Protein 9I20 (pdb70)

InterPro domains:
  IPR013657 HUT1 [PF08449] (16-311)
  IPR013657 HUT1 [PTHR10778] (11-315)
  IPR037185 Multidrug transporter EmrE superfamily [SSF103481] (64-158)
  IPR037185 Multidrug transporter EmrE superfamily [SSF103481] (215-309)

Foldseek 3Di:
DDDPVLLVQLLVLVLLLLVLLLCQQVNWDDDDPPIDGDQPLLVLLLLLLVLLLVLLVVCCVVPVVPDDFQFDLVLLLVLLVLVLLLSSLLSNLVNPDPSLLSLLLLLLLLVLLVVCCCPPVVDDDDPLSVVLNVLLVVLCCLQVDDPVDDDPSVVSSVSSSNSSSVSVVSVVVCCVVGVGALSNSRNSSSVSSSVVSVVVCVVVVVVVVVVVVCVSPVVVVVSSNSSSVSSNSSSVSLSVCCVVPNVLVSQLSVLVSSVVSSVCCCVPVVDDGDPSSVSSSVSNSVSSNSSSVVD/DKAKEKPAQEAADAFQAKDKTKIFIPFWQDDPRWRQKWKWWDAPLFDTATFDGTQFHGDPPHDPQWGKDDHTGMIMIMGRGDDPVRFTKMKMWGFRDQFIFIYLIYGYDYPPPVPDKAKAKDWDAEAEAQAKTKIKIAIPPDFQLPFFKKFKWWAAPSRGIGTAKIATSVRDIDGNVVCPVFKDKAADRVRRMIMIMGGRHHQRPFTWMKIFTWDDDSGITRNGIHSTGGHGYDNDDDDPD

B-factor: mean 118.16, std 18.45, range [76.41, 223.52]

GO terms:
  GO:0005471 ATP:ADP antiporter activity (F, IDA)
  GO:0005789 endoplasmic reticulum membrane (C, IDA)
  GO:0005471 ATP:ADP antiporter activity (F, EXP)
  GO:0005459 UDP-galactose transmembrane transporter activity (F, TAS)
  GO:0043231 intracellular membrane-bounded organelle (C, TAS)
  GO:0005515 protein binding (F, IPI)
  GO:0005783 endoplasmic reticulum (C, IDA)

Structure (mmCIF, N/CA/C/O backbone):
data_9I20
#
_entry.id   9I20
#
_cell.length_a   1.00
_cell.length_b   1.00
_cell.length_c   1.00
_cell.angle_alpha   90.00
_cell.angle_beta   90.00
_cell.angle_gamma   90.00
#
_symmetry.space_group_name_H-M   'P 1'
#
loop_
_entity.id
_entity.type
_entity.pdbx_description
1 polymer 'Solute carrier family 35 member B1'
2 polymer 'Maltodextrin-binding protein'
3 non-polymer "ADENOSINE-5'-DIPHOSPHATE"
4 non-polymer '(1S)-2-{[(2-AMINOETHOXY)(HYDROXY)PHOSPHORYL]OXY}-1-[(PALMITOYLOXY)METHYL]ETHYL STEARATE'
#
loop_
_atom_site.group_PDB
_atom_site.id
_atom_site.type_symbol
_atom_site.label_atom_id
_atom_site.label_alt_id
_atom_site.label_comp_id
_atom_site.label_asym_id
_atom_site.label_entity_id
_atom_site.label_seq_id
_atom_site.pdbx_PDB_ins_code
_atom_site.Cartn_x
_atom_site.Cartn_y
_atom_site.Cartn_z
_atom_site.occupancy
_atom_site.B_iso_or_equiv
_atom_site.auth_seq_id
_atom_site.auth_comp_id
_atom_site.auth_asym_id
_atom_site.auth_atom_id
_atom_site.pdbx_PDB_model_num
ATOM 1 N N . LEU A 1 12 ? 157.18356 133.15918 147.74675 1.000 134.11380 12 LEU A N 1
ATOM 2 C CA . LEU A 1 12 ? 156.90506 133.62425 149.09899 1.000 137.59273 12 LEU A CA 1
ATOM 3 C C . LEU A 1 12 ? 155.92440 132.70030 149.79976 1.000 138.04869 12 LEU A C 1
ATOM 4 O O . LEU A 1 12 ? 154.92025 132.29620 149.21660 1.000 138.31840 12 LEU A O 1
ATOM 20 N N . ARG A 1 13 ? 156.21579 132.36663 151.05409 1.000 143.09628 13 ARG A N 1
ATOM 21 C CA . ARG A 1 13 ? 155.25580 131.62347 151.85614 1.000 146.01978 13 ARG A CA 1
ATOM 22 C C . ARG A 1 13 ? 153.97120 132.43032 151.98468 1.000 149.00763 13 ARG A C 1
ATOM 23 O O . ARG A 1 13 ? 154.00024 133.63905 152.22729 1.000 144.17750 13 ARG A O 1
ATOM 44 N N . LEU A 1 14 ? 152.83503 131.76013 151.81589 1.000 147.62650 14 LEU A N 1
ATOM 45 C CA . LEU A 1 14 ? 151.53408 132.42439 151.77256 1.000 139.56886 14 LEU A CA 1
ATOM 46 C C . LEU A 1 14 ? 150.55536 131.73288 152.71380 1.000 137.39799 14 LEU A C 1
ATOM 47 O O . LEU A 1 14 ? 149.56598 131.13096 152.27960 1.000 127.71781 14 LEU A O 1
ATOM 63 N N . PRO A 1 15 ? 150.80668 131.79993 154.02288 1.000 138.15457 15 PRO A N 1
ATOM 64 C CA . PRO A 1 15 ? 149.75458 131.50274 154.99723 1.000 134.17878 15 PRO A CA 1
ATOM 65 C C . PRO A 1 15 ? 148.85097 132.68886 155.27630 1.000 135.97612 15 PRO A C 1
ATOM 66 O O . PRO A 1 15 ? 147.88476 132.54898 156.03283 1.000 136.98306 15 PRO A O 1
ATOM 77 N N . LEU A 1 16 ? 149.14888 133.84847 154.68708 1.000 139.67245 16 LEU A N 1
ATOM 78 C CA . LEU A 1 16 ? 148.30947 135.02176 154.88529 1.000 137.99292 16 LEU A CA 1
ATOM 79 C C . LEU A 1 16 ? 146.88325 134.77236 154.42364 1.000 137.49234 16 LEU A C 1
ATOM 80 O O . LEU A 1 16 ? 145.94528 135.35135 154.97784 1.000 139.65840 16 LEU A O 1
ATOM 96 N N . CYS A 1 17 ? 146.69618 133.92655 153.41062 1.000 138.34527 17 CYS A N 1
ATOM 97 C CA . CYS A 1 17 ? 145.34550 133.58673 152.97817 1.000 135.88331 17 CYS A CA 1
ATOM 98 C C . CYS A 1 17 ? 144.53428 133.02547 154.13564 1.000 136.74098 17 CYS A C 1
ATOM 99 O O . CYS A 1 17 ? 143.42019 133.48577 154.41677 1.000 141.22334 17 CYS A O 1
ATOM 107 N N . PHE A 1 18 ? 145.08374 132.02214 154.81918 1.000 126.65902 18 PHE A N 1
ATOM 108 C CA . PHE A 1 18 ? 144.35863 131.38115 155.90703 1.000 127.55737 18 PHE A CA 1
ATOM 109 C C . PHE A 1 18 ? 144.03427 132.38146 157.00500 1.000 124.98863 18 PHE A C 1
ATOM 110 O O . PHE A 1 18 ? 142.89035 132.46799 157.46185 1.000 129.62218 18 PHE A O 1
ATOM 127 N N . LEU A 1 19 ? 145.02985 133.15529 157.43611 1.000 120.74785 19 LEU A N 1
ATOM 128 C CA . LEU A 1 19 ? 144.80738 134.10111 158.52309 1.000 123.11854 19 LEU A CA 1
ATOM 129 C C . LEU A 1 19 ? 143.75624 135.13381 158.14139 1.000 122.92424 19 LEU A C 1
ATOM 130 O O . LEU A 1 19 ? 142.83818 135.42104 158.91858 1.000 126.95265 19 LEU A O 1
ATOM 146 N N . GLY A 1 20 ? 143.87481 135.70505 156.94352 1.000 115.95755 20 GLY A N 1
ATOM 147 C CA . GLY A 1 20 ? 142.92738 136.72479 156.53003 1.000 112.88856 20 GLY A CA 1
ATOM 148 C C . GLY A 1 20 ? 141.51029 136.19726 156.44182 1.000 119.40022 20 GLY A C 1
ATOM 149 O O . GLY A 1 20 ? 140.57679 136.79706 156.98224 1.000 127.72341 20 GLY A O 1
ATOM 153 N N . VAL A 1 21 ? 141.32817 135.05881 155.76861 1.000 115.19180 21 VAL A N 1
ATOM 154 C CA . VAL A 1 21 ? 139.98752 134.49739 155.63404 1.000 113.83463 21 VAL A CA 1
ATOM 155 C C . VAL A 1 21 ? 139.42040 134.16957 157.00548 1.000 114.11005 21 VAL A C 1
ATOM 156 O O . VAL A 1 21 ? 138.27015 134.50090 157.31965 1.000 119.27074 21 VAL A O 1
ATOM 169 N N . PHE A 1 22 ? 140.22239 133.51928 157.84834 1.000 107.87966 22 PHE A N 1
ATOM 170 C CA . PHE A 1 22 ? 139.74236 133.12780 159.16359 1.000 105.31240 22 PHE A CA 1
ATOM 171 C C . PHE A 1 22 ? 139.29491 134.34074 159.96200 1.000 107.15025 22 PHE A C 1
ATOM 172 O O . PHE A 1 22 ? 138.17859 134.36949 160.48515 1.000 113.99209 22 PHE A O 1
ATOM 189 N N . VAL A 1 23 ? 140.14591 135.36221 160.05891 1.000 96.50153 23 VAL A N 1
ATOM 190 C CA . VAL A 1 23 ? 139.80381 136.52266 160.87599 1.000 100.03599 23 VAL A CA 1
ATOM 191 C C . VAL A 1 23 ? 138.57159 137.22123 160.31830 1.000 102.54015 23 VAL A C 1
ATOM 192 O O . VAL A 1 23 ? 137.62432 137.53539 161.05435 1.000 111.01009 23 VAL A O 1
ATOM 205 N N . CYS A 1 24 ? 138.56094 137.47612 159.00810 1.000 103.75326 24 CYS A N 1
ATOM 206 C CA . CYS A 1 24 ? 137.44918 138.21082 158.42066 1.000 107.93519 24 CYS A CA 1
ATOM 207 C C . CYS A 1 24 ? 136.13467 137.48426 158.65320 1.000 107.50166 24 CYS A C 1
ATOM 208 O O . CYS A 1 24 ? 135.16753 138.07422 159.14549 1.000 110.26312 24 CYS A O 1
ATOM 216 N N . TYR A 1 25 ? 136.08061 136.19212 158.33134 1.000 101.17457 25 TYR A N 1
ATOM 217 C CA . TYR A 1 25 ? 134.80805 135.49490 158.43738 1.000 99.19085 25 TYR A CA 1
ATOM 218 C C . TYR A 1 25 ? 134.43477 135.19131 159.88129 1.000 104.31710 25 TYR A C 1
ATOM 219 O O . TYR A 1 25 ? 133.24590 135.10637 160.19752 1.000 113.53691 25 TYR A O 1
ATOM 237 N N . PHE A 1 26 ? 135.41116 135.05334 160.77687 1.000 98.38296 26 PHE A N 1
ATOM 238 C CA . PHE A 1 26 ? 135.09384 134.91193 162.19120 1.000 98.46156 26 PHE A CA 1
ATOM 239 C C . PHE A 1 26 ? 134.40867 136.16528 162.71662 1.000 107.80142 26 PHE A C 1
ATOM 240 O O . PHE A 1 26 ? 133.37164 136.09239 163.39279 1.000 110.53030 26 PHE A O 1
ATOM 257 N N . TYR A 1 27 ? 134.96497 137.33418 162.39668 1.000 107.21592 27 TYR A N 1
ATOM 258 C CA . TYR A 1 27 ? 134.32175 138.57341 162.81298 1.000 100.24155 27 TYR A CA 1
ATOM 259 C C . TYR A 1 27 ? 132.96710 138.73319 162.13592 1.000 100.36498 27 TYR A C 1
ATOM 260 O O . TYR A 1 27 ? 132.01892 139.24748 162.73828 1.000 104.61403 27 TYR A O 1
ATOM 278 N N . TYR A 1 28 ? 132.85537 138.28862 160.88437 1.000 96.70959 28 TYR A N 1
ATOM 279 C CA . TYR A 1 28 ? 131.57797 138.34218 160.18124 1.000 101.71081 28 TYR A CA 1
ATOM 280 C C . TYR A 1 28 ? 130.52275 137.51587 160.90267 1.000 101.77309 28 TYR A C 1
ATOM 281 O O . TYR A 1 28 ? 129.38342 137.95863 161.08164 1.000 110.29624 28 TYR A O 1
ATOM 299 N N . GLY A 1 29 ? 130.88620 136.30724 161.32525 1.000 91.68902 29 GLY A N 1
ATOM 300 C CA . GLY A 1 29 ? 129.94118 135.47558 162.04863 1.000 90.59479 29 GLY A CA 1
ATOM 301 C C . GLY A 1 29 ? 129.54456 136.07774 163.38079 1.000 89.79831 29 GLY A C 1
ATOM 302 O O . GLY A 1 29 ? 128.37183 136.04578 163.76566 1.000 96.46459 29 GLY A O 1
ATOM 306 N N . ILE A 1 30 ? 130.51358 136.63872 164.10419 1.000 96.05912 30 ILE A N 1
ATOM 307 C CA . ILE A 1 30 ? 130.18612 137.27513 165.37696 1.000 96.45325 30 ILE A CA 1
ATOM 308 C C . ILE A 1 30 ? 129.22392 138.43544 165.15716 1.000 99.46807 30 ILE A C 1
ATOM 309 O O . ILE A 1 30 ? 128.25588 138.61237 165.90737 1.000 107.33396 30 ILE A O 1
ATOM 325 N N . LEU A 1 31 ? 129.47389 139.24731 164.13008 1.000 100.39044 31 LEU A N 1
ATOM 326 C CA . LEU A 1 31 ? 128.59547 140.37856 163.85773 1.000 96.12225 31 LEU A CA 1
ATOM 327 C C . LEU A 1 31 ? 127.20083 139.91548 163.46115 1.000 99.47084 31 LEU A C 1
ATOM 328 O O . LEU A 1 31 ? 126.20224 140.51999 163.86467 1.000 105.59502 31 LEU A O 1
ATOM 344 N N . GLN A 1 32 ? 127.10802 138.85733 162.65535 1.000 96.23156 32 GLN A N 1
ATOM 345 C CA . GLN A 1 32 ? 125.79571 138.34064 162.28463 1.000 87.85062 32 GLN A CA 1
ATOM 346 C C . GLN A 1 32 ? 125.03523 137.86233 163.51064 1.000 88.57072 32 GLN A C 1
ATOM 347 O O . GLN A 1 32 ? 123.83385 138.12127 163.64808 1.000 102.69657 32 GLN A O 1
ATOM 361 N N . GLU A 1 33 ? 125.71721 137.16095 164.41481 1.000 97.23871 33 GLU A N 1
ATOM 362 C CA . GLU A 1 33 ? 125.07213 136.74683 165.65474 1.000 97.14192 33 GLU A CA 1
ATOM 363 C C . GLU A 1 33 ? 124.58035 137.95966 166.43099 1.000 99.70333 33 GLU A C 1
ATOM 364 O O . GLU A 1 33 ? 123.45377 137.97331 166.93644 1.000 103.47475 33 GLU A O 1
ATOM 376 N N . LYS A 1 34 ? 125.41754 138.99193 166.53814 1.000 101.11734 34 LYS A N 1
ATOM 377 C CA . LYS A 1 34 ? 125.02979 140.17386 167.30080 1.000 99.52858 34 LYS A CA 1
ATOM 378 C C . LYS A 1 34 ? 123.81529 140.85303 166.68708 1.000 100.16640 34 LYS A C 1
ATOM 379 O O . LYS A 1 34 ? 122.92852 141.32608 167.40591 1.000 105.12416 34 LYS A O 1
ATOM 398 N N . ILE A 1 35 ? 123.75908 140.91552 165.36030 1.000 92.77443 35 ILE A N 1
ATOM 399 C CA . ILE A 1 35 ? 122.70361 141.66912 164.69184 1.000 92.18927 35 ILE A CA 1
ATOM 400 C C . ILE A 1 35 ? 121.40020 140.88513 164.68800 1.000 97.13811 35 ILE A C 1
ATOM 401 O O . ILE A 1 35 ? 120.39357 141.31930 165.25789 1.000 101.38759 35 ILE A O 1
ATOM 417 N N . THR A 1 36 ? 121.40110 139.71399 164.04943 1.000 98.40531 36 THR A N 1
ATOM 418 C CA . THR A 1 36 ? 120.14839 138.99997 163.82797 1.000 87.82926 36 THR A CA 1
ATOM 419 C C . THR A 1 36 ? 119.49754 138.58882 165.14064 1.000 94.18551 36 THR A C 1
ATOM 420 O O . THR A 1 36 ? 118.27940 138.71571 165.30195 1.000 99.35522 36 THR A O 1
ATOM 431 N N . ARG A 1 37 ? 120.28613 138.08842 166.08812 1.000 95.14057 37 ARG A N 1
ATOM 432 C CA . ARG A 1 37 ? 119.76588 137.58281 167.35119 1.000 96.86335 37 ARG A CA 1
ATOM 433 C C . ARG A 1 37 ? 120.03639 138.54329 168.50273 1.000 98.84364 37 ARG A C 1
ATOM 434 O O . ARG A 1 37 ? 120.13211 138.12603 169.65788 1.000 97.46391 37 ARG A O 1
ATOM 455 N N . GLY A 1 38 ? 120.16289 139.82929 168.20262 1.000 106.56743 38 GLY A N 1
ATOM 456 C CA . GLY A 1 38 ? 120.37886 140.80581 169.24300 1.000 108.19790 38 GLY A CA 1
ATOM 457 C C . GLY A 1 38 ? 119.11202 141.13117 170.00595 1.000 108.32387 38 GLY A C 1
ATOM 458 O O . GLY A 1 38 ? 117.99850 140.82354 169.58604 1.000 106.31190 38 GLY A O 1
ATOM 462 N N . LYS A 1 39 ? 119.29883 141.76893 171.15544 1.000 128.82803 39 LYS A N 1
ATOM 463 C CA . LYS A 1 39 ? 118.20506 142.18728 172.02351 1.000 127.72676 39 LYS A CA 1
ATOM 464 C C . LYS A 1 39 ? 118.07575 143.70092 171.92285 1.000 129.90817 39 LYS A C 1
ATOM 465 O O . LYS A 1 39 ? 118.94679 144.43581 172.39881 1.000 128.90419 39 LYS A O 1
ATOM 484 N N . TYR A 1 40 ? 116.99289 144.16407 171.30913 1.000 120.05645 40 TYR A N 1
ATOM 485 C CA . TYR A 1 40 ? 116.71992 145.58593 171.15253 1.000 117.89099 40 TYR A CA 1
ATOM 486 C C . TYR A 1 40 ? 115.55956 145.96035 172.06147 1.000 118.43437 40 TYR A C 1
ATOM 487 O O . TYR A 1 40 ? 114.45329 145.43169 171.90934 1.000 120.21097 40 TYR A O 1
ATOM 505 N N . GLY A 1 41 ? 115.81041 146.86824 172.99815 1.000 137.01494 41 GLY A N 1
ATOM 506 C CA . GLY A 1 41 ? 114.79778 147.28434 173.94283 1.000 140.01718 41 GLY A CA 1
ATOM 507 C C . GLY A 1 41 ? 114.62509 146.28714 175.07388 1.000 143.73704 41 GLY A C 1
ATOM 508 O O . GLY A 1 41 ? 115.13298 145.16507 175.05114 1.000 142.98484 41 GLY A O 1
ATOM 512 N N . GLU A 1 42 ? 113.88403 146.71851 176.09344 1.000 167.12663 42 GLU A N 1
ATOM 513 C CA . GLU A 1 42 ? 113.61043 145.89490 177.26074 1.000 166.62217 42 GLU A CA 1
ATOM 514 C C . GLU A 1 42 ? 112.13261 145.99019 177.61168 1.000 165.93026 42 GLU A C 1
ATOM 515 O O . GLU A 1 42 ? 111.45292 146.96472 177.28050 1.000 164.32148 42 GLU A O 1
ATOM 527 N N . GLY A 1 43 ? 111.64183 144.95499 178.29085 1.000 163.42251 43 GLY A N 1
ATOM 528 C CA . GLY A 1 43 ? 110.25531 144.93853 178.71095 1.000 163.46048 43 GLY A CA 1
ATOM 529 C C . GLY A 1 43 ? 109.30006 144.89399 177.53022 1.000 165.14375 43 GLY A C 1
ATOM 530 O O . GLY A 1 43 ? 109.57112 144.28507 176.49117 1.000 166.04455 43 GLY A O 1
ATOM 534 N N . ALA A 1 44 ? 108.15503 145.55926 177.69846 1.000 168.18345 44 ALA A N 1
ATOM 535 C CA . ALA A 1 44 ? 107.15155 145.58961 176.64176 1.000 168.52216 44 ALA A CA 1
ATOM 536 C C . ALA A 1 44 ? 107.66761 146.26265 175.37933 1.000 167.67207 44 ALA A C 1
ATOM 537 O O . ALA A 1 44 ? 107.11583 146.03392 174.29785 1.000 164.57293 44 ALA A O 1
ATOM 544 N N . LYS A 1 45 ? 108.70787 147.08626 175.49063 1.000 156.85418 45 LYS A N 1
ATOM 545 C CA . LYS A 1 45 ? 109.28503 147.75197 174.33198 1.000 154.91857 45 LYS A CA 1
ATOM 546 C C . LYS A 1 45 ? 110.24183 146.85919 173.55499 1.000 152.89379 45 LYS A C 1
ATOM 547 O O . LYS A 1 45 ? 110.72379 147.27334 172.49606 1.000 149.17963 45 LYS A O 1
ATOM 566 N N . GLN A 1 46 ? 110.52470 145.65587 174.04722 1.000 148.20734 46 GLN A N 1
ATOM 567 C CA . GLN A 1 46 ? 111.47600 144.78045 173.37868 1.000 143.99513 46 GLN A CA 1
ATOM 568 C C . GLN A 1 46 ? 111.02627 144.48699 171.95457 1.000 138.93902 46 GLN A C 1
ATOM 569 O O . GLN A 1 46 ? 109.85075 144.21561 171.69870 1.000 137.75929 46 GLN A O 1
ATOM 583 N N . GLU A 1 47 ? 111.97618 144.53764 171.02581 1.000 120.93349 47 GLU A N 1
ATOM 584 C CA . GLU A 1 47 ? 111.72788 144.27831 169.61660 1.000 123.31480 47 GLU A CA 1
ATOM 585 C C . GLU A 1 47 ? 112.69951 143.21188 169.13317 1.000 121.75411 47 GLU A C 1
ATOM 586 O O . GLU A 1 47 ? 113.55234 142.73015 169.88284 1.000 122.95624 47 GLU A O 1
ATOM 598 N N . THR A 1 48 ? 112.56321 142.83916 167.86499 1.000 113.86360 48 THR A N 1
ATOM 599 C CA . THR A 1 48 ? 113.43693 141.85454 167.25031 1.000 115.14584 48 THR A CA 1
ATOM 600 C C . THR A 1 48 ? 113.78722 142.31020 165.84345 1.000 113.91955 48 THR A C 1
ATOM 601 O O . THR A 1 48 ? 113.03957 143.05976 165.21184 1.000 115.12352 48 THR A O 1
ATOM 612 N N . PHE A 1 49 ? 114.93250 141.84461 165.35765 1.000 102.19916 49 PHE A N 1
ATOM 613 C CA . PHE A 1 49 ? 115.42803 142.23473 164.04398 1.000 103.40672 49 PHE A CA 1
ATOM 614 C C . PHE A 1 49 ? 114.73078 141.39800 162.98178 1.000 103.03748 49 PHE A C 1
ATOM 615 O O . PHE A 1 49 ? 115.02378 140.20901 162.82967 1.000 109.06885 49 PHE A O 1
ATOM 632 N N . THR A 1 50 ? 113.81294 142.01594 162.24173 1.000 102.16125 50 THR A N 1
ATOM 633 C CA . THR A 1 50 ? 113.07003 141.33840 161.18980 1.000 106.43359 50 THR A CA 1
ATOM 634 C C . THR A 1 50 ? 113.43939 141.82174 159.79649 1.000 110.87645 50 THR A C 1
ATOM 635 O O . THR A 1 50 ? 112.81398 141.39184 158.82318 1.000 110.42495 50 THR A O 1
ATOM 646 N N . PHE A 1 51 ? 114.43052 142.69583 159.67178 1.000 103.61077 51 PHE A N 1
ATOM 647 C CA . PHE A 1 51 ? 114.78451 143.29908 158.38829 1.000 92.67883 51 PHE A CA 1
ATOM 648 C C . PHE A 1 51 ? 115.95288 142.55527 157.74726 1.000 94.71283 51 PHE A C 1
ATOM 649 O O . PHE A 1 51 ? 117.03347 143.09707 157.53541 1.000 107.51818 51 PHE A O 1
ATOM 666 N N . ALA A 1 52 ? 115.71471 141.28421 157.42779 1.000 90.87261 52 ALA A N 1
ATOM 667 C CA . ALA A 1 52 ? 116.74775 140.49164 156.77263 1.000 94.32667 52 ALA A CA 1
ATOM 668 C C . ALA A 1 52 ? 117.02328 141.00389 155.36683 1.000 102.63868 52 ALA A C 1
ATOM 669 O O . ALA A 1 52 ? 118.17473 141.00338 154.91324 1.000 107.30463 52 ALA A O 1
ATOM 676 N N . LEU A 1 53 ? 115.98056 141.44113 154.65933 1.000 103.59426 53 LEU A N 1
ATOM 677 C CA . LEU A 1 53 ? 116.16763 141.90207 153.28927 1.000 100.45126 53 LEU A CA 1
ATOM 678 C C . LEU A 1 53 ? 117.11883 143.08786 153.23397 1.000 104.51767 53 LEU A C 1
ATOM 679 O O . LEU A 1 53 ? 118.00320 143.14139 152.37434 1.000 105.68568 53 LEU A O 1
ATOM 695 N N . THR A 1 54 ? 116.95724 144.04851 154.14393 1.000 95.95943 54 THR A N 1
ATOM 696 C CA . THR A 1 54 ? 117.84142 145.20807 154.14824 1.000 91.45033 54 THR A CA 1
ATOM 697 C C . THR A 1 54 ? 119.27317 144.80715 154.47069 1.000 96.73710 54 THR A C 1
ATOM 698 O O . THR A 1 54 ? 120.22223 145.33878 153.88194 1.000 105.21405 54 THR A O 1
ATOM 709 N N . LEU A 1 55 ? 119.45068 143.88629 155.41651 1.000 94.79593 55 LEU A N 1
ATOM 710 C CA . LEU A 1 55 ? 120.79090 143.42012 155.74740 1.000 95.24480 55 LEU A CA 1
ATOM 711 C C . LEU A 1 55 ? 121.46247 142.80462 154.52904 1.000 96.63598 55 LEU A C 1
ATOM 712 O O . LEU A 1 55 ? 122.61921 143.11464 154.21332 1.000 105.91202 55 LEU A O 1
ATOM 728 N N . VAL A 1 56 ? 120.74258 141.93696 153.81982 1.000 85.56928 56 VAL A N 1
ATOM 729 C CA . VAL A 1 56 ? 121.31830 141.30688 152.63900 1.000 88.32421 56 VAL A CA 1
ATOM 730 C C . VAL A 1 56 ? 121.58531 142.34528 151.55941 1.000 93.80871 56 VAL A C 1
ATOM 731 O O . VAL A 1 56 ? 122.56456 142.24493 150.81504 1.000 96.64917 56 VAL A O 1
ATOM 744 N N . PHE A 1 57 ? 120.71974 143.35176 151.44752 1.000 89.29514 57 PHE A N 1
ATOM 745 C CA . PHE A 1 57 ? 120.92653 144.39975 150.45485 1.000 83.63799 57 PHE A CA 1
ATOM 746 C C . PHE A 1 57 ? 122.21642 145.16068 150.72554 1.000 86.44510 57 PHE A C 1
ATOM 747 O O . PHE A 1 57 ? 123.01657 145.40023 149.81349 1.000 99.64198 57 PHE A O 1
ATOM 764 N N . ILE A 1 58 ? 122.44048 145.54080 151.98255 1.000 85.68833 58 ILE A N 1
ATOM 765 C CA . ILE A 1 58 ? 123.66932 146.24751 152.33106 1.000 87.44756 58 ILE A CA 1
ATOM 766 C C . ILE A 1 58 ? 124.87892 145.36468 152.06310 1.000 91.00143 58 ILE A C 1
ATOM 767 O O . ILE A 1 58 ? 125.89449 145.81743 151.51291 1.000 102.29470 58 ILE A O 1
ATOM 783 N N . GLN A 1 59 ? 124.79621 144.09323 152.45571 1.000 87.08973 59 GLN A N 1
ATOM 784 C CA . GLN A 1 59 ? 125.91263 143.18633 152.22374 1.000 82.88541 59 GLN A CA 1
ATOM 785 C C . GLN A 1 59 ? 126.22971 143.08114 150.73953 1.000 90.41685 59 GLN A C 1
ATOM 786 O O . GLN A 1 59 ? 127.39939 143.11818 150.34124 1.000 96.95027 59 GLN A O 1
ATOM 800 N N . CYS A 1 60 ? 125.19923 142.95142 149.90516 1.000 91.88806 60 CYS A N 1
ATOM 801 C CA . CYS A 1 60 ? 125.41756 142.83974 148.46932 1.000 92.31342 60 CYS A CA 1
ATOM 802 C C . CYS A 1 60 ? 126.02102 144.11567 147.90309 1.000 89.09713 60 CYS A C 1
ATOM 803 O O . CYS A 1 60 ? 126.89191 144.06132 147.02991 1.000 100.17164 60 CYS A O 1
ATOM 811 N N . VAL A 1 61 ? 125.57167 145.27602 148.38054 1.000 85.98083 61 VAL A N 1
ATOM 812 C CA . VAL A 1 61 ? 126.12961 146.53358 147.88930 1.000 89.46204 61 VAL A CA 1
ATOM 813 C C . VAL A 1 61 ? 127.62036 146.60143 148.19148 1.000 92.29574 61 VAL A C 1
ATOM 814 O O . VAL A 1 61 ? 128.43921 146.93139 147.32172 1.000 100.64787 61 VAL A O 1
ATOM 827 N N . ILE A 1 62 ? 127.99693 146.28570 149.43109 1.000 84.69895 62 ILE A N 1
ATOM 828 C CA . ILE A 1 62 ? 129.40670 146.36729 149.80325 1.000 76.40523 62 ILE A CA 1
ATOM 829 C C . ILE A 1 62 ? 130.22470 145.35328 149.01400 1.000 84.02342 62 ILE A C 1
ATOM 830 O O . ILE A 1 62 ? 131.33211 145.65314 148.54475 1.000 101.80918 62 ILE A O 1
ATOM 846 N N . ASN A 1 63 ? 129.69899 144.13724 148.85539 1.000 89.56942 63 ASN A N 1
ATOM 847 C CA . ASN A 1 63 ? 130.41594 143.12567 148.08946 1.000 90.77956 63 ASN A CA 1
ATOM 848 C C . ASN A 1 63 ? 130.62684 143.57692 146.65353 1.000 86.89517 63 ASN A C 1
ATOM 849 O O . ASN A 1 63 ? 131.71044 143.39218 146.09069 1.000 96.40150 63 ASN A O 1
ATOM 860 N N . ALA A 1 64 ? 129.59966 144.16368 146.03979 1.000 90.82529 64 ALA A N 1
ATOM 861 C CA . ALA A 1 64 ? 129.73479 144.63465 144.66812 1.000 97.67773 64 ALA A CA 1
ATOM 862 C C . ALA A 1 64 ? 130.78269 145.72995 144.56684 1.000 98.73541 64 ALA A C 1
ATOM 863 O O . ALA A 1 64 ? 131.59048 145.74043 143.63216 1.000 109.28038 64 ALA A O 1
ATOM 870 N N . VAL A 1 65 ? 130.78742 146.66421 145.51707 1.000 91.56180 65 VAL A N 1
ATOM 871 C CA . VAL A 1 65 ? 131.77170 147.74244 145.47167 1.000 92.38133 65 VAL A CA 1
ATOM 872 C C . VAL A 1 65 ? 133.18200 147.17290 145.55508 1.000 92.37137 65 VAL A C 1
ATOM 873 O O . VAL A 1 65 ? 134.07163 147.54200 144.77560 1.000 101.25735 65 VAL A O 1
ATOM 886 N N . PHE A 1 66 ? 133.40835 146.25987 146.50049 1.000 100.38659 66 PHE A N 1
ATOM 887 C CA . PHE A 1 66 ? 134.74607 145.69741 146.65516 1.000 94.15403 66 PHE A CA 1
ATOM 888 C C . PHE A 1 66 ? 135.15564 144.89526 145.42783 1.000 97.14280 66 PHE A C 1
ATOM 889 O O . PHE A 1 66 ? 136.31035 144.96251 144.99003 1.000 110.81054 66 PHE A O 1
ATOM 906 N N . ALA A 1 67 ? 134.22796 144.12438 144.86008 1.000 97.00555 67 ALA A N 1
ATOM 907 C CA . ALA A 1 67 ? 134.54772 143.35661 143.66373 1.000 104.31419 67 ALA A CA 1
ATOM 908 C C . ALA A 1 67 ? 134.89973 144.27373 142.50324 1.000 106.70008 67 ALA A C 1
ATOM 909 O O . ALA A 1 67 ? 135.82418 143.98754 141.73530 1.000 110.50678 67 ALA A O 1
ATOM 916 N N . LYS A 1 68 ? 134.16866 145.37842 142.35161 1.000 111.80177 68 LYS A N 1
ATOM 917 C CA . LYS A 1 68 ? 134.48889 146.32608 141.29184 1.000 110.08688 68 LYS A CA 1
ATOM 918 C C . LYS A 1 68 ? 135.87523 146.91543 141.49091 1.000 107.69087 68 LYS A C 1
ATOM 919 O O . LYS A 1 68 ? 136.64662 147.04733 140.53298 1.000 116.72448 68 LYS A O 1
ATOM 938 N N . ILE A 1 69 ? 136.21153 147.27615 142.72929 1.000 102.40761 69 ILE A N 1
ATOM 939 C CA . ILE A 1 69 ? 137.54410 147.80836 142.99964 1.000 103.81098 69 ILE A CA 1
ATOM 940 C C . ILE A 1 69 ? 138.60503 146.78682 142.61360 1.000 106.39198 69 ILE A C 1
ATOM 941 O O . ILE A 1 69 ? 139.58240 147.10375 141.92286 1.000 113.44025 69 ILE A O 1
ATOM 957 N N . LEU A 1 70 ? 138.41616 145.53772 143.03849 1.000 108.75612 70 LEU A N 1
ATOM 958 C CA . LEU A 1 70 ? 139.40196 144.50399 142.74457 1.000 107.25156 70 LEU A CA 1
ATOM 959 C C . LEU A 1 70 ? 139.55559 144.29530 141.24503 1.000 110.87438 70 LEU A C 1
ATOM 960 O O . LEU A 1 70 ? 140.67633 144.17000 140.73968 1.000 116.91538 70 LEU A O 1
ATOM 976 N N . ILE A 1 71 ? 138.44130 144.25381 140.51475 1.000 118.39315 71 ILE A N 1
ATOM 977 C CA . ILE A 1 71 ? 138.51041 144.04424 139.07146 1.000 115.48065 71 ILE A CA 1
ATOM 978 C C . ILE A 1 71 ? 139.24896 145.19282 138.40340 1.000 118.29489 71 ILE A C 1
ATOM 979 O O . ILE A 1 71 ? 140.14398 144.98413 137.57715 1.000 119.19623 71 ILE A O 1
ATOM 995 N N . GLN A 1 72 ? 138.88998 146.42620 138.75682 1.000 130.81744 72 GLN A N 1
ATOM 996 C CA . GLN A 1 72 ? 139.45560 147.58098 138.07491 1.000 129.06549 72 GLN A CA 1
ATOM 997 C C . GLN A 1 72 ? 140.91205 147.81244 138.45450 1.000 127.39725 72 GLN A C 1
ATOM 998 O O . GLN A 1 72 ? 141.63450 148.46474 137.69485 1.000 128.29901 72 GLN A O 1
ATOM 1012 N N . PHE A 1 73 ? 141.37292 147.27308 139.58257 1.000 129.33191 73 PHE A N 1
ATOM 1013 C CA . PHE A 1 73 ? 142.79679 147.29767 139.90775 1.000 131.06268 73 PHE A CA 1
ATOM 1014 C C . PHE A 1 73 ? 143.52415 146.01944 139.50987 1.000 132.26081 73 PHE A C 1
ATOM 1015 O O . PHE A 1 73 ? 144.55792 146.08646 138.84100 1.000 133.62515 73 PHE A O 1
ATOM 1032 N N . PHE A 1 74 ? 143.01576 144.85742 139.90038 1.000 139.25700 74 PHE A N 1
ATOM 1033 C CA . PHE A 1 74 ? 143.70388 143.59560 139.66567 1.000 136.70186 74 PHE A CA 1
ATOM 1034 C C . PHE A 1 74 ? 143.07897 142.85709 138.48954 1.000 139.03961 74 PHE A C 1
ATOM 1035 O O . PHE A 1 74 ? 141.85384 142.81635 138.34815 1.000 141.79946 74 PHE A O 1
ATOM 1052 N N . ASP A 1 75 ? 143.93143 142.27178 137.65134 1.000 156.88357 75 ASP A N 1
ATOM 1053 C CA . ASP A 1 75 ? 143.50546 141.45501 136.51612 1.000 158.34448 75 ASP A CA 1
ATOM 1054 C C . ASP A 1 75 ? 142.41558 142.15744 135.70677 1.000 157.67975 75 ASP A C 1
ATOM 1055 O O . ASP A 1 75 ? 141.27409 141.70372 135.61453 1.000 155.88780 75 ASP A O 1
ATOM 1064 N N . THR A 1 76 ? 142.79256 143.28480 135.11248 1.000 164.08282 76 THR A N 1
ATOM 1065 C CA . THR A 1 76 ? 141.87599 144.07993 134.30729 1.000 165.90646 76 THR A CA 1
ATOM 1066 C C . THR A 1 76 ? 141.88645 143.69389 132.83383 1.000 165.95000 76 THR A C 1
ATOM 1067 O O . THR A 1 76 ? 141.09528 144.24351 132.06094 1.000 165.23750 76 THR A O 1
ATOM 1078 N N . ALA A 1 77 ? 142.75686 142.77229 132.42401 1.000 151.29693 77 ALA A N 1
ATOM 1079 C CA . ALA A 1 77 ? 142.86535 142.40512 131.01865 1.000 148.18114 77 ALA A CA 1
ATOM 1080 C C . ALA A 1 77 ? 141.83877 141.36730 130.58629 1.000 147.20818 77 ALA A C 1
ATOM 1081 O O . ALA A 1 77 ? 141.66549 141.16077 129.38118 1.000 144.15785 77 ALA A O 1
ATOM 1088 N N . ARG A 1 78 ? 141.15585 140.71887 131.52347 1.000 136.38255 78 ARG A N 1
ATOM 1089 C CA . ARG A 1 78 ? 140.21489 139.67045 131.16819 1.000 133.35875 78 ARG A CA 1
ATOM 1090 C C . ARG A 1 78 ? 138.97261 140.25673 130.50760 1.000 132.37455 78 ARG A C 1
ATOM 1091 O O . ARG A 1 78 ? 138.63277 141.42919 130.68266 1.000 135.45719 78 ARG A O 1
ATOM 1112 N N . VAL A 1 79 ? 138.29492 139.41517 129.73252 1.000 105.56713 79 VAL A N 1
ATOM 1113 C CA . VAL A 1 79 ? 137.02612 139.75156 129.10098 1.000 103.76292 79 VAL A CA 1
ATOM 1114 C C . VAL A 1 79 ? 135.99053 138.74598 129.57638 1.000 105.61001 79 VAL A C 1
ATOM 1115 O O . VAL A 1 79 ? 136.22319 137.53411 129.51501 1.000 110.82862 79 VAL A O 1
ATOM 1128 N N . ASP A 1 80 ? 134.85606 139.24580 130.05231 1.000 111.97590 80 ASP A N 1
ATOM 1129 C CA . ASP A 1 80 ? 133.80909 138.39919 130.60671 1.000 113.54121 80 ASP A CA 1
ATOM 1130 C C . ASP A 1 80 ? 132.91534 137.89250 129.48282 1.000 113.48557 80 ASP A C 1
ATOM 1131 O O . ASP A 1 80 ? 132.23497 138.68215 128.82057 1.000 114.00127 80 ASP A O 1
ATOM 1140 N N . HIS A 1 81 ? 132.91518 136.57887 129.27240 1.000 94.12236 81 HIS A N 1
ATOM 1141 C CA . HIS A 1 81 ? 132.12307 135.96694 128.21646 1.000 89.65448 81 HIS A CA 1
ATOM 1142 C C . HIS A 1 81 ? 130.74526 135.51600 128.67816 1.000 91.52455 81 HIS A C 1
ATOM 1143 O O . HIS A 1 81 ? 129.93720 135.10498 127.84091 1.000 95.41324 81 HIS A O 1
ATOM 1157 N N . THR A 1 82 ? 130.45486 135.58105 129.97254 1.000 100.00736 82 THR A N 1
ATOM 1158 C CA . THR A 1 82 ? 129.16977 135.11820 130.47231 1.000 103.19039 82 THR A CA 1
ATOM 1159 C C . THR A 1 82 ? 128.04084 136.03162 130.01488 1.000 107.01137 82 THR A C 1
ATOM 1160 O O . THR A 1 82 ? 128.19976 137.24845 129.90027 1.000 109.62803 82 THR A O 1
ATOM 1171 N N . ARG A 1 83 ? 126.88692 135.42622 129.75837 1.000 106.49557 83 ARG A N 1
ATOM 1172 C CA . ARG A 1 83 ? 125.70359 136.17688 129.37508 1.000 104.75031 83 ARG A CA 1
ATOM 1173 C C . ARG A 1 83 ? 125.05305 136.79485 130.60481 1.000 108.36559 83 ARG A C 1
ATOM 1174 O O . ARG A 1 83 ? 125.07899 136.22784 131.69891 1.000 114.70331 83 ARG A O 1
ATOM 1194 N N . SER A 1 84 ? 124.45578 137.97041 130.41269 1.000 103.65350 84 SER A N 1
ATOM 1195 C CA . SER A 1 84 ? 123.85818 138.68200 131.53657 1.000 102.58230 84 SER A CA 1
ATOM 1196 C C . SER A 1 84 ? 122.71385 137.88825 132.15156 1.000 102.29630 84 SER A C 1
ATOM 1197 O O . SER A 1 84 ? 122.56310 137.85065 133.37876 1.000 111.79673 84 SER A O 1
ATOM 1205 N N . TRP A 1 85 ? 121.88977 137.25282 131.31857 1.000 102.66528 85 TRP A N 1
ATOM 1206 C CA . TRP A 1 85 ? 120.75137 136.51680 131.85286 1.000 109.06056 85 TRP A CA 1
ATOM 1207 C C . TRP A 1 85 ? 121.20042 135.37058 132.74612 1.000 108.36618 85 TRP A C 1
ATOM 1208 O O . TRP A 1 85 ? 120.51986 135.04693 133.72456 1.000 112.75288 85 TRP A O 1
ATOM 1229 N N . LEU A 1 86 ? 122.33867 134.74839 132.43867 1.000 101.52589 86 LEU A N 1
ATOM 1230 C CA . LEU A 1 86 ? 122.87811 133.73643 133.33993 1.000 100.24442 86 LEU A CA 1
ATOM 1231 C C . LEU A 1 86 ? 123.20388 134.33842 134.69788 1.000 104.59590 86 LEU A C 1
ATOM 1232 O O . LEU A 1 86 ? 122.91112 133.73981 135.74114 1.000 108.09361 86 LEU A O 1
ATOM 1248 N N . TYR A 1 87 ? 123.81295 135.52474 134.70457 1.000 102.61551 87 TYR A N 1
ATOM 1249 C CA . TYR A 1 87 ? 124.10900 136.18927 135.96595 1.000 95.78115 87 TYR A CA 1
ATOM 1250 C C . TYR A 1 87 ? 122.83441 136.46883 136.74202 1.000 98.61480 87 TYR A C 1
ATOM 1251 O O . TYR A 1 87 ? 122.77968 136.24856 137.95391 1.000 103.37031 87 TYR A O 1
ATOM 1269 N N . ALA A 1 88 ? 121.79599 136.95322 136.06208 1.000 96.65384 88 ALA A N 1
ATOM 1270 C CA . ALA A 1 88 ? 120.54357 137.23844 136.75310 1.000 92.37305 88 ALA A CA 1
ATOM 1271 C C . ALA A 1 88 ? 119.94029 135.96988 137.33925 1.000 98.03929 88 ALA A C 1
ATOM 1272 O O . ALA A 1 88 ? 119.49196 135.95691 138.49365 1.000 108.69817 88 ALA A O 1
ATOM 1279 N N . ALA A 1 89 ? 119.92439 134.88956 136.55905 1.000 95.80047 89 ALA A N 1
ATOM 1280 C CA . ALA A 1 89 ? 119.33295 133.64673 137.03601 1.000 92.75666 89 ALA A CA 1
ATOM 1281 C C . ALA A 1 89 ? 120.08095 133.11448 138.24825 1.000 95.55017 89 ALA A C 1
ATOM 1282 O O . ALA A 1 89 ? 119.46260 132.68940 139.22966 1.000 100.11610 89 ALA A O 1
ATOM 1289 N N . CYS A 1 90 ? 121.41328 133.12860 138.20409 1.000 96.16391 90 CYS A N 1
ATOM 1290 C CA . CYS A 1 90 ? 122.17770 132.65517 139.35264 1.000 92.39753 90 CYS A CA 1
ATOM 1291 C C . CYS A 1 90 ? 121.98914 133.57288 140.55228 1.000 101.58857 90 CYS A C 1
ATOM 1292 O O . CYS A 1 90 ? 121.92038 133.10565 141.69644 1.000 110.25132 90 CYS A O 1
ATOM 1300 N N . SER A 1 91 ? 121.90262 134.88152 140.31114 1.000 103.47562 91 SER A N 1
ATOM 1301 C CA . SER A 1 91 ? 121.73610 135.82879 141.40204 1.000 100.30619 91 SER A CA 1
ATOM 1302 C C . SER A 1 91 ? 120.40697 135.64198 142.10640 1.000 97.12375 91 SER A C 1
ATOM 1303 O O . SER A 1 91 ? 120.32327 135.84974 143.31685 1.000 107.80435 91 SER A O 1
ATOM 1311 N N . ILE A 1 92 ? 119.35472 135.27356 141.37853 1.000 96.60436 92 ILE A N 1
ATOM 1312 C CA . ILE A 1 92 ? 118.07519 135.03731 142.04357 1.000 96.34843 92 ILE A CA 1
ATOM 1313 C C . ILE A 1 92 ? 118.23868 133.97794 143.12573 1.000 98.54939 92 ILE A C 1
ATOM 1314 O O . ILE A 1 92 ? 117.85483 134.18051 144.28253 1.000 106.83464 92 ILE A O 1
ATOM 1330 N N . SER A 1 93 ? 118.83555 132.84119 142.77422 1.000 102.31586 93 SER A N 1
ATOM 1331 C CA . SER A 1 93 ? 118.99650 131.77460 143.75303 1.000 100.27699 93 SER A CA 1
ATOM 1332 C C . SER A 1 93 ? 119.96390 132.17696 144.85707 1.000 97.65983 93 SER A C 1
ATOM 1333 O O . SER A 1 93 ? 119.73499 131.86671 146.02878 1.000 104.38951 93 SER A O 1
ATOM 1341 N N . TYR A 1 94 ? 121.06009 132.84862 144.50543 1.000 94.20174 94 TYR A N 1
ATOM 1342 C CA . TYR A 1 94 ? 122.03503 133.25042 145.51593 1.000 96.74093 94 TYR A CA 1
ATOM 1343 C C . TYR A 1 94 ? 121.41585 134.19777 146.54276 1.000 101.02445 94 TYR A C 1
ATOM 1344 O O . TYR A 1 94 ? 121.54509 133.99404 147.75951 1.000 108.61896 94 TYR A O 1
ATOM 1362 N N . LEU A 1 95 ? 120.71086 135.22737 146.06793 1.000 101.49788 95 LEU A N 1
ATOM 1363 C CA . LEU A 1 95 ? 120.03465 136.15495 146.96753 1.000 95.30585 95 LEU A CA 1
ATOM 1364 C C . LEU A 1 95 ? 118.97883 135.44191 147.79377 1.000 95.67015 95 LEU A C 1
ATOM 1365 O O . LEU A 1 95 ? 118.84199 135.70539 148.99127 1.000 107.12406 95 LEU A O 1
ATOM 1381 N N . GLY A 1 96 ? 118.19448 134.56243 147.17013 1.000 96.94934 96 GLY A N 1
ATOM 1382 C CA . GLY A 1 96 ? 117.18004 133.84921 147.92318 1.000 99.07898 96 GLY A CA 1
ATOM 1383 C C . GLY A 1 96 ? 117.77863 133.00758 149.02992 1.000 100.71227 96 GLY A C 1
ATOM 1384 O O . GLY A 1 96 ? 117.27230 132.99082 150.15222 1.000 107.57919 96 GLY A O 1
ATOM 1388 N N . ALA A 1 97 ? 118.86730 132.30111 148.73160 1.000 101.27161 97 ALA A N 1
ATOM 1389 C CA . ALA A 1 97 ? 119.51498 131.48323 149.74728 1.000 98.80642 97 ALA A CA 1
ATOM 1390 C C . ALA A 1 97 ? 120.00196 132.34584 150.89895 1.000 96.54055 97 ALA A C 1
ATOM 1391 O O . ALA A 1 97 ? 119.77257 132.02662 152.07121 1.000 102.81332 97 ALA A O 1
ATOM 1398 N N . MET A 1 98 ? 120.67498 133.45275 150.58516 1.000 104.53124 98 MET A N 1
ATOM 1399 C CA . MET A 1 98 ? 121.21180 134.28942 151.65265 1.000 99.40012 98 MET A CA 1
ATOM 1400 C C . MET A 1 98 ? 120.09235 134.89918 152.48844 1.000 97.49328 98 MET A C 1
ATOM 1401 O O . MET A 1 98 ? 120.17792 134.93127 153.72204 1.000 108.24433 98 MET A O 1
ATOM 1415 N N . VAL A 1 99 ? 119.02353 135.36502 151.84096 1.000 90.36981 99 VAL A N 1
ATOM 1416 C CA . VAL A 1 99 ? 117.91432 135.96550 152.57416 1.000 89.21268 99 VAL A CA 1
ATOM 1417 C C . VAL A 1 99 ? 117.23523 134.93421 153.45946 1.000 90.12093 99 VAL A C 1
ATOM 1418 O O . VAL A 1 99 ? 116.90505 135.21426 154.61540 1.000 99.70508 99 VAL A O 1
ATOM 1431 N N . SER A 1 100 ? 116.98956 133.73535 152.93033 1.000 95.57955 100 SER A N 1
ATOM 1432 C CA . SER A 1 100 ? 116.33544 132.70762 153.72953 1.000 93.91891 100 SER A CA 1
ATOM 1433 C C . SER A 1 100 ? 117.19496 132.30922 154.91831 1.000 98.20206 100 SER A C 1
ATOM 1434 O O . SER A 1 100 ? 116.68636 132.14397 156.03159 1.000 101.93754 100 SER A O 1
ATOM 1442 N N . SER A 1 101 ? 118.50275 132.15276 154.70845 1.000 105.57494 101 SER A N 1
ATOM 1443 C CA . SER A 1 101 ? 119.37543 131.79874 155.82051 1.000 97.74346 101 SER A CA 1
ATOM 1444 C C . SER A 1 101 ? 119.37416 132.88843 156.88107 1.000 97.48146 101 SER A C 1
ATOM 1445 O O . SER A 1 101 ? 119.31249 132.59648 158.07933 1.000 103.38766 101 SER A O 1
ATOM 1453 N N . ASN A 1 102 ? 119.43411 134.15386 156.46256 1.000 103.61956 102 ASN A N 1
ATOM 1454 C CA . ASN A 1 102 ? 119.42023 135.24407 157.43166 1.000 97.89645 102 ASN A CA 1
ATOM 1455 C C . ASN A 1 102 ? 118.09965 135.29556 158.18499 1.000 95.66369 102 ASN A C 1
ATOM 1456 O O . ASN A 1 102 ? 118.07618 135.53927 159.39567 1.000 96.14387 102 ASN A O 1
ATOM 1467 N N . SER A 1 103 ? 116.98745 135.07524 157.48590 1.000 83.22515 103 SER A N 1
ATOM 1468 C CA . SER A 1 103 ? 115.68545 135.14120 158.13408 1.000 85.94687 103 SER A CA 1
ATOM 1469 C C . SER A 1 103 ? 115.46659 133.96522 159.07265 1.000 95.26448 103 SER A C 1
ATOM 1470 O O . SER A 1 103 ? 114.73998 134.09364 160.06272 1.000 98.77055 103 SER A O 1
ATOM 1478 N N . ALA A 1 104 ? 116.07824 132.81603 158.78236 1.000 95.96154 104 ALA A N 1
ATOM 1479 C CA . ALA A 1 104 ? 115.90872 131.65821 159.65054 1.000 87.83780 104 ALA A CA 1
ATOM 1480 C C . ALA A 1 104 ? 116.37743 131.94977 161.06542 1.000 93.08569 104 ALA A C 1
ATOM 1481 O O . ALA A 1 104 ? 115.85733 131.36800 162.02220 1.000 96.29475 104 ALA A O 1
ATOM 1488 N N . LEU A 1 105 ? 117.34442 132.85344 161.22318 1.000 95.90371 105 LEU A N 1
ATOM 1489 C CA . LEU A 1 105 ? 117.86517 133.16178 162.54685 1.000 89.84523 105 LEU A CA 1
ATOM 1490 C C . LEU A 1 105 ? 116.81298 133.77890 163.44817 1.000 91.94686 105 LEU A C 1
ATOM 1491 O O . LEU A 1 105 ? 117.02202 133.84812 164.66296 1.000 101.02815 105 LEU A O 1
ATOM 1507 N N . GLN A 1 106 ? 115.69964 134.23744 162.88550 1.000 92.84765 106 GLN A N 1
ATOM 1508 C CA . GLN A 1 106 ? 114.59639 134.73836 163.68673 1.000 95.53631 106 GLN A CA 1
ATOM 1509 C C . GLN A 1 106 ? 113.92381 133.64604 164.50691 1.000 100.17203 106 GLN A C 1
ATOM 1510 O O . GLN A 1 106 ? 113.14877 133.96900 165.41195 1.000 98.88317 106 GLN A O 1
ATOM 1524 N N . PHE A 1 107 ? 114.19952 132.37464 164.22021 1.000 104.28930 107 PHE A N 1
ATOM 1525 C CA . PHE A 1 107 ? 113.56702 131.25294 164.90520 1.000 97.51802 107 PHE A CA 1
ATOM 1526 C C . PHE A 1 107 ? 114.55310 130.29927 165.55824 1.000 100.79699 107 PHE A C 1
ATOM 1527 O O . PHE A 1 107 ? 114.28264 129.80315 166.65284 1.000 104.31759 107 PHE A O 1
ATOM 1544 N N . VAL A 1 108 ? 115.68487 130.02156 164.92011 1.000 95.86993 108 VAL A N 1
ATOM 1545 C CA . VAL A 1 108 ? 116.63292 129.03080 165.40831 1.000 90.80453 108 VAL A CA 1
ATOM 1546 C C . VAL A 1 108 ? 117.84556 129.73588 165.99925 1.000 95.30591 108 VAL A C 1
ATOM 1547 O O . VAL A 1 108 ? 118.08534 130.92364 165.77136 1.000 103.20865 108 VAL A O 1
ATOM 1560 N N . ASN A 1 109 ? 118.61940 128.98078 166.77349 1.000 102.89304 109 ASN A N 1
ATOM 1561 C CA . ASN A 1 109 ? 119.86832 129.49377 167.31413 1.000 97.85823 109 ASN A CA 1
ATOM 1562 C C . ASN A 1 109 ? 120.91388 129.59787 166.21455 1.000 103.60946 109 ASN A C 1
ATOM 1563 O O . ASN A 1 109 ? 120.85694 128.89537 165.20403 1.000 107.84160 109 ASN A O 1
ATOM 1574 N N . TYR A 1 110 ? 121.87674 130.49104 166.41645 1.000 98.50498 110 TYR A N 1
ATOM 1575 C CA . TYR A 1 110 ? 122.91245 130.67703 165.40698 1.000 98.87398 110 TYR A CA 1
ATOM 1576 C C . TYR A 1 110 ? 123.72742 129.41875 165.14778 1.000 101.95445 110 TYR A C 1
ATOM 1577 O O . TYR A 1 110 ? 123.99588 129.12724 163.96988 1.000 104.81179 110 TYR A O 1
ATOM 1595 N N . PRO A 1 111 ? 124.17521 128.66274 166.15273 1.000 96.82882 111 PRO A N 1
ATOM 1596 C CA . PRO A 1 111 ? 124.90796 127.42829 165.83720 1.000 88.30185 111 PRO A CA 1
ATOM 1597 C C . PRO A 1 111 ? 124.11079 126.48910 164.95750 1.000 96.02178 111 PRO A C 1
ATOM 1598 O O . PRO A 1 111 ? 124.67361 125.85909 164.05472 1.000 100.34450 111 PRO A O 1
ATOM 1609 N N . THR A 1 112 ? 122.80163 126.38795 165.18987 1.000 96.70063 112 THR A N 1
ATOM 1610 C CA . THR A 1 112 ? 121.96570 125.56067 164.33044 1.000 85.67465 112 THR A CA 1
ATOM 1611 C C . THR A 1 112 ? 121.99100 126.06835 162.89925 1.000 89.11054 112 THR A C 1
ATOM 1612 O O . THR A 1 112 ? 122.09897 125.28083 161.95448 1.000 99.53199 112 THR A O 1
ATOM 1623 N N . GLN A 1 113 ? 121.89318 127.38431 162.71890 1.000 92.66806 113 GLN A N 1
ATOM 1624 C CA . GLN A 1 113 ? 121.91486 127.94307 161.37409 1.000 90.79230 113 GLN A CA 1
ATOM 1625 C C . GLN A 1 113 ? 123.24106 127.66202 160.68543 1.000 93.99603 113 GLN A C 1
ATOM 1626 O O . GLN A 1 113 ? 123.27008 127.29141 159.50786 1.000 100.60198 113 GLN A O 1
ATOM 1640 N N . VAL A 1 114 ? 124.35174 127.83348 161.40160 1.000 101.00673 114 VAL A N 1
ATOM 1641 C CA . VAL A 1 114 ? 125.66147 127.59133 160.80235 1.000 100.44821 114 VAL A CA 1
ATOM 1642 C C . VAL A 1 114 ? 125.79656 126.12774 160.40888 1.000 106.19757 114 VAL A C 1
ATOM 1643 O O . VAL A 1 114 ? 126.22268 125.79887 159.29469 1.000 110.90993 114 VAL A O 1
ATOM 1656 N N . LEU A 1 115 ? 125.42336 125.22489 161.31573 1.000 102.19127 115 LEU A N 1
ATOM 1657 C CA . LEU A 1 115 ? 125.52891 123.80328 161.01906 1.000 95.02706 115 LEU A CA 1
ATOM 1658 C C . LEU A 1 115 ? 124.67067 123.43236 159.81959 1.000 101.42046 115 LEU A C 1
ATOM 1659 O O . LEU A 1 115 ? 125.11883 122.70260 158.92940 1.000 107.84717 115 LEU A O 1
ATOM 1675 N N . GLY A 1 116 ? 123.43876 123.93858 159.76667 1.000 106.32512 116 GLY A N 1
ATOM 1676 C CA . GLY A 1 116 ? 122.57716 123.62863 158.63964 1.000 105.66257 116 GLY A CA 1
ATOM 1677 C C . GLY A 1 116 ? 123.12630 124.15761 157.33098 1.000 106.44244 116 GLY A C 1
ATOM 1678 O O . GLY A 1 116 ? 123.15258 123.45029 156.32279 1.000 116.17253 116 GLY A O 1
ATOM 1682 N N . LYS A 1 117 ? 123.58492 125.40800 157.33029 1.000 101.56947 117 LYS A N 1
ATOM 1683 C CA . LYS A 1 117 ? 124.11378 126.00255 156.11268 1.000 108.83903 117 LYS A CA 1
ATOM 1684 C C . LYS A 1 117 ? 125.45639 125.41447 155.71164 1.000 114.91351 117 LYS A C 1
ATOM 1685 O O . LYS A 1 117 ? 125.90588 125.65654 154.58749 1.000 119.39139 117 LYS A O 1
ATOM 1704 N N . SER A 1 118 ? 126.10549 124.65966 156.59359 1.000 107.47191 118 SER A N 1
ATOM 1705 C CA . SER A 1 118 ? 127.36546 124.01250 156.25756 1.000 105.95994 118 SER A CA 1
ATOM 1706 C C . SER A 1 118 ? 127.18031 122.69280 155.52379 1.000 106.79028 118 SER A C 1
ATOM 1707 O O . SER A 1 118 ? 128.17782 122.06978 155.15340 1.000 110.23362 118 SER A O 1
ATOM 1715 N N . CYS A 1 119 ? 125.94510 122.25934 155.28636 1.000 105.60662 119 CYS A N 1
ATOM 1716 C CA . CYS A 1 119 ? 125.66687 120.95946 154.67966 1.000 103.90319 119 CYS A CA 1
ATOM 1717 C C . CYS A 1 119 ? 125.37360 121.07428 153.19081 1.000 107.53795 119 CYS A C 1
ATOM 1718 O O . CYS A 1 119 ? 124.53183 120.34837 152.66636 1.000 114.91882 119 CYS A O 1
ATOM 1726 N N . LYS A 1 120 ? 126.05732 121.97630 152.48945 1.000 114.87306 120 LYS A N 1
ATOM 1727 C CA . LYS A 1 120 ? 125.84832 122.11592 151.05017 1.000 117.87533 120 LYS A CA 1
ATOM 1728 C C . LYS A 1 120 ? 126.05927 120.81951 150.27729 1.000 119.54418 120 LYS A C 1
ATOM 1729 O O . LYS A 1 120 ? 125.31813 120.58523 149.30358 1.000 122.46924 120 LYS A O 1
ATOM 1748 N N . PRO A 1 121 ? 127.03337 119.97067 150.61251 1.000 118.63055 121 PRO A N 1
ATOM 1749 C CA . PRO A 1 121 ? 127.26273 118.77149 149.79257 1.000 121.39436 121 PRO A CA 1
ATOM 1750 C C . PRO A 1 121 ? 126.03024 117.90587 149.60592 1.000 121.36393 121 PRO A C 1
ATOM 1751 O O . PRO A 1 121 ? 125.85045 117.33084 148.52905 1.000 125.71823 121 PRO A O 1
ATOM 1762 N N . ILE A 1 122 ? 125.17472 117.78935 150.61292 1.000 115.20326 122 ILE A N 1
ATOM 1763 C CA . ILE A 1 122 ? 123.98767 116.94984 150.48834 1.000 112.05741 122 ILE A CA 1
ATOM 1764 C C . ILE A 1 122 ? 123.13433 117.45365 149.32876 1.000 116.01347 122 ILE A C 1
ATOM 1765 O O . ILE A 1 122 ? 122.89203 116.70046 148.37287 1.000 126.46104 122 ILE A O 1
ATOM 1781 N N . PRO A 1 123 ? 122.64133 118.69477 149.36992 1.000 116.12050 123 PRO A N 1
ATOM 1782 C CA . PRO A 1 123 ? 121.83000 119.18062 148.24550 1.000 114.49044 123 PRO A CA 1
ATOM 1783 C C . PRO A 1 123 ? 122.57635 119.21640 146.92872 1.000 117.86494 123 PRO A C 1
ATOM 1784 O O . PRO A 1 123 ? 121.96570 118.96602 145.88474 1.000 125.52894 123 PRO A O 1
ATOM 1795 N N . VAL A 1 124 ? 123.87392 119.52779 146.92571 1.000 126.01700 124 VAL A N 1
ATOM 1796 C CA . VAL A 1 124 ? 124.56903 119.58709 145.64348 1.000 129.13677 124 VAL A CA 1
ATOM 1797 C C . VAL A 1 124 ? 124.62046 118.20157 145.01005 1.000 128.29556 124 VAL A C 1
ATOM 1798 O O . VAL A 1 124 ? 124.36778 118.04339 143.80929 1.000 129.62840 124 VAL A O 1
ATOM 1811 N N . MET A 1 125 ? 124.91844 117.17292 145.80696 1.000 130.87926 125 MET A N 1
ATOM 1812 C CA . MET A 1 125 ? 124.91751 115.81074 145.28932 1.000 128.60799 125 MET A CA 1
ATOM 1813 C C . MET A 1 125 ? 123.52361 115.39154 144.84748 1.000 129.97038 125 MET A C 1
ATOM 1814 O O . MET A 1 125 ? 123.36726 114.72526 143.81941 1.000 136.40914 125 MET A O 1
ATOM 1828 N N . LEU A 1 126 ? 122.49743 115.74733 145.62162 1.000 122.82574 126 LEU A N 1
ATOM 1829 C CA . LEU A 1 126 ? 121.14341 115.36183 145.24103 1.000 119.71261 126 LEU A CA 1
ATOM 1830 C C . LEU A 1 126 ? 120.74994 115.99381 143.91419 1.000 124.18742 126 LEU A C 1
ATOM 1831 O O . LEU A 1 126 ? 120.16315 115.33164 143.05081 1.000 132.03315 126 LEU A O 1
ATOM 1847 N N . LEU A 1 127 ? 121.06812 117.27475 143.73002 1.000 125.11897 127 LEU A N 1
ATOM 1848 C CA . LEU A 1 127 ? 120.77125 117.92847 142.46226 1.000 124.50065 127 LEU A CA 1
ATOM 1849 C C . LEU A 1 127 ? 121.55063 117.28696 141.32475 1.000 127.46599 127 LEU A C 1
ATOM 1850 O O . LEU A 1 127 ? 121.00025 117.04344 140.24577 1.000 133.52344 127 LEU A O 1
ATOM 1866 N N . GLY A 1 128 ? 122.83192 116.99401 141.54743 1.000 135.30189 128 GLY A N 1
ATOM 1867 C CA . GLY A 1 128 ? 123.62123 116.37043 140.49933 1.000 135.02075 128 GLY A CA 1
ATOM 1868 C C . GLY A 1 128 ? 123.07693 115.01570 140.09114 1.000 138.00160 128 GLY A C 1
ATOM 1869 O O . GLY A 1 128 ? 123.03030 114.68494 138.90433 1.000 142.33577 128 GLY A O 1
ATOM 1873 N N . VAL A 1 129 ? 122.65849 114.21325 141.06942 1.000 136.29010 129 VAL A N 1
ATOM 1874 C CA . VAL A 1 129 ? 122.14678 112.88016 140.77290 1.000 133.91581 129 VAL A CA 1
ATOM 1875 C C . VAL A 1 129 ? 120.79020 112.96169 140.08480 1.000 134.17065 129 VAL A C 1
ATOM 1876 O O . VAL A 1 129 ? 120.53094 112.24502 139.11181 1.000 136.33854 129 VAL A O 1
ATOM 1889 N N . THR A 1 130 ? 119.90240 113.82893 140.57156 1.000 141.58350 130 THR A N 1
ATOM 1890 C CA . THR A 1 130 ? 118.54738 113.86153 140.03304 1.000 144.15029 130 THR A CA 1
ATOM 1891 C C . THR A 1 130 ? 118.47052 114.65043 138.73172 1.000 143.96134 130 THR A C 1
ATOM 1892 O O . THR A 1 130 ? 117.77621 114.23816 137.79668 1.000 145.71411 130 THR A O 1
ATOM 1903 N N . LEU A 1 131 ? 119.16866 115.78038 138.64839 1.000 142.79504 131 LEU A N 1
ATOM 1904 C CA . LEU A 1 131 ? 119.07375 116.65933 137.49054 1.000 142.43654 131 LEU A CA 1
ATOM 1905 C C . LEU A 1 131 ? 120.17821 116.38705 136.47752 1.000 141.44744 131 LEU A C 1
ATOM 1906 O O . LEU A 1 131 ? 119.89297 116.14056 135.30288 1.000 143.47116 131 LEU A O 1
ATOM 1922 N N . LEU A 1 132 ? 121.43932 116.42494 136.90631 1.000 141.95391 132 LEU A N 1
ATOM 1923 C CA . LEU A 1 132 ? 122.55141 116.17821 135.99827 1.000 145.37166 132 LEU A CA 1
ATOM 1924 C C . LEU A 1 132 ? 122.76987 114.69768 135.72379 1.000 146.45652 132 LEU A C 1
ATOM 1925 O O . LEU A 1 132 ? 123.50522 114.35995 134.79023 1.000 139.57947 132 LEU A O 1
ATOM 1941 N N . LYS A 1 133 ? 122.15523 113.81360 136.50679 1.000 159.02311 133 LYS A N 1
ATOM 1942 C CA . LYS A 1 133 ? 122.33866 112.37390 136.34734 1.000 158.21617 133 LYS A CA 1
ATOM 1943 C C . LYS A 1 133 ? 123.81889 112.00709 136.39199 1.000 156.59575 133 LYS A C 1
ATOM 1944 O O . LYS A 1 133 ? 124.30086 111.17064 135.62634 1.000 155.84705 133 LYS A O 1
ATOM 1963 N N . LYS A 1 134 ? 124.54766 112.64898 137.29878 1.000 154.07909 134 LYS A N 1
ATOM 1964 C CA . LYS A 1 134 ? 125.96060 112.37274 137.48629 1.000 153.84953 134 LYS A CA 1
ATOM 1965 C C . LYS A 1 134 ? 126.14562 111.13136 138.35708 1.000 156.20078 134 LYS A C 1
ATOM 1966 O O . LYS A 1 134 ? 125.19584 110.59061 138.92863 1.000 157.02722 134 LYS A O 1
ATOM 1985 N N . LYS A 1 135 ? 127.39102 110.67022 138.44349 1.000 155.81731 135 LYS A N 1
ATOM 1986 C CA . LYS A 1 135 ? 127.75273 109.54329 139.28959 1.000 154.67596 135 LYS A CA 1
ATOM 1987 C C . LYS A 1 135 ? 128.96927 109.90948 140.12554 1.000 153.74129 135 LYS A C 1
ATOM 1988 O O . LYS A 1 135 ? 129.85316 110.64307 139.67547 1.000 148.43983 135 LYS A O 1
ATOM 2007 N N . TYR A 1 136 ? 129.00667 109.38816 141.34769 1.000 152.49467 136 TYR A N 1
ATOM 2008 C CA . TYR A 1 136 ? 130.05630 109.70552 142.30010 1.000 151.45673 136 TYR A CA 1
ATOM 2009 C C . TYR A 1 136 ? 130.63049 108.42922 142.89360 1.000 149.09145 136 TYR A C 1
ATOM 2010 O O . TYR A 1 136 ? 129.94677 107.40264 142.95053 1.000 144.22258 136 TYR A O 1
ATOM 2028 N N . PRO A 1 137 ? 131.87959 108.46560 143.34969 1.000 142.27630 137 PRO A N 1
ATOM 2029 C CA . PRO A 1 137 ? 132.48221 107.26694 143.93800 1.000 141.52657 137 PRO A CA 1
ATOM 2030 C C . PRO A 1 137 ? 131.85759 106.92616 145.27982 1.000 137.11773 137 PRO A C 1
ATOM 2031 O O . PRO A 1 137 ? 131.18841 107.74156 145.91640 1.000 140.18980 137 PRO A O 1
ATOM 2042 N N . LEU A 1 138 ? 132.09530 105.68579 145.70887 1.000 131.82119 138 LEU A N 1
ATOM 2043 C CA . LEU A 1 138 ? 131.52843 105.22204 146.96923 1.000 136.79155 138 LEU A CA 1
ATOM 2044 C C . LEU A 1 138 ? 131.93398 106.12077 148.12805 1.000 141.12819 138 LEU A C 1
ATOM 2045 O O . LEU A 1 138 ? 131.18275 106.25681 149.09999 1.000 140.21664 138 LEU A O 1
ATOM 2061 N N . ALA A 1 139 ? 133.10704 106.74960 148.04232 1.000 148.14890 139 ALA A N 1
ATOM 2062 C CA . ALA A 1 139 ? 133.55714 107.61538 149.12594 1.000 147.49935 139 ALA A CA 1
ATOM 2063 C C . ALA A 1 139 ? 132.59392 108.77408 149.34106 1.000 148.40706 139 ALA A C 1
ATOM 2064 O O . ALA A 1 139 ? 132.27320 109.12009 150.48371 1.000 148.76983 139 ALA A O 1
ATOM 2071 N N . LYS A 1 140 ? 132.11467 109.38347 148.25529 1.000 141.51476 140 LYS A N 1
ATOM 2072 C CA . LYS A 1 140 ? 131.20704 110.51597 148.39594 1.000 137.96789 140 LYS A CA 1
ATOM 2073 C C . LYS A 1 140 ? 129.93817 110.11386 149.13140 1.000 137.37685 140 LYS A C 1
ATOM 2074 O O . LYS A 1 140 ? 129.47895 110.82965 150.02771 1.000 144.63566 140 LYS A O 1
ATOM 2093 N N . TYR A 1 141 ? 129.35766 108.96937 148.77257 1.000 133.02196 141 TYR A N 1
ATOM 2094 C CA . TYR A 1 141 ? 128.14393 108.52867 149.44801 1.000 137.66293 141 TYR A CA 1
ATOM 2095 C C . TYR A 1 141 ? 128.40822 108.26130 150.92106 1.000 141.42061 141 TYR A C 1
ATOM 2096 O O . TYR A 1 141 ? 127.60432 108.63606 151.78194 1.000 142.31597 141 TYR A O 1
ATOM 2114 N N . LEU A 1 142 ? 129.52870 107.61045 151.23404 1.000 135.48449 142 LEU A N 1
ATOM 2115 C CA . LEU A 1 142 ? 129.84943 107.35256 152.63225 1.000 135.94540 142 LEU A CA 1
ATOM 2116 C C . LEU A 1 142 ? 130.09137 108.65193 153.38875 1.000 135.49933 142 LEU A C 1
ATOM 2117 O O . LEU A 1 142 ? 129.65453 108.80033 154.53514 1.000 136.02086 142 LEU A O 1
ATOM 2133 N N . CYS A 1 143 ? 130.78641 109.60713 152.76678 1.000 134.38277 143 CYS A N 1
ATOM 2134 C CA . CYS A 1 143 ? 130.98389 110.90056 153.41220 1.000 131.73083 143 CYS A CA 1
ATOM 2135 C C . CYS A 1 143 ? 129.65321 111.59375 153.66674 1.000 134.19110 143 CYS A C 1
ATOM 2136 O O . CYS A 1 143 ? 129.42269 112.13020 154.75561 1.000 138.07757 143 CYS A O 1
ATOM 2144 N N . VAL A 1 144 ? 128.75704 111.58156 152.67846 1.000 118.75089 144 VAL A N 1
ATOM 2145 C CA . VAL A 1 144 ? 127.44144 112.18165 152.86872 1.000 113.82644 144 VAL A CA 1
ATOM 2146 C C . VAL A 1 144 ? 126.67699 111.43647 153.94761 1.000 111.11390 144 VAL A C 1
ATOM 2147 O O . VAL A 1 144 ? 125.87980 112.03113 154.68078 1.000 113.75651 144 VAL A O 1
ATOM 2160 N N . LEU A 1 145 ? 126.89021 110.12694 154.05555 1.000 112.77453 145 LEU A N 1
ATOM 2161 C CA . LEU A 1 145 ? 126.25191 109.36672 155.12160 1.000 118.20734 145 LEU A CA 1
ATOM 2162 C C . LEU A 1 145 ? 126.67783 109.89383 156.48597 1.000 119.72721 145 LEU A C 1
ATOM 2163 O O . LEU A 1 145 ? 125.85275 110.02295 157.39902 1.000 118.47610 145 LEU A O 1
ATOM 2179 N N . LEU A 1 146 ? 127.96453 110.20901 156.64456 1.000 117.24809 146 LEU A N 1
ATOM 2180 C CA . LEU A 1 146 ? 128.43731 110.74003 157.91862 1.000 112.18567 146 LEU A CA 1
ATOM 2181 C C . LEU A 1 146 ? 127.78022 112.07509 158.23390 1.000 115.30787 146 LEU A C 1
ATOM 2182 O O . LEU A 1 146 ? 127.38586 112.32749 159.37751 1.000 118.47040 146 LEU A O 1
ATOM 2198 N N . ILE A 1 147 ? 127.64582 112.94101 157.23083 1.000 106.06984 147 ILE A N 1
ATOM 2199 C CA . ILE A 1 147 ? 127.01382 114.23679 157.45163 1.000 100.46155 147 ILE A CA 1
ATOM 2200 C C . ILE A 1 147 ? 125.56746 114.05953 157.88721 1.000 104.42328 147 ILE A C 1
ATOM 2201 O O . ILE A 1 147 ? 125.09523 114.72979 158.81241 1.000 109.25856 147 ILE A O 1
ATOM 2217 N N . VAL A 1 148 ? 124.83646 113.16717 157.22043 1.000 106.18926 148 VAL A N 1
ATOM 2218 C CA . VAL A 1 148 ? 123.44272 112.94139 157.58392 1.000 107.15980 148 VAL A CA 1
ATOM 2219 C C . VAL A 1 148 ? 123.34772 112.39928 159.00040 1.000 108.46609 148 VAL A C 1
ATOM 2220 O O . VAL A 1 148 ? 122.48539 112.81504 159.78229 1.000 111.61669 148 VAL A O 1
ATOM 2233 N N . ALA A 1 149 ? 124.22255 111.45736 159.35437 1.000 108.89215 149 ALA A N 1
ATOM 2234 C CA . ALA A 1 149 ? 124.19220 110.91678 160.70787 1.000 110.15657 149 ALA A CA 1
ATOM 2235 C C . ALA A 1 149 ? 124.44944 112.00802 161.73447 1.000 107.10507 149 ALA A C 1
ATOM 2236 O O . ALA A 1 149 ? 123.75166 112.09299 162.75190 1.000 111.28664 149 ALA A O 1
ATOM 2243 N N . GLY A 1 150 ? 125.44086 112.86033 161.48074 1.000 105.94984 150 GLY A N 1
ATOM 2244 C CA . GLY A 1 150 ? 125.73180 113.93151 162.41720 1.000 110.71082 150 GLY A CA 1
ATOM 2245 C C . GLY A 1 150 ? 124.58675 114.91484 162.55583 1.000 113.43365 150 GLY A C 1
ATOM 2246 O O . GLY A 1 150 ? 124.23671 115.32175 163.66551 1.000 114.56892 150 GLY A O 1
ATOM 2250 N N . VAL A 1 151 ? 123.98191 115.30545 161.43336 1.000 106.29454 151 VAL A N 1
ATOM 2251 C CA . VAL A 1 151 ? 122.86453 116.24309 161.48769 1.000 100.98256 151 VAL A CA 1
ATOM 2252 C C . VAL A 1 151 ? 121.69698 115.63171 162.24621 1.000 104.23242 151 VAL A C 1
ATOM 2253 O O . VAL A 1 151 ? 121.05808 116.29485 163.07049 1.000 107.55510 151 VAL A O 1
ATOM 2266 N N . ALA A 1 152 ? 121.39609 114.36027 161.98171 1.000 107.06845 152 ALA A N 1
ATOM 2267 C CA . ALA A 1 152 ? 120.30963 113.70188 162.69464 1.000 107.18347 152 ALA A CA 1
ATOM 2268 C C . ALA A 1 152 ? 120.59488 113.64554 164.18604 1.000 110.28647 152 ALA A C 1
ATOM 2269 O O . ALA A 1 152 ? 119.69450 113.85094 165.00698 1.000 115.98141 152 ALA A O 1
ATOM 2276 N N . LEU A 1 153 ? 121.84270 113.36159 164.55837 1.000 115.97372 153 LEU A N 1
ATOM 2277 C CA . LEU A 1 153 ? 122.18703 113.31544 165.97291 1.000 117.99146 153 LEU A CA 1
ATOM 2278 C C . LEU A 1 153 ? 122.08950 114.69423 166.61165 1.000 116.48962 153 LEU A C 1
ATOM 2279 O O . LEU A 1 153 ? 121.73844 114.80764 167.79035 1.000 120.49290 153 LEU A O 1
ATOM 2295 N N . PHE A 1 154 ? 122.38869 115.74877 165.85448 1.000 110.62217 154 PHE A N 1
ATOM 2296 C CA . PHE A 1 154 ? 122.31000 117.10388 166.38940 1.000 110.51130 154 PHE A CA 1
ATOM 2297 C C . PHE A 1 154 ? 120.88183 117.63503 166.35838 1.000 113.30129 154 PHE A C 1
ATOM 2298 O O . PHE A 1 154 ? 120.30912 117.97186 167.39922 1.000 112.75238 154 PHE A O 1
ATOM 2315 N N . MET A 1 155 ? 120.28832 117.70735 165.16682 1.000 127.64547 155 MET A N 1
ATOM 2316 C CA . MET A 1 155 ? 119.00551 118.37780 164.99779 1.000 127.30702 155 MET A CA 1
ATOM 2317 C C . MET A 1 155 ? 117.85058 117.64328 165.65959 1.000 123.75893 155 MET A C 1
ATOM 2318 O O . MET A 1 155 ? 116.76396 118.21947 165.76733 1.000 127.29804 155 MET A O 1
ATOM 2332 N N . TYR A 1 156 ? 118.04235 116.40449 166.09976 1.000 142.76801 156 TYR A N 1
ATOM 2333 C CA . TYR A 1 156 ? 116.96274 115.62636 166.68459 1.000 150.03278 156 TYR A CA 1
ATOM 2334 C C . TYR A 1 156 ? 117.42629 114.99216 167.98531 1.000 147.45541 156 TYR A C 1
ATOM 2335 O O . TYR A 1 156 ? 118.60909 114.69584 168.16745 1.000 144.30697 156 TYR A O 1
ATOM 2353 N N . LYS A 1 157 ? 116.47657 114.79011 168.88564 1.000 168.71343 157 LYS A N 1
ATOM 2354 C CA . LYS A 1 157 ? 116.71296 114.16322 170.17402 1.000 171.31729 157 LYS A CA 1
ATOM 2355 C C . LYS A 1 157 ? 115.58932 113.17671 170.44019 1.000 176.27436 157 LYS A C 1
ATOM 2356 O O . LYS A 1 157 ? 114.51407 113.27543 169.83915 1.000 175.51525 157 LYS A O 1
ATOM 2375 N N . PRO A 1 158 ? 115.80826 112.20759 171.33242 1.000 192.39654 158 PRO A N 1
ATOM 2376 C CA . PRO A 1 158 ? 114.72274 111.26315 171.64591 1.000 191.56407 158 PRO A CA 1
ATOM 2377 C C . PRO A 1 158 ? 113.45726 111.94730 172.13378 1.000 192.15627 158 PRO A C 1
ATOM 2378 O O . PRO A 1 158 ? 112.35136 111.49687 171.80934 1.000 189.41119 158 PRO A O 1
ATOM 2389 N N . LYS A 1 159 ? 113.58469 113.02303 172.90469 1.000 189.77049 159 LYS A N 1
ATOM 2390 C CA . LYS A 1 159 ? 112.41900 113.74772 173.39877 1.000 189.20677 159 LYS A CA 1
ATOM 2391 C C . LYS A 1 159 ? 111.62361 114.33064 172.23598 1.000 186.74824 159 LYS A C 1
ATOM 2392 O O . LYS A 1 159 ? 112.18996 114.69336 171.20500 1.000 185.53072 159 LYS A O 1
ATOM 2411 N N . THR A 1 168 ? 109.38500 118.88405 166.91080 1.000 171.08253 168 THR A N 1
ATOM 2412 C CA . THR A 1 168 ? 109.24366 118.65604 165.47782 1.000 173.71508 168 THR A CA 1
ATOM 2413 C C . THR A 1 168 ? 109.73317 119.86904 164.69050 1.000 172.24707 168 THR A C 1
ATOM 2414 O O . THR A 1 168 ? 110.20718 120.84698 165.26916 1.000 166.62310 168 THR A O 1
ATOM 2425 N N . VAL A 1 169 ? 109.61488 119.79940 163.36891 1.000 156.61854 169 VAL A N 1
ATOM 2426 C CA . VAL A 1 169 ? 110.13519 120.84762 162.49862 1.000 152.88893 169 VAL A CA 1
ATOM 2427 C C . VAL A 1 169 ? 109.21483 122.05836 162.56236 1.000 151.18056 169 VAL A C 1
ATOM 2428 O O . VAL A 1 169 ? 107.99514 121.93882 162.39709 1.000 151.21330 169 VAL A O 1
ATOM 2441 N N . GLY A 1 170 ? 109.80093 123.23089 162.81167 1.000 133.50472 170 GLY A N 1
ATOM 2442 C CA . GLY A 1 170 ? 109.09815 124.48464 162.76839 1.000 130.90281 170 GLY A CA 1
ATOM 2443 C C . GLY A 1 170 ? 109.44857 125.30017 161.54150 1.000 127.75177 170 GLY A C 1
ATOM 2444 O O . GLY A 1 170 ? 109.96241 124.78636 160.53972 1.000 135.59119 170 GLY A O 1
ATOM 2448 N N . TYR A 1 171 ? 109.16948 126.60099 161.62138 1.000 109.84375 171 TYR A N 1
ATOM 2449 C CA . TYR A 1 171 ? 109.46478 127.47927 160.49626 1.000 111.95699 171 TYR A CA 1
ATOM 2450 C C . TYR A 1 171 ? 110.96214 127.61166 160.26362 1.000 116.27249 171 TYR A C 1
ATOM 2451 O O . TYR A 1 171 ? 111.39841 127.74015 159.11518 1.000 120.69668 171 TYR A O 1
ATOM 2469 N N . GLY A 1 172 ? 111.76114 127.59519 161.33016 1.000 105.27154 172 GLY A N 1
ATOM 2470 C CA . GLY A 1 172 ? 113.19530 127.75718 161.16343 1.000 104.34399 172 GLY A CA 1
ATOM 2471 C C . GLY A 1 172 ? 113.82122 126.63996 160.35200 1.000 104.11853 172 GLY A C 1
ATOM 2472 O O . GLY A 1 172 ? 114.65007 126.88620 159.47282 1.000 106.21180 172 GLY A O 1
ATOM 2476 N N . GLU A 1 173 ? 113.43190 125.39629 160.62977 1.000 117.96461 173 GLU A N 1
ATOM 2477 C CA . GLU A 1 173 ? 113.99144 124.27750 159.87846 1.000 114.56653 173 GLU A CA 1
ATOM 2478 C C . GLU A 1 173 ? 113.54842 124.32213 158.42365 1.000 117.53797 173 GLU A C 1
ATOM 2479 O O . GLU A 1 173 ? 114.33038 124.00472 157.52270 1.000 117.83960 173 GLU A O 1
ATOM 2491 N N . LEU A 1 174 ? 112.29721 124.70666 158.17206 1.000 115.07068 174 LEU A N 1
ATOM 2492 C CA . LEU A 1 174 ? 111.83901 124.84674 156.79507 1.000 109.34603 174 LEU A CA 1
ATOM 2493 C C . LEU A 1 174 ? 112.63320 125.91795 156.06302 1.000 115.90264 174 LEU A C 1
ATOM 2494 O O . LEU A 1 174 ? 113.02046 125.73347 154.90320 1.000 122.84239 174 LEU A O 1
ATOM 2510 N N . LEU A 1 175 ? 112.88543 127.04747 156.72426 1.000 101.08698 175 LEU A N 1
ATOM 2511 C CA . LEU A 1 175 ? 113.68211 128.09754 156.10329 1.000 94.56457 175 LEU A CA 1
ATOM 2512 C C . LEU A 1 175 ? 115.09497 127.61316 155.81886 1.000 99.99131 175 LEU A C 1
ATOM 2513 O O . LEU A 1 175 ? 115.66172 127.91481 154.76407 1.000 103.47970 175 LEU A O 1
ATOM 2529 N N . LEU A 1 176 ? 115.68486 126.86525 156.75087 1.000 104.54139 176 LEU A N 1
ATOM 2530 C CA . LEU A 1 176 ? 117.02444 126.33513 156.52221 1.000 101.69538 176 LEU A CA 1
ATOM 2531 C C . LEU A 1 176 ? 117.04076 125.36312 155.35060 1.000 102.82421 176 LEU A C 1
ATOM 2532 O O . LEU A 1 176 ? 117.97441 125.37058 154.54237 1.000 110.59212 176 LEU A O 1
ATOM 2548 N N . LEU A 1 177 ? 116.02283 124.50896 155.24746 1.000 97.95768 177 LEU A N 1
ATOM 2549 C CA . LEU A 1 177 ? 115.95318 123.58239 154.12313 1.000 97.55925 177 LEU A CA 1
ATOM 2550 C C . LEU A 1 177 ? 115.82413 124.33258 152.80735 1.000 102.56968 177 LEU A C 1
ATOM 2551 O O . LEU A 1 177 ? 116.47159 123.98104 151.81386 1.000 112.36679 177 LEU A O 1
ATOM 2567 N N . LEU A 1 178 ? 114.98698 125.36808 152.77862 1.000 96.57101 178 LEU A N 1
ATOM 2568 C CA . LEU A 1 178 ? 114.84977 126.16021 151.56404 1.000 97.95609 178 LEU A CA 1
ATOM 2569 C C . LEU A 1 178 ? 116.16482 126.83338 151.20108 1.000 99.15982 178 LEU A C 1
ATOM 2570 O O . LEU A 1 178 ? 116.54848 126.87437 150.02620 1.000 106.84336 178 LEU A O 1
ATOM 2586 N N . SER A 1 179 ? 116.87088 127.36774 152.19726 1.000 93.29803 179 SER A N 1
ATOM 2587 C CA . SER A 1 179 ? 118.15576 128.00076 151.93005 1.000 93.35187 179 SER A CA 1
ATOM 2588 C C . SER A 1 179 ? 119.16060 126.99350 151.39440 1.000 99.09246 179 SER A C 1
ATOM 2589 O O . SER A 1 179 ? 119.93557 127.30517 150.48747 1.000 106.81239 179 SER A O 1
ATOM 2597 N N . LEU A 1 180 ? 119.17264 125.78243 151.95030 1.000 104.76721 180 LEU A N 1
ATOM 2598 C CA . LEU A 1 180 ? 120.07830 124.75334 151.45088 1.000 103.98429 180 LEU A CA 1
ATOM 2599 C C . LEU A 1 180 ? 119.75238 124.38791 150.01054 1.000 104.24243 180 LEU A C 1
ATOM 2600 O O . LEU A 1 180 ? 120.65542 124.21754 149.18386 1.000 112.18069 180 LEU A O 1
ATOM 2616 N N . THR A 1 181 ? 118.46573 124.25137 149.69213 1.000 88.41299 181 THR A N 1
ATOM 2617 C CA . THR A 1 181 ? 118.08339 123.93372 148.32131 1.000 88.19163 181 THR A CA 1
ATOM 2618 C C . THR A 1 181 ? 118.50952 125.03966 147.36598 1.000 95.50827 181 THR A C 1
ATOM 2619 O O . THR A 1 181 ? 119.03510 124.76893 146.27789 1.000 104.38497 181 THR A O 1
ATOM 2630 N N . LEU A 1 182 ? 118.29877 126.29530 147.75831 1.000 97.03297 182 LEU A N 1
ATOM 2631 C CA . LEU A 1 182 ? 118.69959 127.40280 146.90078 1.000 93.56024 182 LEU A CA 1
ATOM 2632 C C . LEU A 1 182 ? 120.21434 127.46764 146.76241 1.000 94.46570 182 LEU A C 1
ATOM 2633 O O . LEU A 1 182 ? 120.72871 127.82009 145.69812 1.000 106.02535 182 LEU A O 1
ATOM 2649 N N . ASP A 1 183 ? 120.94659 127.13116 147.82459 1.000 112.18336 183 ASP A N 1
ATOM 2650 C CA . ASP A 1 183 ? 122.40181 127.08623 147.73538 1.000 116.13105 183 ASP A CA 1
ATOM 2651 C C . ASP A 1 183 ? 122.85563 126.00264 146.77042 1.000 115.39405 183 ASP A C 1
ATOM 2652 O O . ASP A 1 183 ? 123.80285 126.20034 146.00304 1.000 117.30939 183 ASP A O 1
ATOM 2661 N N . GLY A 1 184 ? 122.20260 124.84326 146.80490 1.000 112.55468 184 GLY A N 1
ATOM 2662 C CA . GLY A 1 184 ? 122.52939 123.80237 145.84581 1.000 113.39800 184 GLY A CA 1
ATOM 2663 C C . GLY A 1 184 ? 122.25999 124.23499 144.41834 1.000 112.64146 184 GLY A C 1
ATOM 2664 O O . GLY A 1 184 ? 123.07144 123.99501 143.51947 1.000 116.95146 184 GLY A O 1
ATOM 2668 N N . LEU A 1 185 ? 121.11907 124.88673 144.19103 1.000 102.83270 185 LEU A N 1
ATOM 2669 C CA . LEU A 1 185 ? 120.82308 125.39339 142.85522 1.000 99.54128 185 LEU A CA 1
ATOM 2670 C C . LEU A 1 185 ? 121.86066 126.41735 142.41645 1.000 104.47628 185 LEU A C 1
ATOM 2671 O O . LEU A 1 185 ? 122.30608 126.40989 141.26232 1.000 109.50747 185 LEU A O 1
ATOM 2687 N N . THR A 1 186 ? 122.25162 127.31288 143.32290 1.000 109.61163 186 THR A N 1
ATOM 2688 C CA . THR A 1 186 ? 123.25931 128.31153 142.99216 1.000 103.56714 186 THR A CA 1
ATOM 2689 C C . THR A 1 186 ? 124.58386 127.65523 142.64365 1.000 102.14819 186 THR A C 1
ATOM 2690 O O . THR A 1 186 ? 125.25392 128.06374 141.69176 1.000 111.92608 186 THR A O 1
ATOM 2701 N N . GLY A 1 187 ? 124.98493 126.64405 143.41001 1.000 102.43694 187 GLY A N 1
ATOM 2702 C CA . GLY A 1 187 ? 126.21292 125.93892 143.09241 1.000 103.27805 187 GLY A CA 1
ATOM 2703 C C . GLY A 1 187 ? 126.15358 125.26938 141.73531 1.000 106.60267 187 GLY A C 1
ATOM 2704 O O . GLY A 1 187 ? 127.11568 125.31609 140.96561 1.000 105.81825 187 GLY A O 1
ATOM 2708 N N . VAL A 1 188 ? 125.02032 124.64198 141.42012 1.000 113.70830 188 VAL A N 1
ATOM 2709 C CA . VAL A 1 188 ? 124.87230 123.99387 140.12015 1.000 108.74796 188 VAL A CA 1
ATOM 2710 C C . VAL A 1 188 ? 125.00291 125.01909 139.00245 1.000 110.78529 188 VAL A C 1
ATOM 2711 O O . VAL A 1 188 ? 125.72213 124.80664 138.01876 1.000 116.99717 188 VAL A O 1
ATOM 2724 N N . SER A 1 189 ? 124.30987 126.14975 139.13897 1.000 102.97743 189 SER A N 1
ATOM 2725 C CA . SER A 1 189 ? 124.36655 127.17490 138.10270 1.000 100.62293 189 SER A CA 1
ATOM 2726 C C . SER A 1 189 ? 125.77366 127.73547 137.95513 1.000 99.64615 189 SER A C 1
ATOM 2727 O O . SER A 1 189 ? 126.25818 127.93825 136.83412 1.000 101.92454 189 SER A O 1
ATOM 2735 N N . GLN A 1 190 ? 126.44105 128.00441 139.07690 1.000 107.00500 190 GLN A N 1
ATOM 2736 C CA . GLN A 1 190 ? 127.79448 128.53752 139.02073 1.000 102.93068 190 GLN A CA 1
ATOM 2737 C C . GLN A 1 190 ? 128.73592 127.56187 138.33862 1.000 108.20432 190 GLN A C 1
ATOM 2738 O O . GLN A 1 190 ? 129.55035 127.96158 137.50408 1.000 117.06854 190 GLN A O 1
ATOM 2752 N N . ASP A 1 191 ? 128.64377 126.27661 138.67819 1.000 118.95420 191 ASP A N 1
ATOM 2753 C CA . ASP A 1 191 ? 129.49977 125.29369 138.02758 1.000 119.79609 191 ASP A CA 1
ATOM 2754 C C . ASP A 1 191 ? 129.21652 125.23194 136.53551 1.000 114.83501 191 ASP A C 1
ATOM 2755 O O . ASP A 1 191 ? 130.14490 125.19313 135.72005 1.000 118.22936 191 ASP A O 1
ATOM 2764 N N . HIS A 1 192 ? 127.93889 125.23422 136.15664 1.000 101.66915 192 HIS A N 1
ATOM 2765 C CA . HIS A 1 192 ? 127.59170 125.17334 134.74216 1.000 106.80504 192 HIS A CA 1
ATOM 2766 C C . HIS A 1 192 ? 128.19987 126.34183 133.98136 1.000 107.24261 192 HIS A C 1
ATOM 2767 O O . HIS A 1 192 ? 128.86163 126.15487 132.95197 1.000 113.02420 192 HIS A O 1
ATOM 2781 N N . MET A 1 193 ? 127.99599 127.56117 134.47917 1.000 107.01257 193 MET A N 1
ATOM 2782 C CA . MET A 1 193 ? 128.45171 128.71933 133.72218 1.000 103.80722 193 MET A CA 1
ATOM 2783 C C . MET A 1 193 ? 129.96318 128.88490 133.80249 1.000 98.87931 193 MET A C 1
ATOM 2784 O O . MET A 1 193 ? 130.57053 129.40246 132.86368 1.000 106.01644 193 MET A O 1
ATOM 2798 N N . ARG A 1 194 ? 130.59545 128.44001 134.88818 1.000 101.84884 194 ARG A N 1
ATOM 2799 C CA . ARG A 1 194 ? 132.05205 128.43227 134.92696 1.000 99.94561 194 ARG A CA 1
ATOM 2800 C C . ARG A 1 194 ? 132.61834 127.46839 133.89763 1.000 100.80370 194 ARG A C 1
ATOM 2801 O O . ARG A 1 194 ? 133.59957 127.78377 133.21644 1.000 107.63155 194 ARG A O 1
ATOM 2822 N N . ALA A 1 195 ? 132.01627 126.28628 133.77129 1.000 99.99150 195 ALA A N 1
ATOM 2823 C CA . ALA A 1 195 ? 132.50805 125.31349 132.80544 1.000 104.76036 195 ALA A CA 1
ATOM 2824 C C . ALA A 1 195 ? 132.30349 125.79420 131.37707 1.000 103.02911 195 ALA A C 1
ATOM 2825 O O . ALA A 1 195 ? 133.19686 125.64787 130.53645 1.000 101.07708 195 ALA A O 1
ATOM 2832 N N . HIS A 1 196 ? 131.14225 126.37122 131.07936 1.000 104.48125 196 HIS A N 1
ATOM 2833 C CA . HIS A 1 196 ? 130.78628 126.68636 129.70339 1.000 97.78017 196 HIS A CA 1
ATOM 2834 C C . HIS A 1 196 ? 131.11346 128.11545 129.29204 1.000 101.29376 196 HIS A C 1
ATOM 2835 O O . HIS A 1 196 ? 130.93692 128.45525 128.12044 1.000 111.12547 196 HIS A O 1
ATOM 2849 N N . TYR A 1 197 ? 131.58507 128.95929 130.20806 1.000 98.16465 197 TYR A N 1
ATOM 2850 C CA . TYR A 1 197 ? 131.90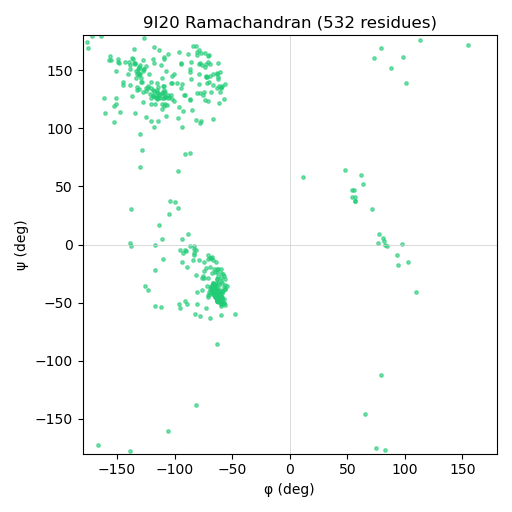996 130.33454 129.86084 1.000 94.87386 197 TYR A CA 1
ATOM 2851 C C . TYR A 1 197 ? 133.19569 130.83692 130.49760 1.000 101.26780 197 TYR A C 1
ATOM 2852 O O . TYR A 1 197 ? 133.54378 132.00218 130.29247 1.000 108.20580 197 TYR A O 1
ATOM 2870 N N . GLN A 1 198 ? 133.90494 130.01204 131.26253 1.000 103.66644 198 GLN A N 1
ATOM 2871 C CA . GLN A 1 198 ? 135.17467 130.40443 131.86703 1.000 101.47202 198 GLN A CA 1
ATOM 2872 C C . GLN A 1 198 ? 135.00499 131.67119 132.70172 1.000 108.10028 198 GLN A C 1
ATOM 2873 O O . GLN A 1 198 ? 135.78850 132.61661 132.60811 1.000 114.69155 198 GLN A O 1
ATOM 2887 N N . THR A 1 199 ? 133.96318 131.68618 133.52505 1.000 105.10708 199 THR A N 1
ATOM 2888 C CA . THR A 1 199 ? 133.68245 132.85309 134.34757 1.000 101.93240 199 THR A CA 1
ATOM 2889 C C . THR A 1 199 ? 134.75422 133.02372 135.41402 1.000 100.89568 199 THR A C 1
ATOM 2890 O O . THR A 1 199 ? 135.09647 132.07393 136.12279 1.000 103.23165 199 THR A O 1
ATOM 2901 N N . GLY A 1 200 ? 135.28002 134.23757 135.53175 1.000 110.05290 200 GLY A N 1
ATOM 2902 C CA . GLY A 1 200 ? 136.21716 134.53099 136.59053 1.000 112.86128 200 GLY A CA 1
ATOM 2903 C C . GLY A 1 200 ? 135.52817 134.77375 137.91847 1.000 115.61866 200 GLY A C 1
ATOM 2904 O O . GLY A 1 200 ? 134.36178 135.15391 137.98883 1.000 122.45317 200 GLY A O 1
ATOM 2908 N N . SER A 1 201 ? 136.27649 134.54705 138.99790 1.000 115.82128 201 SER A N 1
ATOM 2909 C CA . SER A 1 201 ? 135.71374 134.73161 140.33052 1.000 116.88902 201 SER A CA 1
ATOM 2910 C C . SER A 1 201 ? 135.31855 136.18289 140.57069 1.000 117.19550 201 SER A C 1
ATOM 2911 O O . SER A 1 201 ? 134.25755 136.45707 141.14216 1.000 118.46229 201 SER A O 1
ATOM 2919 N N . ASN A 1 202 ? 136.15795 137.12944 140.15002 1.000 115.03954 202 ASN A N 1
ATOM 2920 C CA . ASN A 1 202 ? 135.84277 138.53609 140.37889 1.000 114.53239 202 ASN A CA 1
ATOM 2921 C C . ASN A 1 202 ? 134.59382 138.95049 139.61579 1.000 117.62955 202 ASN A C 1
ATOM 2922 O O . ASN A 1 202 ? 133.72815 139.64768 140.15466 1.000 124.63671 202 ASN A O 1
ATOM 2933 N N . HIS A 1 203 ? 134.49511 138.55771 138.34650 1.000 106.98697 203 HIS A N 1
ATOM 2934 C CA . HIS A 1 203 ? 133.29566 138.87090 137.57964 1.000 110.34531 203 HIS A CA 1
ATOM 2935 C C . HIS A 1 203 ? 132.07378 138.19838 138.18600 1.000 109.60928 203 HIS A C 1
ATOM 2936 O O . HIS A 1 203 ? 130.99863 138.80525 138.27131 1.000 113.77517 203 HIS A O 1
ATOM 2950 N N . MET A 1 204 ? 132.21934 136.94032 138.60429 1.000 106.38657 204 MET A N 1
ATOM 2951 C CA . MET A 1 204 ? 131.16706 136.27014 139.35674 1.000 107.40827 204 MET A CA 1
ATOM 2952 C C . MET A 1 204 ? 130.66376 137.16218 140.48081 1.000 111.62873 204 MET A C 1
ATOM 2953 O O . MET A 1 204 ? 129.47835 137.50450 140.54623 1.000 115.39622 204 MET A O 1
ATOM 2967 N N . MET A 1 205 ? 131.56565 137.53707 141.38576 1.000 113.78182 205 MET A N 1
ATOM 2968 C CA . MET A 1 205 ? 131.17371 138.32570 142.54590 1.000 109.45891 205 MET A CA 1
ATOM 2969 C C . MET A 1 205 ? 130.50145 139.62228 142.12596 1.000 110.81470 205 MET A C 1
ATOM 2970 O O . MET A 1 205 ? 129.40258 139.94617 142.59141 1.000 119.20356 205 MET A O 1
ATOM 2984 N N . LEU A 1 206 ? 131.13856 140.36850 141.22637 1.000 98.44071 206 LEU A N 1
ATOM 2985 C CA . LEU A 1 206 ? 130.62416 141.68123 140.86347 1.000 98.79321 206 LEU A CA 1
ATOM 2986 C C . LEU A 1 206 ? 129.21935 141.57899 140.29261 1.000 109.65103 206 LEU A C 1
ATOM 2987 O O . LEU A 1 206 ? 128.29514 142.24993 140.76380 1.000 115.35504 206 LEU A O 1
ATOM 3003 N N . ASN A 1 207 ? 129.03432 140.73048 139.28214 1.000 104.34606 207 ASN A N 1
ATOM 3004 C CA . ASN A 1 207 ? 127.74299 140.66797 138.61072 1.000 95.73633 207 ASN A CA 1
ATOM 3005 C C . ASN A 1 207 ? 126.67013 140.07859 139.51446 1.000 99.86698 207 ASN A C 1
ATOM 3006 O O . ASN A 1 207 ? 125.53637 140.57686 139.54598 1.000 108.14715 207 ASN A O 1
ATOM 3017 N N . ILE A 1 208 ? 126.99667 139.01753 140.25398 1.000 93.23912 208 ILE A N 1
ATOM 3018 C CA . ILE A 1 208 ? 126.01086 138.41722 141.14250 1.000 94.20617 208 ILE A CA 1
ATOM 3019 C C . ILE A 1 208 ? 125.54330 139.43671 142.16599 1.000 98.69326 208 ILE A C 1
ATOM 3020 O O . ILE A 1 208 ? 124.34185 139.59157 142.41012 1.000 109.19583 208 ILE A O 1
ATOM 3036 N N . ASN A 1 209 ? 126.48346 140.16067 142.77144 1.000 93.37431 209 ASN A N 1
ATOM 3037 C CA . ASN A 1 209 ? 126.10373 141.12216 143.79375 1.000 90.96032 209 ASN A CA 1
ATOM 3038 C C . ASN A 1 209 ? 125.34146 142.29520 143.19492 1.000 104.19430 209 ASN A C 1
ATOM 3039 O O . ASN A 1 209 ? 124.41857 142.81761 143.82346 1.000 110.24114 209 ASN A O 1
ATOM 3050 N N . LEU A 1 210 ? 125.69689 142.72122 141.98132 1.000 100.53583 210 LEU A N 1
ATOM 3051 C CA . LEU A 1 210 ? 124.96019 143.80925 141.34556 1.000 91.77096 210 LEU A CA 1
ATOM 3052 C C . LEU A 1 210 ? 123.51025 143.41673 141.09893 1.000 97.76324 210 LEU A C 1
ATOM 3053 O O . LEU A 1 210 ? 122.58141 144.16804 141.42379 1.000 105.53566 210 LEU A O 1
ATOM 3069 N N . TRP A 1 211 ? 123.29373 142.23698 140.52145 1.000 90.02303 211 TRP A N 1
ATOM 3070 C CA . TRP A 1 211 ? 121.92663 141.79557 140.27735 1.000 89.16504 211 TRP A CA 1
ATOM 3071 C C . TRP A 1 211 ? 121.17127 141.61060 141.58505 1.000 94.89418 211 TRP A C 1
ATOM 3072 O O . TRP A 1 211 ? 119.99343 141.97867 141.69227 1.000 101.89092 211 TRP A O 1
ATOM 3093 N N . SER A 1 212 ? 121.83370 141.04614 142.59502 1.000 102.56501 212 SER A N 1
ATOM 3094 C CA . SER A 1 212 ? 121.17770 140.83814 143.87685 1.000 102.72942 212 SER A CA 1
ATOM 3095 C C . SER A 1 212 ? 120.76785 142.16049 144.50328 1.000 101.77613 212 SER A C 1
ATOM 3096 O O . SER A 1 212 ? 119.66047 142.28217 145.03391 1.000 107.14314 212 SER A O 1
ATOM 3104 N N . THR A 1 213 ? 121.64351 143.16589 144.45562 1.000 98.14971 213 THR A N 1
ATOM 3105 C CA . THR A 1 213 ? 121.30065 144.44749 145.05765 1.000 102.29794 213 THR A CA 1
ATOM 3106 C C . THR A 1 213 ? 120.18944 145.13364 144.28025 1.000 98.38870 213 THR A C 1
ATOM 3107 O O . THR A 1 213 ? 119.31605 145.76534 144.87773 1.000 103.06111 213 THR A O 1
ATOM 3118 N N . LEU A 1 214 ? 120.18672 145.01220 142.95265 1.000 96.61973 214 LEU A N 1
ATOM 3119 C CA . LEU A 1 214 ? 119.07653 145.56645 142.18433 1.000 101.26677 214 LEU A CA 1
ATOM 3120 C C . LEU A 1 214 ? 117.75474 144.93632 142.60660 1.000 102.70437 214 LEU A C 1
ATOM 3121 O O . LEU A 1 214 ? 116.78261 145.63902 142.92422 1.000 103.99489 214 LEU A O 1
ATOM 3137 N N . LEU A 1 215 ? 117.70567 143.60326 142.62758 1.000 101.89964 215 LEU A N 1
ATOM 3138 C CA . LEU A 1 215 ? 116.46337 142.92191 142.97097 1.000 97.46943 215 LEU A CA 1
ATOM 3139 C C . LEU A 1 215 ? 116.03253 143.24716 144.39282 1.000 103.49039 215 LEU A C 1
ATOM 3140 O O . LEU A 1 215 ? 114.84698 143.47620 144.65354 1.000 106.08653 215 LEU A O 1
ATOM 3156 N N . LEU A 1 216 ? 116.98169 143.28073 145.32683 1.000 107.14106 216 LEU A N 1
ATOM 3157 C CA . LEU A 1 216 ? 116.63803 143.55294 146.71508 1.000 102.84510 216 LEU A CA 1
ATOM 3158 C C . LEU A 1 216 ? 116.17087 144.98816 146.89845 1.000 109.27099 216 LEU A C 1
ATOM 3159 O O . LEU A 1 216 ? 115.25094 145.24729 147.67881 1.000 115.26894 216 LEU A O 1
ATOM 3175 N N . GLY A 1 217 ? 116.80409 145.94030 146.21429 1.000 113.50804 217 GLY A N 1
ATOM 3176 C CA . GLY A 1 217 ? 116.32330 147.30720 146.27436 1.000 112.37593 217 GLY A CA 1
ATOM 3177 C C . GLY A 1 217 ? 114.89580 147.41505 145.78559 1.000 114.27921 217 GLY A C 1
ATOM 3178 O O . GLY A 1 217 ? 114.04518 148.02746 146.43657 1.000 118.18530 217 GLY A O 1
ATOM 3182 N N . MET A 1 218 ? 114.60578 146.79196 144.64213 1.000 112.58048 218 MET A N 1
ATOM 3183 C CA . MET A 1 218 ? 113.23325 146.78855 144.14846 1.000 113.73560 218 MET A CA 1
ATOM 3184 C C . MET A 1 218 ? 112.29169 146.18706 145.18364 1.000 112.81703 218 MET A C 1
ATOM 3185 O O . MET A 1 218 ? 111.23131 146.75040 145.48445 1.000 114.80300 218 MET A O 1
ATOM 3199 N N . GLY A 1 219 ? 112.67508 145.04370 145.75119 1.000 100.96036 219 GLY A N 1
ATOM 3200 C CA . GLY A 1 219 ? 111.78801 144.34973 146.66836 1.000 102.29153 219 GLY A CA 1
ATOM 3201 C C . GLY A 1 219 ? 111.50184 145.14775 147.92357 1.000 100.63824 219 GLY A C 1
ATOM 3202 O O . GLY A 1 219 ? 110.35325 145.25885 148.35295 1.000 111.30461 219 GLY A O 1
ATOM 3206 N N . ILE A 1 220 ? 112.54278 145.71215 148.53472 1.000 102.27285 220 ILE A N 1
ATOM 3207 C CA . ILE A 1 220 ? 112.33713 146.46249 149.76813 1.000 104.99817 220 ILE A CA 1
ATOM 3208 C C . ILE A 1 220 ? 111.57663 147.74972 149.48657 1.000 109.11122 220 ILE A C 1
ATOM 3209 O O . ILE A 1 220 ? 110.71438 148.15738 150.27279 1.000 111.94834 220 ILE A O 1
ATOM 3225 N N . LEU A 1 221 ? 111.86905 148.41094 148.36450 1.000 116.28383 221 LEU A N 1
ATOM 3226 C CA . LEU A 1 221 ? 111.16848 149.64990 148.05725 1.000 112.31582 221 LEU A CA 1
ATOM 3227 C C . LEU A 1 221 ? 109.68516 149.39904 147.82924 1.000 116.27014 221 LEU A C 1
ATOM 3228 O O . LEU A 1 221 ? 108.84049 150.15463 148.32246 1.000 115.53536 221 LEU A O 1
ATOM 3244 N N . PHE A 1 222 ? 109.34329 148.33576 147.09648 1.000 128.45669 222 PHE A N 1
ATOM 3245 C CA . PHE A 1 222 ? 107.94338 148.04629 146.81350 1.000 125.38924 222 PHE A CA 1
ATOM 3246 C C . PHE A 1 222 ? 107.25515 147.28555 147.93648 1.000 123.61171 222 PHE A C 1
ATOM 3247 O O . PHE A 1 222 ? 106.03230 147.12114 147.88909 1.000 124.50086 222 PHE A O 1
ATOM 3264 N N . THR A 1 223 ? 108.00170 146.81555 148.93286 1.000 121.59221 223 THR A N 1
ATOM 3265 C CA . THR A 1 223 ? 107.41383 146.17533 150.09919 1.000 119.22206 223 THR A CA 1
ATOM 3266 C C . THR A 1 223 ? 107.18430 147.14427 151.24693 1.000 120.26441 223 THR A C 1
ATOM 3267 O O . THR A 1 223 ? 106.44019 146.81610 152.17643 1.000 121.48536 223 THR A O 1
ATOM 3278 N N . GLY A 1 224 ? 107.79521 148.32475 151.20335 1.000 112.19504 224 GLY A N 1
ATOM 3279 C CA . GLY A 1 224 ? 107.66514 149.27765 152.28288 1.000 109.13483 224 GLY A CA 1
ATOM 3280 C C . GLY A 1 224 ? 108.50619 148.96971 153.49713 1.000 112.42177 224 GLY A C 1
ATOM 3281 O O . GLY A 1 224 ? 108.34018 149.62838 154.52849 1.000 116.21296 224 GLY A O 1
ATOM 3285 N N . GLU A 1 225 ? 109.40174 147.98563 153.41152 1.000 113.78565 225 GLU A N 1
ATOM 3286 C CA . GLU A 1 225 ? 110.23768 147.63061 154.54959 1.000 115.63287 225 GLU A CA 1
ATOM 3287 C C . GLU A 1 225 ? 111.33650 148.65207 154.79305 1.000 113.99593 225 GLU A C 1
ATOM 3288 O O . GLU A 1 225 ? 111.84211 148.74521 155.91513 1.000 113.80877 225 GLU A O 1
ATOM 3300 N N . LEU A 1 226 ? 111.71195 149.42332 153.77444 1.000 111.75278 226 LEU A N 1
ATOM 3301 C CA . LEU A 1 226 ? 112.79534 150.38280 153.94163 1.000 105.94524 226 LEU A CA 1
ATOM 3302 C C . LEU A 1 226 ? 112.45834 151.41131 155.01140 1.000 106.86479 226 LEU A C 1
ATOM 3303 O O . LEU A 1 226 ? 113.29802 151.73515 155.85777 1.000 116.76802 226 LEU A O 1
ATOM 3319 N N . TRP A 1 227 ? 111.23313 151.93351 154.99564 1.000 105.36975 227 TRP A N 1
ATOM 3320 C CA . TRP A 1 227 ? 110.85721 152.94709 155.97547 1.000 110.24243 227 TRP A CA 1
ATOM 3321 C C . TRP A 1 227 ? 110.81462 152.36482 157.38148 1.000 110.67773 227 TRP A C 1
ATOM 3322 O O . TRP A 1 227 ? 111.24466 153.01319 158.34524 1.000 119.39453 227 TRP A O 1
ATOM 3343 N N . GLU A 1 228 ? 110.29590 151.14523 157.52129 1.000 110.33586 228 GLU A N 1
ATOM 3344 C CA . GLU A 1 228 ? 110.29030 150.50230 158.82812 1.000 114.51761 228 GLU A CA 1
ATOM 3345 C C . GLU A 1 228 ? 111.70836 150.30809 159.33905 1.000 117.84864 228 GLU A C 1
ATOM 3346 O O . GLU A 1 228 ? 111.98980 150.54851 160.51832 1.000 120.67420 228 GLU A O 1
ATOM 3358 N N . PHE A 1 229 ? 112.61949 149.87865 158.46577 1.000 106.46602 229 PHE A N 1
ATOM 3359 C CA . PHE A 1 229 ? 114.00427 149.71086 158.88704 1.000 99.84135 229 PHE A CA 1
ATOM 3360 C C . PHE A 1 229 ? 114.62013 151.03855 159.29478 1.000 101.45910 229 PHE A C 1
ATOM 3361 O O . PHE A 1 229 ? 115.38939 151.09980 160.25679 1.000 106.14505 229 PHE A O 1
ATOM 3378 N N . LEU A 1 230 ? 114.32411 152.10858 158.55723 1.000 105.27565 230 LEU A N 1
ATOM 3379 C CA . LEU A 1 230 ? 114.87504 153.40950 158.91891 1.000 99.43359 230 LEU A CA 1
ATOM 3380 C C . LEU A 1 230 ? 114.37964 153.85051 160.28852 1.000 99.45298 230 LEU A C 1
ATOM 3381 O O . LEU A 1 230 ? 115.16254 154.33168 161.11639 1.000 115.68642 230 LEU A O 1
ATOM 3397 N N . SER A 1 231 ? 113.08517 153.68390 160.55421 1.000 99.80608 231 SER A N 1
ATOM 3398 C CA . SER A 1 231 ? 112.56879 154.03294 161.87351 1.000 105.44546 231 SER A CA 1
ATOM 3399 C C . SER A 1 231 ? 113.21617 153.18016 162.95705 1.000 109.01273 231 SER A C 1
ATOM 3400 O O . SER A 1 231 ? 113.59312 153.68852 164.02149 1.000 114.75481 231 SER A O 1
ATOM 3408 N N . PHE A 1 232 ? 113.36202 151.87968 162.70107 1.000 104.02065 232 PHE A N 1
ATOM 3409 C CA . PHE A 1 232 ? 113.97207 150.99743 163.68803 1.000 106.66195 232 PHE A CA 1
ATOM 3410 C C . PHE A 1 232 ? 115.41009 151.40590 163.97409 1.000 113.28919 232 PHE A C 1
ATOM 3411 O O . PHE A 1 232 ? 115.83793 151.43051 165.13302 1.000 121.50244 232 PHE A O 1
ATOM 3428 N N . ALA A 1 233 ? 116.16903 151.74093 162.93094 1.000 108.73074 233 ALA A N 1
ATOM 3429 C CA . ALA A 1 233 ? 117.53755 152.20038 163.12989 1.000 102.07918 233 ALA A CA 1
ATOM 3430 C C . ALA A 1 233 ? 117.56536 153.49373 163.92710 1.000 100.67910 233 ALA A C 1
ATOM 3431 O O . ALA A 1 233 ? 118.41728 153.67303 164.80318 1.000 111.14973 233 ALA A O 1
ATOM 3438 N N . GLU A 1 234 ? 116.63548 154.40573 163.64661 1.000 107.12920 234 GLU A N 1
ATOM 3439 C CA . GLU A 1 234 ? 116.56311 155.63083 164.43265 1.000 106.03391 234 GLU A CA 1
ATOM 3440 C C . GLU A 1 234 ? 116.35067 155.30177 165.90109 1.000 107.76039 234 GLU A C 1
ATOM 3441 O O . GLU A 1 234 ? 116.95744 155.92526 166.77827 1.000 112.73915 234 GLU A O 1
ATOM 3453 N N . ARG A 1 235 ? 115.49082 154.32538 166.19286 1.000 113.75393 235 ARG A N 1
ATOM 3454 C CA . ARG A 1 235 ? 115.26511 153.94796 167.58515 1.000 115.59294 235 ARG A CA 1
ATOM 3455 C C . ARG A 1 235 ? 116.53711 153.40448 168.22516 1.000 117.69888 235 ARG A C 1
ATOM 3456 O O . ARG A 1 235 ? 116.83483 153.70800 169.38572 1.000 121.12910 235 ARG A O 1
ATOM 3477 N N . TYR A 1 236 ? 117.29724 152.59542 167.48834 1.000 109.72535 236 TYR A N 1
ATOM 3478 C CA . TYR A 1 236 ? 118.52381 151.96975 167.98545 1.000 106.64688 236 TYR A CA 1
ATOM 3479 C C . TYR A 1 236 ? 119.64712 152.24847 166.99732 1.000 107.90502 236 TYR A C 1
ATOM 3480 O O . TYR A 1 236 ? 119.98876 151.39583 166.16834 1.000 108.95149 236 TYR A O 1
ATOM 3498 N N . PRO A 1 237 ? 120.25623 153.43355 167.06549 1.000 106.35421 237 PRO A N 1
ATOM 3499 C CA . PRO A 1 237 ? 121.26554 153.79653 166.05730 1.000 108.73922 237 PRO A CA 1
ATOM 3500 C C . PRO A 1 237 ? 122.48508 152.89796 166.05950 1.000 108.09400 237 PRO A C 1
ATOM 3501 O O . PRO A 1 237 ? 123.19242 152.84156 165.04744 1.000 104.01593 237 PRO A O 1
ATOM 3512 N N . ALA A 1 238 ? 122.75413 152.18596 167.15428 1.000 108.59933 238 ALA A N 1
ATOM 3513 C CA . ALA A 1 238 ? 123.95299 151.36161 167.22052 1.000 107.50492 238 ALA A CA 1
ATOM 3514 C C . ALA A 1 238 ? 123.98857 150.30476 166.12876 1.000 104.77450 238 ALA A C 1
ATOM 3515 O O . ALA A 1 238 ? 125.07438 149.84975 165.75716 1.000 97.66721 238 ALA A O 1
ATOM 3522 N N . ILE A 1 239 ? 122.82901 149.90100 165.60683 1.000 112.59920 239 ILE A N 1
ATOM 3523 C CA . ILE A 1 239 ? 122.79172 148.83412 164.61462 1.000 109.41348 239 ILE A CA 1
ATOM 3524 C C . ILE A 1 239 ? 123.44001 149.24812 163.30343 1.000 111.89572 239 ILE A C 1
ATOM 3525 O O . ILE A 1 239 ? 123.88436 148.38414 162.53918 1.000 111.66168 239 ILE A O 1
ATOM 3541 N N . ILE A 1 240 ? 123.49071 150.54549 163.00002 1.000 110.24149 240 ILE A N 1
ATOM 3542 C CA . ILE A 1 240 ? 124.04752 150.97052 161.71854 1.000 110.41061 240 ILE A CA 1
ATOM 3543 C C . ILE A 1 240 ? 125.52782 150.61684 161.63721 1.000 115.87069 240 ILE A C 1
ATOM 3544 O O . ILE A 1 240 ? 126.00572 150.11070 160.61352 1.000 112.69109 240 ILE A O 1
ATOM 3560 N N . TYR A 1 241 ? 126.27501 150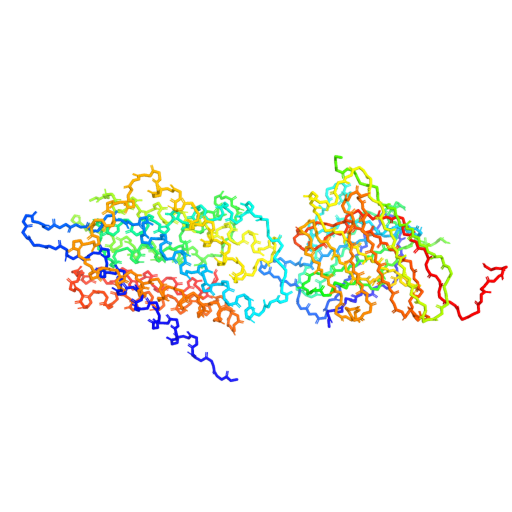.86293 162.71546 1.000 125.14021 241 TYR A N 1
ATOM 3561 C CA . TYR A 1 241 ? 127.68927 150.50919 162.72304 1.000 117.79817 241 TYR A CA 1
ATOM 3562 C C . TYR A 1 241 ? 127.87508 149.00689 162.58733 1.000 114.39335 241 TYR A C 1
ATOM 3563 O O . TYR A 1 241 ? 128.76085 148.54539 161.85826 1.000 117.18415 241 TYR A O 1
ATOM 3581 N N . ASN A 1 242 ? 127.05420 148.22648 163.28929 1.000 111.43881 242 ASN A N 1
ATOM 3582 C CA . ASN A 1 242 ? 127.16879 146.77799 163.19700 1.000 110.88667 242 ASN A CA 1
ATOM 3583 C C . ASN A 1 242 ? 126.91229 146.30034 161.77677 1.000 113.53291 242 ASN A C 1
ATOM 3584 O O . ASN A 1 242 ? 127.63380 145.43944 161.26729 1.000 118.32808 242 ASN A O 1
ATOM 3595 N N . ILE A 1 243 ? 125.89351 146.85018 161.11743 1.000 104.47461 243 ILE A N 1
ATOM 3596 C CA . ILE A 1 243 ? 125.59194 146.43180 159.75277 1.000 101.07615 243 ILE A CA 1
ATOM 3597 C C . ILE A 1 243 ? 126.72964 146.81113 158.81579 1.000 98.95227 243 ILE A C 1
ATOM 3598 O O . ILE A 1 243 ? 127.11878 146.02859 157.93873 1.000 99.49071 243 ILE A O 1
ATOM 3614 N N . LEU A 1 244 ? 127.26941 148.02117 158.96718 1.000 102.15899 244 LEU A N 1
ATOM 3615 C CA . LEU A 1 244 ? 128.37158 148.43340 158.10612 1.000 101.10425 244 LEU A CA 1
ATOM 3616 C C . LEU A 1 244 ? 129.57949 147.52549 158.29010 1.000 106.77164 244 LEU A C 1
ATOM 3617 O O . LEU A 1 244 ? 130.20152 147.09855 157.30978 1.000 108.64969 244 LEU A O 1
ATOM 3633 N N . LEU A 1 245 ? 129.92395 147.21274 159.53959 1.000 106.34103 245 LEU A N 1
ATOM 3634 C CA . LEU A 1 245 ? 131.05266 146.32467 159.78743 1.000 95.08390 245 LEU A CA 1
ATOM 3635 C C . LEU A 1 245 ? 130.77586 144.92904 159.25192 1.000 100.38986 245 LEU A C 1
ATOM 3636 O O . LEU A 1 245 ? 131.68044 144.25965 158.74705 1.000 108.72320 245 LEU A O 1
ATOM 3652 N N . PHE A 1 246 ? 129.53256 144.46828 159.36550 1.000 100.53969 246 PHE A N 1
ATOM 3653 C CA . PHE A 1 246 ? 129.16149 143.16887 158.82139 1.000 98.21731 246 PHE A CA 1
ATOM 3654 C C . PHE A 1 246 ? 129.40886 143.12448 157.32022 1.000 96.77874 246 PHE A C 1
ATOM 3655 O O . PHE A 1 246 ? 130.02754 142.18539 156.80244 1.000 104.11161 246 PHE A O 1
ATOM 3672 N N . GLY A 1 247 ? 128.95799 144.15484 156.60787 1.000 93.63462 247 GLY A N 1
ATOM 3673 C CA . GLY A 1 247 ? 129.19510 144.20357 155.17518 1.000 97.31397 247 GLY A CA 1
ATOM 3674 C C . GLY A 1 247 ? 130.67071 144.27474 154.83070 1.000 95.35253 247 GLY A C 1
ATOM 3675 O O . GLY A 1 247 ? 131.13877 143.59614 153.91150 1.000 97.90955 247 GLY A O 1
ATOM 3679 N N . LEU A 1 248 ? 131.42484 145.10097 155.55893 1.000 99.61477 248 LEU A N 1
ATOM 3680 C CA . LEU A 1 248 ? 132.85200 145.22524 155.28084 1.000 102.24259 248 LEU A CA 1
ATOM 3681 C C . LEU A 1 248 ? 133.57462 143.90545 155.50508 1.000 107.96038 248 LEU A C 1
ATOM 3682 O O . LEU A 1 248 ? 134.43481 143.51644 154.70733 1.000 110.61091 248 LEU A O 1
ATOM 3698 N N . THR A 1 249 ? 133.25190 143.21018 156.59556 1.000 107.04606 249 THR A N 1
ATOM 3699 C CA . THR A 1 249 ? 133.87874 141.92313 156.86289 1.000 95.56700 249 THR A CA 1
ATOM 3700 C C . THR A 1 249 ? 133.52026 140.91234 155.78842 1.000 101.52749 249 THR A C 1
ATOM 3701 O O . THR A 1 249 ? 134.37553 140.13937 155.34520 1.000 111.93182 249 THR A O 1
ATOM 3712 N N . SER A 1 250 ? 132.26102 140.90115 155.35080 1.000 101.93249 250 SER A N 1
ATOM 3713 C CA . SER A 1 250 ? 131.88498 139.98977 154.27817 1.000 101.36571 250 SER A CA 1
ATOM 3714 C C . SER A 1 250 ? 132.69169 140.27217 153.01990 1.000 104.33572 250 SER A C 1
ATOM 3715 O O . SER A 1 250 ? 133.19982 139.34679 152.37761 1.000 108.24243 250 SER A O 1
ATOM 3723 N N . ALA A 1 251 ? 132.83250 141.54736 152.65776 1.000 107.32882 251 ALA A N 1
ATOM 3724 C CA . ALA A 1 251 ? 133.57168 141.88488 151.44549 1.000 108.53973 251 ALA A CA 1
ATOM 3725 C C . ALA A 1 251 ? 135.04524 141.51364 151.56316 1.000 106.25958 251 ALA A C 1
ATOM 3726 O O . ALA A 1 251 ? 135.63482 140.98021 150.61510 1.000 108.11908 251 ALA A O 1
ATOM 3733 N N . LEU A 1 252 ? 135.66477 141.80128 152.70854 1.000 104.34096 252 LEU A N 1
ATOM 3734 C CA . LEU A 1 252 ? 137.07157 141.45667 152.88176 1.000 106.03773 252 LEU A CA 1
ATOM 3735 C C . LEU A 1 252 ? 137.27684 139.95021 152.83700 1.000 113.02001 252 LEU A C 1
ATOM 3736 O O . LEU A 1 252 ? 138.23625 139.46250 152.22687 1.000 120.76589 252 LEU A O 1
ATOM 3752 N N . GLY A 1 253 ? 136.39069 139.19491 153.48374 1.000 113.27775 253 GLY A N 1
ATOM 3753 C CA . GLY A 1 253 ? 136.47492 137.75043 153.39981 1.000 109.19737 253 GLY A CA 1
ATOM 3754 C C . GLY A 1 253 ? 136.32152 137.25748 151.97767 1.000 109.79619 253 GLY A C 1
ATOM 3755 O O . GLY A 1 253 ? 137.00270 136.32371 151.55786 1.000 120.53050 253 GLY A O 1
ATOM 3759 N N . GLN A 1 254 ? 135.42588 137.88241 151.21532 1.000 113.43334 254 GLN A N 1
ATOM 3760 C CA . GLN A 1 254 ? 135.25549 137.50234 149.81939 1.000 117.86211 254 GLN A CA 1
ATOM 3761 C C . GLN A 1 254 ? 136.53563 137.74449 149.02979 1.000 116.80604 254 GLN A C 1
ATOM 3762 O O . GLN A 1 254 ? 136.95919 136.89681 148.23327 1.000 117.37480 254 GLN A O 1
ATOM 3776 N N . SER A 1 255 ? 137.16929 138.89853 149.24356 1.000 109.32914 255 SER A N 1
ATOM 3777 C CA . SER A 1 255 ? 138.40853 139.20296 148.53411 1.000 108.32601 255 SER A CA 1
ATOM 3778 C C . SER A 1 255 ? 139.50881 138.21616 148.90017 1.000 111.47118 255 SER A C 1
ATOM 3779 O O . SER A 1 255 ? 140.24556 137.73754 148.02779 1.000 118.47543 255 SER A O 1
ATOM 3787 N N . PHE A 1 256 ? 139.63621 137.89718 150.18794 1.000 113.18291 256 PHE A N 1
ATOM 3788 C CA . PHE A 1 256 ? 140.65337 136.93860 150.60070 1.000 112.05325 256 PHE A CA 1
ATOM 3789 C C . PHE A 1 256 ? 140.35467 135.54574 150.06705 1.000 112.82614 256 PHE A C 1
ATOM 3790 O O . PHE A 1 256 ? 141.28109 134.79796 149.74868 1.000 118.48392 256 PHE A O 1
ATOM 3807 N N . ILE A 1 257 ? 139.07802 135.17910 149.95802 1.000 119.56684 257 ILE A N 1
ATOM 3808 C CA . ILE A 1 257 ? 138.72382 133.89965 149.35351 1.000 119.35812 257 ILE A CA 1
ATOM 3809 C C . ILE A 1 257 ? 139.15075 133.87267 147.89500 1.000 124.61252 257 ILE A C 1
ATOM 3810 O O . ILE A 1 257 ? 139.68520 132.86952 147.40497 1.000 130.53709 257 ILE A O 1
ATOM 3826 N N . PHE A 1 258 ? 138.90835 134.96740 147.17342 1.000 130.02661 258 PHE A N 1
ATOM 3827 C CA . PHE A 1 258 ? 139.35047 135.04010 145.78499 1.000 132.78487 258 PHE A CA 1
ATOM 3828 C C . PHE A 1 258 ? 140.86127 134.87581 145.69112 1.000 129.36998 258 PHE A C 1
ATOM 3829 O O . PHE A 1 258 ? 141.37040 134.12330 144.85121 1.000 128.91406 258 PHE A O 1
ATOM 3846 N N . MET A 1 259 ? 141.59652 135.57454 146.55453 1.000 131.47463 259 MET A N 1
ATOM 3847 C CA . MET A 1 259 ? 143.05165 135.47671 146.52167 1.000 129.92845 259 MET A CA 1
ATOM 3848 C C . MET A 1 259 ? 143.51196 134.05967 146.84285 1.000 132.91593 259 MET A C 1
ATOM 3849 O O . MET A 1 259 ? 144.43979 133.53980 146.21120 1.000 137.74290 259 MET A O 1
ATOM 3863 N N . THR A 1 260 ? 142.86576 133.41395 147.81396 1.000 133.62031 260 THR A N 1
ATOM 3864 C CA . THR A 1 260 ? 143.23216 132.04989 148.17679 1.000 131.02767 260 THR A CA 1
ATOM 3865 C C . THR A 1 260 ? 143.00605 131.09590 147.01471 1.000 131.57188 260 THR A C 1
ATOM 3866 O O . THR A 1 260 ? 143.86955 130.27142 146.69632 1.000 137.50963 260 THR A O 1
ATOM 3877 N N . VAL A 1 261 ? 141.84513 131.19032 146.36565 1.000 136.53852 261 VAL A N 1
ATOM 3878 C CA . VAL A 1 261 ? 141.57730 130.28737 145.25257 1.000 141.12592 261 VAL A CA 1
ATOM 3879 C C . VAL A 1 261 ? 142.54400 130.55769 144.10999 1.000 142.48532 261 VAL A C 1
ATOM 3880 O O . VAL A 1 261 ? 142.95785 129.62826 143.40696 1.000 140.51030 261 VAL A O 1
ATOM 3893 N N . VAL A 1 262 ? 142.92463 131.81971 143.90121 1.000 141.39995 262 VAL A N 1
ATOM 3894 C CA . VAL A 1 262 ? 143.90845 132.12575 142.86673 1.000 138.82544 262 VAL A CA 1
ATOM 3895 C C . VAL A 1 262 ? 145.24506 131.47333 143.19093 1.000 136.46542 262 VAL A C 1
ATOM 3896 O O . VAL A 1 262 ? 145.88982 130.88070 142.31826 1.000 134.30834 262 VAL A O 1
ATOM 3909 N N . TYR A 1 263 ? 145.68356 131.56777 144.44455 1.000 141.07986 263 TYR A N 1
ATOM 3910 C CA . TYR A 1 263 ? 147.01105 131.09433 144.81182 1.000 139.57562 263 TYR A CA 1
ATOM 3911 C C . TYR A 1 263 ? 147.04694 129.62931 145.22316 1.000 141.22701 263 TYR A C 1
ATOM 3912 O O . TYR A 1 263 ? 148.12833 129.03181 145.21574 1.000 142.28688 263 TYR A O 1
ATOM 3930 N N . PHE A 1 264 ? 145.90942 129.03576 145.58762 1.000 135.33309 264 PHE A N 1
ATOM 3931 C CA . PHE A 1 264 ? 145.90909 127.66906 146.09032 1.000 132.68404 264 PHE A CA 1
ATOM 3932 C C . PHE A 1 264 ? 144.77964 126.80145 145.55541 1.000 135.59946 264 PHE A C 1
ATOM 3933 O O . PHE A 1 264 ? 144.71589 125.62299 145.91819 1.000 135.08109 264 PHE A O 1
ATOM 3950 N N . GLY A 1 265 ? 143.88997 127.32960 144.72280 1.000 145.72749 265 GLY A N 1
ATOM 3951 C CA . GLY A 1 265 ? 142.81164 126.54164 144.17782 1.000 145.98753 265 GLY A CA 1
ATOM 3952 C C . GLY A 1 265 ? 141.63619 126.43123 145.12651 1.000 150.32259 265 GLY A C 1
ATOM 3953 O O . GLY A 1 265 ? 141.62206 127.02194 146.20998 1.000 151.25772 265 GLY A O 1
ATOM 3957 N N . PRO A 1 266 ? 140.62278 125.66086 144.73386 1.000 152.61399 266 PRO A N 1
ATOM 3958 C CA . PRO A 1 266 ? 139.38819 125.60065 145.52700 1.000 150.51079 266 PRO A CA 1
ATOM 3959 C C . PRO A 1 266 ? 139.46226 124.66984 146.72786 1.000 149.19540 266 PRO A C 1
ATOM 3960 O O . PRO A 1 266 ? 138.73453 124.86930 147.70345 1.000 150.65655 266 PRO A O 1
ATOM 3971 N N . LEU A 1 267 ? 140.31523 123.64613 146.67390 1.000 139.74330 267 LEU A N 1
ATOM 3972 C CA . LEU A 1 267 ? 140.37825 122.68503 147.77184 1.000 140.90605 267 LEU A CA 1
ATOM 3973 C C . LEU A 1 267 ? 140.86002 123.35219 149.05552 1.000 140.63669 267 LEU A C 1
ATOM 3974 O O . LEU A 1 267 ? 140.29136 123.14337 150.13723 1.000 141.62871 267 LEU A O 1
ATOM 3990 N N . THR A 1 268 ? 141.91436 124.16179 148.95443 1.000 137.55617 268 THR A N 1
ATOM 3991 C CA . THR A 1 268 ? 142.41142 124.86634 150.12891 1.000 139.70277 268 THR A CA 1
ATOM 3992 C C . THR A 1 268 ? 141.35883 125.82048 150.67209 1.000 141.29744 268 THR A C 1
ATOM 3993 O O . THR A 1 268 ? 141.17849 125.93289 151.89082 1.000 140.05250 268 THR A O 1
ATOM 4004 N N . CYS A 1 269 ? 140.65492 126.51962 149.78071 1.000 138.60122 269 CYS A N 1
ATOM 4005 C CA . CYS A 1 269 ? 139.59921 127.42113 150.22309 1.000 139.43112 269 CYS A CA 1
ATOM 4006 C C . CYS A 1 269 ? 138.50806 126.66352 150.96334 1.000 137.80971 269 CYS A C 1
ATOM 4007 O O . CYS A 1 269 ? 138.01496 127.12348 151.99889 1.000 140.02671 269 CYS A O 1
ATOM 4015 N N . SER A 1 270 ? 138.11607 125.49965 150.44742 1.000 132.17145 270 SER A N 1
ATOM 4016 C CA . SER A 1 270 ? 137.08970 124.71066 151.11544 1.000 131.92953 270 SER A CA 1
ATOM 4017 C C . SER A 1 270 ? 137.54722 124.27532 152.49939 1.000 129.71100 270 SER A C 1
ATOM 4018 O O . SER A 1 270 ? 136.78344 124.35799 153.46814 1.000 135.73742 270 SER A O 1
ATOM 4026 N N . ILE A 1 271 ? 138.79198 123.81191 152.61635 1.000 115.51878 271 ILE A N 1
ATOM 4027 C CA . ILE A 1 271 ? 139.28587 123.37849 153.92163 1.000 120.08418 271 ILE A CA 1
ATOM 4028 C C . ILE A 1 271 ? 139.30871 124.54711 154.89909 1.000 125.95173 271 ILE A C 1
ATOM 4029 O O . ILE A 1 271 ? 138.90474 124.41643 156.06600 1.000 130.63670 271 ILE A O 1
ATOM 4045 N N . ILE A 1 272 ? 139.79244 125.70422 154.44444 1.000 126.60931 272 ILE A N 1
ATOM 4046 C CA . ILE A 1 272 ? 139.87027 126.86868 155.31904 1.000 126.50196 272 ILE A CA 1
ATOM 4047 C C . ILE A 1 272 ? 138.47941 127.28295 155.77303 1.000 125.81506 272 ILE A C 1
ATOM 4048 O O . ILE A 1 272 ? 138.25746 127.57760 156.95243 1.000 124.55923 272 ILE A O 1
ATOM 4064 N N . THR A 1 273 ? 137.52011 127.31213 154.84828 1.000 125.63911 273 THR A N 1
ATOM 4065 C CA . THR A 1 273 ? 136.16229 127.69157 155.21502 1.000 122.83557 273 THR A CA 1
ATOM 4066 C C . THR A 1 273 ? 135.56026 126.69759 156.19771 1.000 125.57485 273 THR A C 1
ATOM 4067 O O . THR A 1 273 ? 134.84289 127.08968 157.12146 1.000 129.34851 273 THR A O 1
ATOM 4078 N N . THR A 1 274 ? 135.83072 125.40505 156.01489 1.000 118.87388 274 THR A N 1
ATOM 4079 C CA . THR A 1 274 ? 135.28798 124.40754 156.93146 1.000 116.17762 274 THR A CA 1
ATOM 4080 C C . THR A 1 274 ? 135.82755 124.60487 158.34291 1.000 117.05474 274 THR A C 1
ATOM 4081 O O . THR A 1 274 ? 135.06569 124.61168 159.32167 1.000 120.06879 274 THR A O 1
ATOM 4092 N N . THR A 1 275 ? 137.14599 124.76016 158.47343 1.000 113.27571 275 THR A N 1
ATOM 4093 C CA . THR A 1 275 ? 137.70567 124.97507 159.80486 1.000 115.22211 275 THR A CA 1
ATOM 4094 C C . THR A 1 275 ? 137.19752 126.28247 160.40082 1.000 118.53837 275 THR A C 1
ATOM 4095 O O . THR A 1 275 ? 136.93193 126.36629 161.60852 1.000 118.43267 275 THR A O 1
ATOM 4106 N N . ARG A 1 276 ? 137.04071 127.31191 159.56638 1.000 113.36943 276 ARG A N 1
ATOM 4107 C CA . ARG A 1 276 ? 136.49041 128.57156 160.04713 1.000 107.62273 276 ARG A CA 1
ATOM 4108 C C . ARG A 1 276 ? 135.08068 128.38291 160.58084 1.000 104.68986 276 ARG A C 1
ATOM 4109 O O . ARG A 1 276 ? 134.72659 128.94296 161.61985 1.000 105.80951 276 ARG A O 1
ATOM 4130 N N . LYS A 1 277 ? 134.25593 127.61020 159.87583 1.000 107.08320 277 LYS A N 1
ATOM 4131 C CA . LYS A 1 277 ? 132.89134 127.38082 160.33360 1.000 101.26144 277 LYS A CA 1
ATOM 4132 C C . LYS A 1 277 ? 132.88051 126.64062 161.66057 1.000 105.88804 277 LYS A C 1
ATOM 4133 O O . LYS A 1 277 ? 132.09186 126.96460 162.55827 1.000 112.54508 277 LYS A O 1
ATOM 4152 N N . PHE A 1 278 ? 133.74611 125.63861 161.80633 1.000 96.99011 278 PHE A N 1
ATOM 4153 C CA . PHE A 1 278 ? 133.80233 124.92201 163.07611 1.000 96.52977 278 PHE A CA 1
ATOM 4154 C C . PHE A 1 278 ? 134.17759 125.86404 164.21207 1.000 101.32462 278 PHE A C 1
ATOM 4155 O O . PHE A 1 278 ? 133.55409 125.85447 165.28351 1.000 102.10994 278 PHE A O 1
ATOM 4172 N N . PHE A 1 279 ? 135.19266 126.69926 163.99146 1.000 113.10437 279 PHE A N 1
ATOM 4173 C CA . PHE A 1 279 ? 135.59966 127.62755 165.03868 1.000 112.37190 279 PHE A CA 1
ATOM 4174 C C . PHE A 1 279 ? 134.52671 128.67091 165.30904 1.000 112.07771 279 PHE A C 1
ATOM 4175 O O . PHE A 1 279 ? 134.37375 129.11519 166.44924 1.000 113.03381 279 PHE A O 1
ATOM 4192 N N . THR A 1 280 ? 133.77487 129.06969 164.28414 1.000 109.78266 280 THR A N 1
ATOM 4193 C CA . THR A 1 280 ? 132.67307 129.99989 164.49378 1.000 104.55161 280 THR A CA 1
ATOM 4194 C C . THR A 1 280 ? 131.60556 129.38677 165.38307 1.000 102.95984 280 THR A C 1
ATOM 4195 O O . THR A 1 280 ? 131.08138 130.05028 166.28192 1.000 106.05949 280 THR A O 1
ATOM 4206 N N . ILE A 1 281 ? 131.26623 128.12037 165.14527 1.000 100.92606 281 ILE A N 1
ATOM 4207 C CA . ILE A 1 281 ? 130.29392 127.44738 166.00314 1.000 102.11800 281 ILE A CA 1
ATOM 4208 C C . ILE A 1 281 ? 130.80929 127.39025 167.43353 1.000 103.63647 281 ILE A C 1
ATOM 4209 O O . ILE A 1 281 ? 130.07626 127.66471 168.39373 1.000 102.77375 281 ILE A O 1
ATOM 4225 N N . LEU A 1 282 ? 132.08111 127.02602 167.59700 1.000 106.73848 282 LEU A N 1
ATOM 4226 C CA . LEU A 1 282 ? 132.64633 126.93300 168.93889 1.000 108.43662 282 LEU A CA 1
ATOM 4227 C C . LEU A 1 282 ? 132.59999 128.28099 169.64946 1.000 109.24724 282 LEU A C 1
ATOM 4228 O O . LEU A 1 282 ? 132.21010 128.36994 170.82036 1.000 109.79941 282 LEU A O 1
ATOM 4244 N N . ALA A 1 283 ? 132.98920 129.34633 168.94961 1.000 113.25204 283 ALA A N 1
ATOM 4245 C CA . ALA A 1 283 ? 132.98865 130.67280 169.55230 1.000 111.52004 283 ALA A CA 1
ATOM 4246 C C . ALA A 1 283 ? 131.57642 131.13010 169.88094 1.000 113.18676 283 ALA A C 1
ATOM 4247 O O . ALA A 1 283 ? 131.35092 131.76280 170.91634 1.000 114.11931 283 ALA A O 1
ATOM 4254 N N . SER A 1 284 ? 130.61316 130.83528 169.00762 1.000 111.08081 284 SER A N 1
ATOM 4255 C CA . SER A 1 284 ? 129.23303 131.20881 169.28767 1.000 107.67784 284 SER A CA 1
ATOM 4256 C C . SER A 1 284 ? 128.72278 130.50641 170.53427 1.000 107.87636 284 SER A C 1
ATOM 4257 O O . SER A 1 284 ? 128.02846 131.11207 171.35735 1.000 110.54412 284 SER A O 1
ATOM 4265 N N . VAL A 1 285 ? 129.05359 129.22513 170.69118 1.000 107.48093 285 VAL A N 1
ATOM 4266 C CA . VAL A 1 285 ? 128.63506 128.50492 171.88962 1.000 108.23304 285 VAL A CA 1
ATOM 4267 C C . VAL A 1 285 ? 129.29624 129.09599 173.12823 1.000 110.19311 285 VAL A C 1
ATOM 4268 O O . VAL A 1 285 ? 128.64795 129.29031 174.16277 1.000 106.04334 285 VAL A O 1
ATOM 4281 N N . ILE A 1 286 ? 130.59670 129.38046 173.05036 1.000 123.97137 286 ILE A N 1
ATOM 4282 C CA . ILE A 1 286 ? 131.33440 129.80023 174.23962 1.000 120.69180 286 ILE A CA 1
ATOM 4283 C C . ILE A 1 286 ? 130.92683 131.20620 174.66763 1.000 120.56648 286 ILE A C 1
ATOM 4284 O O . ILE A 1 286 ? 130.69888 131.46785 175.85379 1.000 118.38350 286 ILE A O 1
ATOM 4300 N N . LEU A 1 287 ? 130.83493 132.13335 173.71450 1.000 121.03977 287 LEU A N 1
ATOM 4301 C CA . LEU A 1 287 ? 130.67317 133.54256 174.05775 1.000 119.85861 287 LEU A CA 1
ATOM 4302 C C . LEU A 1 287 ? 129.22639 133.88309 174.38962 1.000 118.39174 287 LEU A C 1
ATOM 4303 O O . LEU A 1 287 ? 128.94615 134.48415 175.43166 1.000 120.34407 287 LEU A O 1
ATOM 4319 N N . PHE A 1 288 ? 128.29687 133.51113 173.51577 1.000 116.30707 288 PHE A N 1
ATOM 4320 C CA . PHE A 1 288 ? 126.90494 133.91747 173.63582 1.000 118.54155 288 PHE A CA 1
ATOM 4321 C C . PHE A 1 288 ? 126.07819 132.95716 174.47812 1.000 119.01477 288 PHE A C 1
ATOM 4322 O O . PHE A 1 288 ? 124.85216 133.09174 174.52571 1.000 113.54909 288 PHE A O 1
ATOM 4339 N N . ALA A 1 289 ? 126.71737 131.99502 175.13874 1.000 133.41053 289 ALA A N 1
ATOM 4340 C CA . ALA A 1 289 ? 126.03703 131.10908 176.07988 1.000 134.43732 289 ALA A CA 1
ATOM 4341 C C . ALA A 1 289 ? 124.87242 130.37803 175.41926 1.000 131.78230 289 ALA A C 1
ATOM 4342 O O . ALA A 1 289 ? 123.80252 130.21795 176.00817 1.000 133.86019 289 ALA A O 1
ATOM 4349 N N . ASN A 1 290 ? 125.07488 129.93765 174.18945 1.000 121.49314 290 ASN A N 1
ATOM 4350 C CA . ASN A 1 290 ? 124.07646 129.11493 173.52440 1.000 118.33051 290 ASN A CA 1
ATOM 4351 C C . ASN A 1 290 ? 124.09724 127.71813 174.13168 1.000 121.95352 290 ASN A C 1
ATOM 4352 O O . ASN A 1 290 ? 125.15695 127.08045 174.14832 1.000 124.39574 290 ASN A O 1
ATOM 4363 N N . PRO A 1 291 ? 122.97887 127.20175 174.63644 1.000 140.07879 291 PRO A N 1
ATOM 4364 C CA . PRO A 1 291 ? 123.01152 125.87051 175.25049 1.000 140.06917 291 PRO A CA 1
ATOM 4365 C C . PRO A 1 291 ? 123.17203 124.78453 174.20035 1.000 139.97191 291 PRO A C 1
ATOM 4366 O O . PRO A 1 291 ? 122.56288 124.83427 173.12969 1.000 140.48531 291 PRO A O 1
ATOM 4377 N N . ILE A 1 292 ? 124.00494 123.79781 174.51598 1.000 119.64517 292 ILE A N 1
ATOM 4378 C CA . ILE A 1 292 ? 124.26617 122.68550 173.60880 1.000 113.09415 292 ILE A CA 1
ATOM 4379 C C . ILE A 1 292 ? 124.60814 121.46068 174.44340 1.000 118.53997 292 ILE A C 1
ATOM 4380 O O . ILE A 1 292 ? 125.49902 121.50917 175.29577 1.000 123.80818 292 ILE A O 1
ATOM 4396 N N . SER A 1 293 ? 123.89308 120.36772 174.20807 1.000 127.41996 293 SER A N 1
ATOM 4397 C CA . SER A 1 293 ? 124.12020 119.14637 174.96091 1.000 125.54207 293 SER A CA 1
ATOM 4398 C C . SER A 1 293 ? 125.38180 118.44161 174.46865 1.000 128.33655 293 SER A C 1
ATOM 4399 O O . SER A 1 293 ? 125.78314 118.60886 173.31479 1.000 126.21885 293 SER A O 1
ATOM 4407 N N . PRO A 1 294 ? 126.02280 117.63982 175.32207 1.000 127.03703 294 PRO A N 1
ATOM 4408 C CA . PRO A 1 294 ? 127.22173 116.92087 174.86830 1.000 123.56781 294 PRO A CA 1
ATOM 4409 C C . PRO A 1 294 ? 126.95413 116.01491 173.68588 1.000 128.79058 294 PRO A C 1
ATOM 4410 O O . PRO A 1 294 ? 127.83498 115.84113 172.83528 1.000 126.00451 294 PRO A O 1
ATOM 4421 N N . MET A 1 295 ? 125.75761 115.43240 173.60199 1.000 134.43390 295 MET A N 1
ATOM 4422 C CA . MET A 1 295 ? 125.42281 114.60540 172.44923 1.000 128.30073 295 MET A CA 1
ATOM 4423 C C . MET A 1 295 ? 125.41169 115.43582 171.17367 1.000 127.51157 295 MET A C 1
ATOM 4424 O O . MET A 1 295 ? 125.84625 114.96892 170.11553 1.000 130.05701 295 MET A O 1
ATOM 4438 N N . GLN A 1 296 ? 124.91380 116.67173 171.25338 1.000 111.00741 296 GLN A N 1
ATOM 4439 C CA . GLN A 1 296 ? 124.90879 117.53957 170.08207 1.000 107.09670 296 GLN A CA 1
ATOM 4440 C C . GLN A 1 296 ? 126.32093 117.83940 169.60466 1.000 112.18708 296 GLN A C 1
ATOM 4441 O O . GLN A 1 296 ? 126.53634 118.06133 168.40876 1.000 112.14911 296 GLN A O 1
ATOM 4455 N N . TRP A 1 297 ? 127.29311 117.85859 170.51809 1.000 109.03701 297 TRP A N 1
ATOM 4456 C CA . TRP A 1 297 ? 128.67625 118.08457 170.11344 1.000 106.49695 297 TRP A CA 1
ATOM 4457 C C . TRP A 1 297 ? 129.16384 116.97122 169.19815 1.000 108.60404 297 TRP A C 1
ATOM 4458 O O . TRP A 1 297 ? 129.86167 117.22656 168.20728 1.000 111.14363 297 TRP A O 1
ATOM 4479 N N . VAL A 1 298 ? 128.80343 115.72650 169.51365 1.000 108.55290 298 VAL A N 1
ATOM 4480 C CA . VAL A 1 298 ? 129.17230 114.60994 168.65208 1.000 104.83759 298 VAL A CA 1
ATOM 4481 C C . VAL A 1 298 ? 128.61354 114.82204 167.25428 1.000 104.18117 298 VAL A C 1
ATOM 4482 O O . VAL A 1 298 ? 129.28008 114.53947 166.25315 1.000 103.10566 298 VAL A O 1
ATOM 4495 N N . GLY A 1 299 ? 127.38535 115.32949 167.16220 1.000 113.94092 299 GLY A N 1
ATOM 4496 C CA . GLY A 1 299 ? 126.79318 115.55747 165.85585 1.000 115.88776 299 GLY A CA 1
ATOM 4497 C C . GLY A 1 299 ? 127.58724 116.54424 165.02416 1.000 115.42413 299 GLY A C 1
ATOM 4498 O O . GLY A 1 299 ? 127.88110 116.29439 163.85344 1.000 123.47715 299 GLY A O 1
ATOM 4502 N N . THR A 1 300 ? 127.94906 117.68164 165.61811 1.000 102.69524 300 THR A N 1
ATOM 4503 C CA . THR A 1 300 ? 128.68560 118.68953 164.86199 1.000 107.88567 300 THR A CA 1
ATOM 4504 C C . THR A 1 300 ? 130.07803 118.19678 164.48789 1.000 110.83476 300 THR A C 1
ATOM 4505 O O . THR A 1 300 ? 130.54554 118.43698 163.36660 1.000 113.77599 300 THR A O 1
ATOM 4516 N N . VAL A 1 301 ? 130.76197 117.50744 165.40278 1.000 109.28981 301 VAL A N 1
ATOM 4517 C CA . VAL A 1 301 ? 132.09416 117.01830 165.06514 1.000 106.91833 301 VAL A CA 1
ATOM 4518 C C . VAL A 1 301 ? 132.00985 115.98028 163.95357 1.000 110.50196 301 VAL A C 1
ATOM 4519 O O . VAL A 1 301 ? 132.85369 115.95421 163.05198 1.000 107.55289 301 VAL A O 1
ATOM 4532 N N . LEU A 1 302 ? 130.99280 115.11388 163.98812 1.000 111.48281 302 LEU A N 1
ATOM 4533 C CA . LEU A 1 302 ? 130.81429 114.15106 162.90615 1.000 107.89449 302 LEU A CA 1
ATOM 4534 C C . LEU A 1 302 ? 130.53405 114.85359 161.58766 1.000 104.78603 302 LEU A C 1
ATOM 4535 O O . LEU A 1 302 ? 131.07366 114.46990 160.54478 1.000 112.76487 302 LEU A O 1
ATOM 4551 N N . VAL A 1 303 ? 129.68712 115.88177 161.61103 1.000 95.57622 303 VAL A N 1
ATOM 4552 C CA . VAL A 1 303 ? 129.37368 116.60523 160.38382 1.000 95.51329 303 VAL A CA 1
ATOM 4553 C C . VAL A 1 303 ? 130.64050 117.20159 159.79312 1.000 98.02045 303 VAL A C 1
ATOM 4554 O O . VAL A 1 303 ? 130.88953 117.11183 158.58630 1.000 106.82986 303 VAL A O 1
ATOM 4567 N N . PHE A 1 304 ? 131.46289 117.82148 160.63663 1.000 108.49143 304 PHE A N 1
ATOM 4568 C CA . PHE A 1 304 ? 132.65629 118.48347 160.12316 1.000 112.12854 304 PHE A CA 1
ATOM 4569 C C . PHE A 1 304 ? 133.69832 117.47237 159.66504 1.000 111.95289 304 PHE A C 1
ATOM 4570 O O . PHE A 1 304 ? 134.39764 117.70231 158.67224 1.000 114.23364 304 PHE A O 1
ATOM 4587 N N . LEU A 1 305 ? 133.80944 116.34119 160.36088 1.000 118.06097 305 LEU A N 1
ATOM 4588 C CA . LEU A 1 305 ? 134.71086 115.29063 159.90670 1.000 119.48064 305 LEU A CA 1
ATOM 4589 C C . LEU A 1 305 ? 134.28124 114.76135 158.54645 1.000 120.98991 305 LEU A C 1
ATOM 4590 O O . LEU A 1 305 ? 135.11555 114.55650 157.65680 1.000 121.66622 305 LEU A O 1
ATOM 4606 N N . GLY A 1 306 ? 132.98062 114.53620 158.36540 1.000 121.05910 306 GLY A N 1
ATOM 4607 C CA . GLY A 1 306 ? 132.49415 114.09177 157.07293 1.000 115.76350 306 GLY A CA 1
ATOM 4608 C C . GLY A 1 306 ? 132.73891 115.11907 155.98762 1.000 117.03246 306 GLY A C 1
ATOM 4609 O O . GLY A 1 306 ? 133.11628 114.77463 154.86706 1.000 126.20474 306 GLY A O 1
ATOM 4613 N N . LEU A 1 307 ? 132.53074 116.39602 156.30545 1.000 114.09461 307 LEU A N 1
ATOM 4614 C CA . LEU A 1 307 ? 132.79056 117.44738 155.32942 1.000 118.33389 307 LEU A CA 1
ATOM 4615 C C . LEU A 1 307 ? 134.25600 117.46389 154.92022 1.000 122.27142 307 LEU A C 1
ATOM 4616 O O . LEU A 1 307 ? 134.57961 117.56745 153.73015 1.000 123.57478 307 LEU A O 1
ATOM 4632 N N . GLY A 1 308 ? 135.15812 117.35276 155.89391 1.000 124.16366 308 GLY A N 1
ATOM 4633 C CA . GLY A 1 308 ? 136.57306 117.32687 155.57145 1.000 123.40354 308 GLY A CA 1
ATOM 4634 C C . GLY A 1 308 ? 136.95815 116.12495 154.73300 1.000 121.21741 308 GLY A C 1
ATOM 4635 O O . GLY A 1 308 ? 137.71290 116.24772 153.76585 1.000 127.38399 308 GLY A O 1
ATOM 4639 N N . LEU A 1 309 ? 136.44190 114.94637 155.08509 1.000 114.51348 309 LEU A N 1
ATOM 4640 C CA . LEU A 1 309 ? 136.75171 113.75730 154.30044 1.000 118.17309 309 LEU A CA 1
ATOM 4641 C C . LEU A 1 309 ? 136.22575 113.88862 152.87870 1.000 122.23145 309 LEU A C 1
ATOM 4642 O O . LEU A 1 309 ? 136.90728 113.51042 151.91933 1.000 127.48473 309 LEU A O 1
ATOM 4658 N N . ASP A 1 310 ? 135.01824 114.43203 152.71981 1.000 138.85510 310 ASP A N 1
ATOM 4659 C CA . ASP A 1 310 ? 134.48411 114.65760 151.38207 1.000 143.66288 310 ASP A CA 1
ATOM 4660 C C . ASP A 1 310 ? 135.38019 115.60688 150.60173 1.000 144.40387 310 ASP A C 1
ATOM 4661 O O . ASP A 1 310 ? 135.65882 115.37936 149.41927 1.000 145.47433 310 ASP A O 1
ATOM 4670 N N . ALA A 1 311 ? 135.85496 116.67046 151.25016 1.000 142.85095 311 ALA A N 1
ATOM 4671 C CA . ALA A 1 311 ? 136.77593 117.57922 150.57770 1.000 143.88815 311 ALA A CA 1
ATOM 4672 C C . ALA A 1 311 ? 138.04069 116.85078 150.14488 1.000 143.78555 311 ALA A C 1
ATOM 4673 O O . ALA A 1 311 ? 138.54311 117.06544 149.03576 1.000 142.02191 311 ALA A O 1
ATOM 4680 N N . LYS A 1 312 ? 138.56599 115.97871 151.00651 1.000 152.21963 312 LYS A N 1
ATOM 4681 C CA . LYS A 1 312 ? 139.77543 115.23700 150.66558 1.000 151.58713 312 LYS A CA 1
ATOM 4682 C C . LYS A 1 312 ? 139.53978 114.30784 149.48143 1.000 149.80048 312 LYS A C 1
ATOM 4683 O O . LYS A 1 312 ? 140.36873 114.23404 148.56723 1.000 149.69585 312 LYS A O 1
ATOM 4702 N N . PHE A 1 313 ? 138.41254 113.59491 149.47485 1.000 139.57169 313 PHE A N 1
ATOM 4703 C CA . PHE A 1 313 ? 138.11872 112.59672 148.45401 1.000 138.54269 313 PHE A CA 1
ATOM 4704 C C . PHE A 1 313 ? 137.23361 113.14644 147.34123 1.000 142.09531 313 PHE A C 1
ATOM 4705 O O . PHE A 1 313 ? 136.43731 112.40283 146.75863 1.000 139.51725 313 PHE A O 1
ATOM 4722 N N . GLY A 1 314 ? 137.35626 114.43400 147.03585 1.000 146.64973 314 GLY A N 1
ATOM 4723 C CA . GLY A 1 314 ? 136.59357 115.04167 145.96044 1.000 144.65428 314 GLY A CA 1
ATOM 4724 C C . GLY A 1 314 ? 135.10323 114.78447 146.06003 1.000 141.97232 314 GLY A C 1
ATOM 4725 O O . GLY A 1 314 ? 134.59100 113.82869 145.47815 1.000 137.74895 314 GLY A O 1
ATOM 4729 N N . ASP B 2 1 ? 152.90661 132.20740 124.60170 1.000 138.48450 1 ASP B N 1
ATOM 4730 C CA . ASP B 2 1 ? 151.53295 131.73963 124.26239 1.000 139.62604 1 ASP B CA 1
ATOM 4731 C C . ASP B 2 1 ? 151.52637 130.24184 123.99340 1.000 138.68941 1 ASP B C 1
ATOM 4732 O O . ASP B 2 1 ? 152.57104 129.64031 123.75421 1.000 137.93196 1 ASP B O 1
ATOM 4743 N N . ILE B 2 2 ? 150.33607 129.64439 124.02801 1.000 122.88769 2 ILE B N 1
ATOM 4744 C CA . ILE B 2 2 ? 150.21431 128.20671 123.83636 1.000 119.66491 2 ILE B CA 1
ATOM 4745 C C . ILE B 2 2 ? 150.51963 127.85275 122.38928 1.000 114.97170 2 ILE B C 1
ATOM 4746 O O . ILE B 2 2 ? 150.12551 128.56459 121.45689 1.000 120.69623 2 ILE B O 1
ATOM 4762 N N . VAL B 2 3 ? 151.23285 126.74802 122.19670 1.000 114.52257 3 VAL B N 1
ATOM 4763 C CA . VAL B 2 3 ? 151.60630 126.25826 120.87698 1.000 119.39820 3 VAL B CA 1
ATOM 4764 C C . VAL B 2 3 ? 150.92491 124.91698 120.65915 1.000 124.27162 3 VAL B C 1
ATOM 4765 O O . VAL B 2 3 ? 151.04686 124.01206 121.49170 1.000 127.95032 3 VAL B O 1
ATOM 4778 N N . MET B 2 4 ? 150.21340 124.79137 119.54453 1.000 121.83201 4 MET B N 1
ATOM 4779 C CA . MET B 2 4 ? 149.50497 123.56968 119.19261 1.000 115.25730 4 MET B CA 1
ATOM 4780 C C . MET B 2 4 ? 150.27584 122.85056 118.09636 1.000 120.22452 4 MET B C 1
ATOM 4781 O O . MET B 2 4 ? 150.59345 123.44711 117.06355 1.000 125.50962 4 MET B O 1
ATOM 4795 N N . THR B 2 5 ? 150.57438 121.57565 118.32179 1.000 118.78585 5 THR B N 1
ATOM 4796 C CA . THR B 2 5 ? 151.34973 120.77133 117.38937 1.000 119.70613 5 THR B CA 1
ATOM 4797 C C . THR B 2 5 ? 150.50317 119.60473 116.90754 1.000 120.56433 5 THR B C 1
ATOM 4798 O O . THR B 2 5 ? 149.92859 118.87329 117.71955 1.000 124.14206 5 THR B O 1
ATOM 4809 N N . GLN B 2 6 ? 150.42968 119.43437 115.59184 1.000 115.33024 6 GLN B N 1
ATOM 4810 C CA . GLN B 2 6 ? 149.74494 118.30700 114.97492 1.000 113.57630 6 GLN B CA 1
ATOM 4811 C C . GLN B 2 6 ? 150.79667 117.38230 114.38304 1.000 115.06250 6 GLN B C 1
ATOM 4812 O O . GLN B 2 6 ? 151.57286 117.79541 113.51602 1.000 115.77032 6 GLN B O 1
ATOM 4826 N N . SER B 2 7 ? 150.81729 116.13159 114.84948 1.000 133.90568 7 SER B N 1
ATOM 4827 C CA . SER B 2 7 ? 151.93228 115.25047 114.50683 1.000 136.95586 7 SER B CA 1
ATOM 4828 C C . SER B 2 7 ? 151.88766 114.78886 113.05711 1.000 135.79262 7 SER B C 1
ATOM 4829 O O . SER B 2 7 ? 152.88875 114.97590 112.34348 1.000 135.96513 7 SER B O 1
ATOM 4837 N N . PRO B 2 8 ? 150.80591 114.18904 112.55313 1.000 120.65541 8 PRO B N 1
ATOM 4838 C CA . PRO B 2 8 ? 150.79780 113.74839 111.15255 1.000 119.30680 8 PRO B CA 1
ATOM 4839 C C . PRO B 2 8 ? 150.58339 114.92696 110.21701 1.000 126.48874 8 PRO B C 1
ATOM 4840 O O . PRO B 2 8 ? 149.47513 115.45986 110.10638 1.000 128.64566 8 PRO B O 1
ATOM 4851 N N . ALA B 2 9 ? 151.65226 115.33786 109.53408 1.000 124.86615 9 ALA B N 1
ATOM 4852 C CA . ALA B 2 9 ? 151.53831 116.44761 108.59521 1.000 120.00899 9 ALA B CA 1
ATOM 4853 C C . ALA B 2 9 ? 150.61914 116.09209 107.43614 1.000 124.52316 9 ALA B C 1
ATOM 4854 O O . ALA B 2 9 ? 149.82873 116.92647 106.98255 1.000 124.03699 9 ALA B O 1
ATOM 4861 N N . SER B 2 10 ? 150.71691 114.86350 106.93568 1.000 128.04697 10 SER B N 1
ATOM 4862 C CA . SER B 2 10 ? 149.88599 114.39731 105.83733 1.000 124.18164 10 SER B CA 1
ATOM 4863 C C . SER B 2 10 ? 149.56525 112.92556 106.03682 1.000 123.08924 10 SER B C 1
ATOM 4864 O O . SER B 2 10 ? 150.42870 112.14592 106.44578 1.000 124.89318 10 SER B O 1
ATOM 4872 N N . LEU B 2 11 ? 148.32489 112.55138 105.74053 1.000 116.44789 11 LEU B N 1
ATOM 4873 C CA . LEU B 2 11 ? 147.85823 111.17934 105.86819 1.000 113.01833 11 LEU B CA 1
ATOM 4874 C C . LEU B 2 11 ? 147.32932 110.68376 104.53278 1.000 116.90576 11 LEU B C 1
ATOM 4875 O O . LEU B 2 11 ? 146.60919 111.40262 103.83465 1.000 125.53947 11 LEU B O 1
ATOM 4891 N N . THR B 2 12 ? 147.69392 109.45616 104.18065 1.000 118.15372 12 THR B N 1
ATOM 4892 C CA . THR B 2 12 ? 147.14955 108.77195 103.01633 1.000 122.66766 12 THR B CA 1
ATOM 4893 C C . THR B 2 12 ? 146.20266 107.68917 103.51147 1.000 121.49900 12 THR B C 1
ATOM 4894 O O . THR B 2 12 ? 146.61741 106.78569 104.24367 1.000 123.07311 12 THR B O 1
ATOM 4905 N N . VAL B 2 13 ? 144.93956 107.77963 103.11039 1.000 123.13532 13 VAL B N 1
ATOM 4906 C CA . VAL B 2 13 ? 143.89177 106.90882 103.61995 1.000 120.32389 13 VAL B CA 1
ATOM 4907 C C . VAL B 2 13 ? 143.10213 106.33650 102.45417 1.000 117.59549 13 VAL B C 1
ATOM 4908 O O . VAL B 2 13 ? 142.99856 106.94867 101.38775 1.000 126.08785 13 VAL B O 1
ATOM 4921 N N . SER B 2 14 ? 142.54763 105.14913 102.66392 1.000 112.56120 14 SER B N 1
ATOM 4922 C CA . SER B 2 14 ? 141.63106 104.53259 101.72049 1.000 121.54397 14 SER B CA 1
ATOM 4923 C C . SER B 2 14 ? 140.20080 104.73633 102.19869 1.000 126.44427 14 SER B C 1
ATOM 4924 O O . SER B 2 14 ? 139.92883 104.76034 103.40006 1.000 135.63545 14 SER B O 1
ATOM 4932 N N . LEU B 2 15 ? 139.28603 104.88492 101.24592 1.000 115.76021 15 LEU B N 1
ATOM 4933 C CA . LEU B 2 15 ? 137.89930 105.16598 101.58723 1.000 116.15385 15 LEU B CA 1
ATOM 4934 C C . LEU B 2 15 ? 137.32739 104.05062 102.44955 1.000 117.99550 15 LEU B C 1
ATOM 4935 O O . LEU B 2 15 ? 137.51210 102.86631 102.15850 1.000 117.84851 15 LEU B O 1
ATOM 4951 N N . GLY B 2 16 ? 136.62066 104.43480 103.51021 1.000 112.30555 16 GLY B N 1
ATOM 4952 C CA . GLY B 2 16 ? 136.06665 103.48816 104.45024 1.000 114.18423 16 GLY B CA 1
ATOM 4953 C C . GLY B 2 16 ? 136.94406 103.19117 105.64637 1.000 117.67897 16 GLY B C 1
ATOM 4954 O O . GLY B 2 16 ? 136.48299 102.52715 106.58174 1.000 120.06314 16 GLY B O 1
ATOM 4958 N N . GLN B 2 17 ? 138.18789 103.65540 105.65012 1.000 123.60938 17 GLN B N 1
ATOM 4959 C CA . GLN B 2 17 ? 139.06841 103.45626 106.78616 1.000 118.50445 17 GLN B CA 1
ATOM 4960 C C . GLN B 2 17 ? 138.73559 104.45001 107.89165 1.000 115.61743 17 GLN B C 1
ATOM 4961 O O . GLN B 2 17 ? 137.99717 105.41599 107.69547 1.000 124.80848 17 GLN B O 1
ATOM 4975 N N . SER B 2 18 ? 139.29473 104.20249 109.06973 1.000 112.27353 18 SER B N 1
ATOM 4976 C CA . SER B 2 18 ? 139.17662 105.10420 110.20513 1.000 116.47188 18 SER B CA 1
ATOM 4977 C C . SER B 2 18 ? 140.50465 105.81878 110.39839 1.000 120.25329 18 SER B C 1
ATOM 4978 O O . SER B 2 18 ? 141.55534 105.17359 110.46435 1.000 129.40505 18 SER B O 1
ATOM 4986 N N . VAL B 2 19 ? 140.45617 107.14453 110.48553 1.000 112.03095 19 VAL B N 1
ATOM 4987 C CA . VAL B 2 19 ? 141.64707 107.97670 110.59417 1.000 116.98550 19 VAL B CA 1
ATOM 4988 C C . VAL B 2 19 ? 141.56012 108.77394 111.88330 1.000 117.27929 19 VAL B C 1
ATOM 4989 O O . VAL B 2 19 ? 140.50570 109.33332 112.20224 1.000 117.38108 19 VAL B O 1
ATOM 5002 N N . THR B 2 20 ? 142.66282 108.81751 112.62321 1.000 115.07259 20 THR B N 1
ATOM 5003 C CA . THR B 2 20 ? 142.76901 109.61074 113.83740 1.000 112.40944 20 THR B CA 1
ATOM 5004 C C . THR B 2 20 ? 143.84861 110.66260 113.64357 1.000 110.59950 20 THR B C 1
ATOM 5005 O O . THR B 2 20 ? 144.98019 110.33380 113.27549 1.000 116.27684 20 THR B O 1
ATOM 5016 N N . ILE B 2 21 ? 143.49568 111.92105 113.88396 1.000 105.08619 21 ILE B N 1
ATOM 5017 C CA . ILE B 2 21 ? 144.41676 113.04492 113.77382 1.000 107.05249 21 ILE B CA 1
ATOM 5018 C C . ILE B 2 21 ? 144.70135 113.55634 115.17637 1.000 111.60417 21 ILE B C 1
ATOM 5019 O O . ILE B 2 21 ? 143.77151 113.86687 115.92793 1.000 119.40469 21 ILE B O 1
ATOM 5035 N N . SER B 2 22 ? 145.97747 113.63770 115.52890 1.000 116.09338 22 SER B N 1
ATOM 5036 C CA . SER B 2 22 ? 146.38569 114.05620 116.85926 1.000 116.78883 22 SER B CA 1
ATOM 5037 C C . SER B 2 22 ? 146.68710 115.54973 116.89075 1.000 119.63241 22 SER B C 1
ATOM 5038 O O . SER B 2 22 ? 147.00159 116.16834 115.87319 1.000 128.85930 22 SER B O 1
ATOM 5046 N N . CYS B 2 23 ? 146.58637 116.12475 118.08629 1.000 121.01698 23 CYS B N 1
ATOM 5047 C CA . CYS B 2 23 ? 146.89316 117.53536 118.30012 1.000 122.03179 23 CYS B CA 1
ATOM 5048 C C . CYS B 2 23 ? 147.33512 117.70390 119.74328 1.000 124.19688 23 CYS B C 1
ATOM 5049 O O . CYS B 2 23 ? 146.56232 117.41926 120.66140 1.000 127.81648 23 CYS B O 1
ATOM 5056 N N . ARG B 2 24 ? 148.56636 118.16372 119.94218 1.000 134.86365 24 ARG B N 1
ATOM 5057 C CA . ARG B 2 24 ? 149.16450 118.27769 121.26399 1.000 131.71681 24 ARG B CA 1
ATOM 5058 C C . ARG B 2 24 ? 149.41763 119.74215 121.58791 1.000 132.67774 24 ARG B C 1
ATOM 5059 O O . ARG B 2 24 ? 149.87188 120.50658 120.73254 1.000 137.09488 24 ARG B O 1
ATOM 5080 N N . ALA B 2 25 ? 149.13312 120.12421 122.82824 1.000 119.89118 25 ALA B N 1
ATOM 5081 C CA . ALA B 2 25 ? 149.26659 121.49843 123.28324 1.000 120.27236 25 ALA B CA 1
ATOM 5082 C C . ALA B 2 25 ? 150.45937 121.63683 124.21866 1.000 125.87653 25 ALA B C 1
ATOM 5083 O O . ALA B 2 25 ? 150.81379 120.70436 124.94357 1.000 135.58466 25 ALA B O 1
ATOM 5090 N N . SER B 2 26 ? 151.07812 122.81859 124.19581 1.000 122.72270 26 SER B N 1
ATOM 5091 C CA . SER B 2 26 ? 152.23385 123.07015 125.04684 1.000 124.32902 26 SER B CA 1
ATOM 5092 C C . SER B 2 26 ? 151.85148 123.27546 126.50429 1.000 124.62109 26 SER B C 1
ATOM 5093 O O . SER B 2 26 ? 152.72748 123.22274 127.37245 1.000 123.75293 26 SER B O 1
ATOM 5101 N N . GLU B 2 27 ? 150.57598 123.51194 126.79356 1.000 130.60324 27 GLU B N 1
ATOM 5102 C CA . GLU B 2 27 ? 150.12144 123.73097 128.15637 1.000 126.86851 27 GLU B CA 1
ATOM 5103 C C . GLU B 2 27 ? 148.75920 123.08474 128.33464 1.000 129.24293 27 GLU B C 1
ATOM 5104 O O . GLU B 2 27 ? 148.02307 122.86574 127.37159 1.000 135.04022 27 GLU B O 1
ATOM 5116 N N . ASN B 2 28 ? 148.42891 122.77850 129.58360 1.000 125.50078 28 ASN B N 1
ATOM 5117 C CA . ASN B 2 28 ? 147.11429 122.23425 129.88065 1.000 126.57852 28 ASN B CA 1
ATOM 5118 C C . ASN B 2 28 ? 146.04050 123.23048 129.47098 1.000 128.01295 28 ASN B C 1
ATOM 5119 O O . ASN B 2 28 ? 146.11596 124.41437 129.80854 1.000 126.40426 28 ASN B O 1
ATOM 5130 N N . VAL B 2 29 ? 145.03758 122.74716 128.74459 1.000 127.55510 29 VAL B N 1
ATOM 5131 C CA . VAL B 2 29 ? 143.97309 123.59185 128.22336 1.000 126.30550 29 VAL B CA 1
ATOM 5132 C C . VAL B 2 29 ? 142.63335 123.26025 128.87552 1.000 125.78383 29 VAL B C 1
ATOM 5133 O O . VAL B 2 29 ? 141.58684 123.63497 128.35775 1.000 127.52135 29 VAL B O 1
ATOM 5146 N N . GLU B 2 30 ? 142.64906 122.55517 129.99987 1.000 138.45145 30 GLU B N 1
ATOM 5147 C CA . GLU B 2 30 ? 141.42742 122.24772 130.72387 1.000 140.87878 30 GLU B CA 1
ATOM 5148 C C . GLU B 2 30 ? 141.09589 123.37963 131.68485 1.000 140.50663 30 GLU B C 1
ATOM 5149 O O . GLU B 2 30 ? 141.98020 124.09022 132.16777 1.000 140.60457 30 GLU B O 1
ATOM 5161 N N . TYR B 2 31 ? 139.80341 123.54627 131.95508 1.000 134.90299 31 TYR B N 1
ATOM 5162 C CA . TYR B 2 31 ? 139.34401 124.61417 132.83925 1.000 131.38736 31 TYR B CA 1
ATOM 5163 C C . TYR B 2 31 ? 138.03463 124.15555 133.47289 1.000 132.45755 31 TYR B C 1
ATOM 5164 O O . TYR B 2 31 ? 136.99267 124.15014 132.81304 1.000 132.49005 31 TYR B O 1
ATOM 5182 N N . TYR B 2 32 ? 138.09700 123.77460 134.74550 1.000 137.97372 32 TYR B N 1
ATOM 5183 C CA . TYR B 2 32 ? 136.92572 123.29760 135.47365 1.000 139.49254 32 TYR B CA 1
ATOM 5184 C C . TYR B 2 32 ? 136.25476 122.14748 134.72869 1.000 138.01062 32 TYR B C 1
ATOM 5185 O O . TYR B 2 32 ? 135.03811 122.11671 134.53782 1.000 136.06822 32 TYR B O 1
ATOM 5203 N N . GLY B 2 33 ? 137.07201 121.19232 134.29637 1.000 134.77907 33 GLY B N 1
ATOM 5204 C CA . GLY B 2 33 ? 136.57410 119.98850 133.67153 1.000 135.50683 33 GLY B CA 1
ATOM 5205 C C . GLY B 2 33 ? 136.25575 120.10710 132.19992 1.000 133.81414 33 GLY B C 1
ATOM 5206 O O . GLY B 2 33 ? 135.83883 119.11195 131.59490 1.000 133.22243 33 GLY B O 1
ATOM 5210 N N . THR B 2 34 ? 136.43422 121.27954 131.60246 1.000 130.20715 34 THR B N 1
ATOM 5211 C CA . THR B 2 34 ? 136.14710 121.49977 130.19292 1.000 130.53661 34 THR B CA 1
ATOM 5212 C C . THR B 2 34 ? 137.45158 121.69539 129.43856 1.000 131.40003 34 THR B C 1
ATOM 5213 O O . THR B 2 34 ? 138.30538 122.47964 129.86254 1.000 133.98226 34 THR B O 1
ATOM 5224 N N . SER B 2 35 ? 137.60431 120.97952 128.32976 1.000 128.28504 35 SER B N 1
ATOM 5225 C CA . SER B 2 35 ? 138.76279 121.13149 127.45825 1.000 125.84971 35 SER B CA 1
ATOM 5226 C C . SER B 2 35 ? 138.41763 122.14863 126.38000 1.000 128.96554 35 SER B C 1
ATOM 5227 O O . SER B 2 35 ? 137.53516 121.91035 125.55100 1.000 133.00703 35 SER B O 1
ATOM 5235 N N . LEU B 2 36 ? 139.11227 123.28414 126.39252 1.000 123.47548 36 LEU B N 1
ATOM 5236 C CA . LEU B 2 36 ? 138.81805 124.38609 125.48006 1.000 121.16335 36 LEU B CA 1
ATOM 5237 C C . LEU B 2 36 ? 139.58348 124.16221 124.18080 1.000 122.14824 36 LEU B C 1
ATOM 5238 O O . LEU B 2 36 ? 140.62759 124.76029 123.92059 1.000 122.95870 36 LEU B O 1
ATOM 5254 N N . MET B 2 37 ? 139.04120 123.27935 123.34866 1.000 126.06814 37 MET B N 1
ATOM 5255 C CA . MET B 2 37 ? 139.63264 122.95225 122.06197 1.000 120.26588 37 MET B CA 1
ATOM 5256 C C . MET B 2 37 ? 138.55769 122.96140 120.98738 1.000 122.24760 37 MET B C 1
ATOM 5257 O O . MET B 2 37 ? 137.39051 122.66640 121.25140 1.000 131.44282 37 MET B O 1
ATOM 5271 N N . GLN B 2 38 ? 138.96642 123.30272 119.76991 1.000 107.85517 38 GLN B N 1
ATOM 5272 C CA . GLN B 2 38 ? 138.08154 123.32390 118.61808 1.000 104.77115 38 GLN B CA 1
ATOM 5273 C C . GLN B 2 38 ? 138.78210 122.65924 117.44407 1.000 111.70173 38 GLN B C 1
ATOM 5274 O O . GLN B 2 38 ? 140.01105 122.58971 117.38955 1.000 122.08377 38 GLN B O 1
ATOM 5288 N N . TRP B 2 39 ? 137.98661 122.16481 116.50193 1.000 98.04172 39 TRP B N 1
ATOM 5289 C CA . TRP B 2 39 ? 138.50274 121.55341 115.28719 1.000 99.27287 39 TRP B CA 1
ATOM 5290 C C . TRP B 2 39 ? 137.82815 122.18481 114.08171 1.000 101.63962 39 TRP B C 1
ATOM 5291 O O . TRP B 2 39 ? 136.62481 122.45028 114.10407 1.000 110.47315 39 TRP B O 1
ATOM 5312 N N . TYR B 2 40 ? 138.60599 122.41501 113.02906 1.000 99.14495 40 TYR B N 1
ATOM 5313 C CA . TYR B 2 40 ? 138.11780 123.05950 111.82210 1.000 98.32834 40 TYR B CA 1
ATOM 5314 C C . TYR B 2 40 ? 138.54071 122.25291 110.60663 1.000 103.73716 40 TYR B C 1
ATOM 5315 O O . TYR B 2 40 ? 139.54909 121.54602 110.63114 1.000 110.64307 40 TYR B O 1
ATOM 5333 N N . GLN B 2 41 ? 137.74933 122.35886 109.54570 1.000 101.47301 41 GLN B N 1
ATOM 5334 C CA . GLN B 2 41 ? 138.02799 121.70967 108.27376 1.000 95.95185 41 GLN B CA 1
ATOM 5335 C C . GLN B 2 41 ? 138.08097 122.76818 107.18575 1.000 105.83829 41 GLN B C 1
ATOM 5336 O O . GLN B 2 41 ? 137.21808 123.64797 107.13446 1.000 111.22727 41 GLN B O 1
ATOM 5350 N N . GLN B 2 42 ? 139.08856 122.68857 106.32121 1.000 98.52611 42 GLN B N 1
ATOM 5351 C CA . GLN B 2 42 ? 139.28785 123.67902 105.26844 1.000 96.47416 42 GLN B CA 1
ATOM 5352 C C . GLN B 2 42 ? 139.57534 122.96564 103.95744 1.000 97.95971 42 GLN B C 1
ATOM 5353 O O . GLN B 2 42 ? 140.62325 122.33130 103.81024 1.000 100.17595 42 GLN B O 1
ATOM 5367 N N . LYS B 2 43 ? 138.65748 123.07817 103.00868 1.000 111.11349 43 LYS B N 1
ATOM 5368 C CA . LYS B 2 43 ? 138.90732 122.60373 101.66161 1.000 107.46590 43 LYS B CA 1
ATOM 5369 C C . LYS B 2 43 ? 139.78089 123.60898 100.92127 1.000 110.99714 43 LYS B C 1
ATOM 5370 O O . LYS B 2 43 ? 139.81340 124.78926 101.27131 1.000 120.03914 43 LYS B O 1
ATOM 5389 N N . PRO B 2 44 ? 140.50003 123.17238 99.89099 1.000 110.79613 44 PRO B N 1
ATOM 5390 C CA . PRO B 2 44 ? 141.39478 124.09660 99.18219 1.000 109.80490 44 PRO B CA 1
ATOM 5391 C C . PRO B 2 44 ? 140.64287 125.30174 98.63787 1.000 112.65492 44 PRO B C 1
ATOM 5392 O O . PRO B 2 44 ? 139.66507 125.16568 97.90085 1.000 112.81209 44 PRO B O 1
ATOM 5403 N N . GLY B 2 45 ? 141.11313 126.49026 99.00552 1.000 112.37769 45 GLY B N 1
ATOM 5404 C CA . GLY B 2 45 ? 140.53622 127.72174 98.50997 1.000 114.43936 45 GLY B CA 1
ATOM 5405 C C . GLY B 2 45 ? 139.27782 128.17768 99.20933 1.000 113.86607 45 GLY B C 1
ATOM 5406 O O . GLY B 2 45 ? 138.67525 129.16510 98.77621 1.000 113.02899 45 GLY B O 1
ATOM 5410 N N . GLN B 2 46 ? 138.86248 127.50307 100.27136 1.000 113.78676 46 GLN B N 1
ATOM 5411 C CA . GLN B 2 46 ? 137.65477 127.82843 101.00781 1.000 109.80853 46 GLN B CA 1
ATOM 5412 C C . GLN B 2 46 ? 138.00529 128.20884 102.43789 1.000 108.97846 46 GLN B C 1
ATOM 5413 O O . GLN B 2 46 ? 139.06120 127.82277 102.95074 1.000 116.85094 46 GLN B O 1
ATOM 5427 N N . PRO B 2 47 ? 137.15017 128.97838 103.11082 1.000 99.35647 47 PRO B N 1
ATOM 5428 C CA . PRO B 2 47 ? 137.40490 129.28229 104.51188 1.000 105.03256 47 PRO B CA 1
ATOM 5429 C C . PRO B 2 47 ? 137.22524 128.04438 105.36773 1.000 106.74665 47 PRO B C 1
ATOM 5430 O O . PRO B 2 47 ? 136.48821 127.11640 104.99326 1.000 111.32996 47 PRO B O 1
ATOM 5441 N N . PRO B 2 48 ? 137.87560 127.97934 106.52651 1.000 103.52347 48 PRO B N 1
ATOM 5442 C CA . PRO B 2 48 ? 137.70528 126.81080 107.39252 1.000 105.00155 48 PRO B CA 1
ATOM 5443 C C . PRO B 2 48 ? 136.25880 126.63810 107.82362 1.000 105.19021 48 PRO B C 1
ATOM 5444 O O . PRO B 2 48 ? 135.50963 127.60395 107.97144 1.000 103.45770 48 PRO B O 1
ATOM 5455 N N . LYS B 2 49 ? 135.87099 125.38306 108.01686 1.000 112.30195 49 LYS B N 1
ATOM 5456 C CA . LYS B 2 49 ? 134.52655 125.01713 108.43536 1.000 110.53926 49 LYS B CA 1
ATOM 5457 C C . LYS B 2 49 ? 134.57186 124.53705 109.87682 1.000 112.44850 49 LYS B C 1
ATOM 5458 O O . LYS B 2 49 ? 135.35113 123.64108 110.21130 1.000 118.25587 49 LYS B O 1
ATOM 5477 N N . PHE B 2 50 ? 133.73719 125.12830 110.72155 1.000 104.03563 50 PHE B N 1
ATOM 5478 C CA . PHE B 2 50 ? 133.74168 124.79657 112.13843 1.000 102.49510 50 PHE B CA 1
ATOM 5479 C C . PHE B 2 50 ? 133.10052 123.43373 112.36451 1.000 102.23640 50 PHE B C 1
ATOM 5480 O O . PHE B 2 50 ? 132.01665 123.15478 111.84577 1.000 103.62754 50 PHE B O 1
ATOM 5497 N N . LEU B 2 51 ? 133.77394 122.58165 113.13734 1.000 107.24410 51 LEU B N 1
ATOM 5498 C CA . LEU B 2 51 ? 133.34000 121.20533 113.34966 1.000 105.93958 51 LEU B CA 1
ATOM 5499 C C . LEU B 2 51 ? 133.00128 120.89507 114.79773 1.000 108.79009 51 LEU B C 1
ATOM 5500 O O . LEU B 2 51 ? 131.90985 120.38679 115.07417 1.000 113.94043 51 LEU B O 1
ATOM 5516 N N . ILE B 2 52 ? 133.90662 121.17151 115.73278 1.000 112.59398 52 ILE B N 1
ATOM 5517 C CA . ILE B 2 52 ? 133.79149 120.69614 117.10630 1.000 115.34427 52 ILE B CA 1
ATOM 5518 C C . ILE B 2 52 ? 134.06568 121.85080 118.05737 1.000 116.02604 52 ILE B C 1
ATOM 5519 O O . ILE B 2 52 ? 135.04975 122.57737 117.88769 1.000 121.76310 52 ILE B O 1
ATOM 5535 N N . TYR B 2 53 ? 133.20311 122.01373 119.05767 1.000 123.32599 53 TYR B N 1
ATOM 5536 C CA . TYR B 2 53 ? 133.45980 122.89128 120.19047 1.000 118.94860 53 TYR B CA 1
ATOM 5537 C C . TYR B 2 53 ? 133.70413 122.04363 121.42742 1.000 122.52236 53 TYR B C 1
ATOM 5538 O O . TYR B 2 53 ? 132.99302 121.06581 121.67026 1.000 131.46130 53 TYR 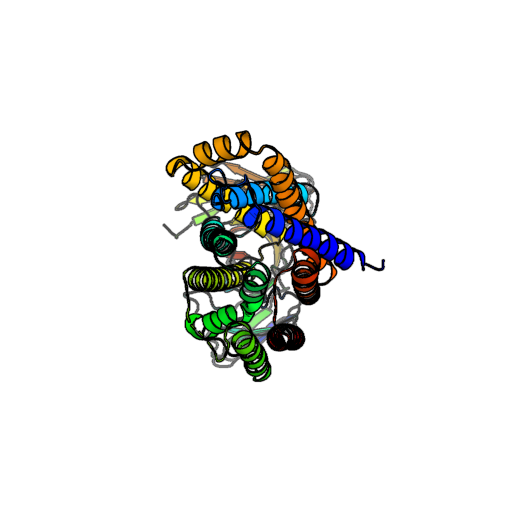B O 1
ATOM 5556 N N . GLY B 2 54 ? 134.71195 122.41489 122.19966 1.000 121.43140 54 GLY B N 1
ATOM 5557 C CA . GLY B 2 54 ? 135.17176 121.54634 123.25389 1.000 120.22730 54 GLY B CA 1
ATOM 5558 C C . GLY B 2 54 ? 135.96480 120.40133 122.65110 1.000 123.46681 54 GLY B C 1
ATOM 5559 O O . GLY B 2 54 ? 136.22083 120.34090 121.45173 1.000 130.03271 54 GLY B O 1
ATOM 5563 N N . ALA B 2 55 ? 136.35443 119.47363 123.51746 1.000 125.14387 55 ALA B N 1
ATOM 5564 C CA . ALA B 2 55 ? 137.13426 118.33720 123.04977 1.000 128.76912 55 ALA B CA 1
ATOM 5565 C C . ALA B 2 55 ? 136.28069 117.30849 122.32398 1.000 128.40783 55 ALA B C 1
ATOM 5566 O O . ALA B 2 55 ? 136.78589 116.61263 121.43724 1.000 124.70435 55 ALA B O 1
ATOM 5573 N N . SER B 2 56 ? 135.00444 117.20520 122.66502 1.000 126.49454 56 SER B N 1
ATOM 5574 C CA . SER B 2 56 ? 134.18120 116.09713 122.19462 1.000 126.49974 56 SER B CA 1
ATOM 5575 C C . SER B 2 56 ? 132.90889 116.52887 121.48468 1.000 128.92386 56 SER B C 1
ATOM 5576 O O . SER B 2 56 ? 132.49175 115.86172 120.53680 1.000 130.37453 56 SER B O 1
ATOM 5584 N N . ASN B 2 57 ? 132.27754 117.61542 121.91705 1.000 128.19939 57 ASN B N 1
ATOM 5585 C CA . ASN B 2 57 ? 130.97727 117.97582 121.36934 1.000 129.74036 57 ASN B CA 1
ATOM 5586 C C . ASN B 2 57 ? 131.08337 118.26750 119.87920 1.000 125.43536 57 ASN B C 1
ATOM 5587 O O . ASN B 2 57 ? 132.07466 118.82624 119.40620 1.000 128.46844 57 ASN B O 1
ATOM 5598 N N . ILE B 2 58 ? 130.04555 117.88643 119.14025 1.000 120.55339 58 ILE B N 1
ATOM 5599 C CA . ILE B 2 58 ? 129.99995 118.02349 117.69017 1.000 121.98528 58 ILE B CA 1
ATOM 5600 C C . ILE B 2 58 ? 128.99730 119.11186 117.34515 1.000 122.92444 58 ILE B C 1
ATOM 5601 O O . ILE B 2 58 ? 127.87713 119.12129 117.86794 1.000 123.39939 58 ILE B O 1
ATOM 5617 N N . GLU B 2 59 ? 129.39665 120.02309 116.46443 1.000 131.18543 59 GLU B N 1
ATOM 5618 C CA . GLU B 2 59 ? 128.50172 121.09076 116.04669 1.000 133.01110 59 GLU B CA 1
ATOM 5619 C C . GLU B 2 59 ? 127.28564 120.50014 115.34691 1.000 135.01613 59 GLU B C 1
ATOM 5620 O O . GLU B 2 59 ? 127.38842 119.51497 114.61253 1.000 138.31683 59 GLU B O 1
ATOM 5632 N N . SER B 2 60 ? 126.12615 121.10821 115.58040 1.000 135.12264 60 SER B N 1
ATOM 5633 C CA . SER B 2 60 ? 124.90030 120.62876 114.95889 1.000 136.47350 60 SER B CA 1
ATOM 5634 C C . SER B 2 60 ? 125.00849 120.71547 113.44312 1.000 136.92894 60 SER B C 1
ATOM 5635 O O . SER B 2 60 ? 125.49127 121.70780 112.89265 1.000 135.78853 60 SER B O 1
ATOM 5643 N N . GLY B 2 61 ? 124.55334 119.66392 112.76733 1.000 128.50754 61 GLY B N 1
ATOM 5644 C CA . GLY B 2 61 ? 124.62674 119.57639 111.32941 1.000 126.70872 61 GLY B CA 1
ATOM 5645 C C . GLY B 2 61 ? 125.85039 118.86019 110.80157 1.000 127.88050 61 GLY B C 1
ATOM 5646 O O . GLY B 2 61 ? 125.85216 118.44192 109.63926 1.000 127.34586 61 GLY B O 1
ATOM 5650 N N . VAL B 2 62 ? 126.88666 118.70872 111.61411 1.000 130.25301 62 VAL B N 1
ATOM 5651 C CA . VAL B 2 62 ? 128.06720 117.95272 111.18250 1.000 128.70333 62 VAL B CA 1
ATOM 5652 C C . VAL B 2 62 ? 127.71920 116.46982 111.15064 1.000 129.86780 62 VAL B C 1
ATOM 5653 O O . VAL B 2 62 ? 126.95896 116.00151 112.01616 1.000 130.95664 62 VAL B O 1
ATOM 5666 N N . PRO B 2 63 ? 128.23909 115.69152 110.20335 1.000 118.23873 63 PRO B N 1
ATOM 5667 C CA . PRO B 2 63 ? 127.88718 114.27053 110.15553 1.000 115.64183 63 PRO B CA 1
ATOM 5668 C C . PRO B 2 63 ? 128.33141 113.54488 111.41407 1.000 124.08304 63 PRO B C 1
ATOM 5669 O O . PRO B 2 63 ? 129.24060 113.97229 112.12633 1.000 127.05015 63 PRO B O 1
ATOM 5680 N N . ALA B 2 64 ? 127.65778 112.42893 111.69086 1.000 127.13434 64 ALA B N 1
ATOM 5681 C CA . ALA B 2 64 ? 128.00411 111.60857 112.84329 1.000 123.84504 64 ALA B CA 1
ATOM 5682 C C . ALA B 2 64 ? 129.36213 110.93916 112.69919 1.000 119.69346 64 ALA B C 1
ATOM 5683 O O . ALA B 2 64 ? 129.86132 110.37803 113.67844 1.000 117.30127 64 ALA B O 1
ATOM 5690 N N . ARG B 2 65 ? 129.96418 110.97504 111.51023 1.000 120.73605 65 ARG B N 1
ATOM 5691 C CA . ARG B 2 65 ? 131.26292 110.34012 111.32476 1.000 113.05317 65 ARG B CA 1
ATOM 5692 C C . ARG B 2 65 ? 132.31359 110.96622 112.22845 1.000 118.37672 65 ARG B C 1
ATOM 5693 O O . ARG B 2 65 ? 133.12107 110.25706 112.83768 1.000 124.80627 65 ARG B O 1
ATOM 5714 N N . PHE B 2 66 ? 132.32232 112.29088 112.32652 1.000 113.54044 66 PHE B N 1
ATOM 5715 C CA . PHE B 2 66 ? 133.34112 112.97384 113.10928 1.000 114.63146 66 PHE B CA 1
ATOM 5716 C C . PHE B 2 66 ? 133.10245 112.77547 114.59880 1.000 117.35231 66 PHE B C 1
ATOM 5717 O O . PHE B 2 66 ? 131.96068 112.71890 115.06023 1.000 122.48695 66 PHE B O 1
ATOM 5734 N N . SER B 2 67 ? 134.19282 112.66715 115.35361 1.000 117.89284 67 SER B N 1
ATOM 5735 C CA . SER B 2 67 ? 134.10147 112.48118 116.79470 1.000 119.84757 67 SER B CA 1
ATOM 5736 C C . SER B 2 67 ? 135.43644 112.84357 117.42229 1.000 119.96182 67 SER B C 1
ATOM 5737 O O . SER B 2 67 ? 136.47273 112.30355 117.02830 1.000 125.44017 67 SER B O 1
ATOM 5745 N N . GLY B 2 68 ? 135.40650 113.75085 118.39583 1.000 122.08253 68 GLY B N 1
ATOM 5746 C CA . GLY B 2 68 ? 136.59878 114.17134 119.09458 1.000 124.05683 68 GLY B CA 1
ATOM 5747 C C . GLY B 2 68 ? 136.79026 113.41860 120.40143 1.000 126.90884 68 GLY B C 1
ATOM 5748 O O . GLY B 2 68 ? 135.89220 112.75561 120.90908 1.000 129.39978 68 GLY B O 1
ATOM 5752 N N . SER B 2 69 ? 137.99786 113.53357 120.94318 1.000 127.16802 69 SER B N 1
ATOM 5753 C CA . SER B 2 69 ? 138.34181 112.86960 122.19289 1.000 126.00789 69 SER B CA 1
ATOM 5754 C C . SER B 2 69 ? 139.61268 113.50290 122.74049 1.000 127.07915 69 SER B C 1
ATOM 5755 O O . SER B 2 69 ? 140.18939 114.40932 122.13543 1.000 132.83705 69 SER B O 1
ATOM 5763 N N . GLY B 2 70 ? 140.04569 113.01415 123.89405 1.000 127.17183 70 GLY B N 1
ATOM 5764 C CA . GLY B 2 70 ? 141.25780 113.48508 124.52501 1.000 130.79158 70 GLY B CA 1
ATOM 5765 C C . GLY B 2 70 ? 140.98128 114.51269 125.60957 1.000 129.58099 70 GLY B C 1
ATOM 5766 O O . GLY B 2 70 ? 139.91453 115.12634 125.67722 1.000 127.20493 70 GLY B O 1
ATOM 5770 N N . SER B 2 71 ? 141.97267 114.69485 126.47798 1.000 127.98565 71 SER B N 1
ATOM 5771 C CA . SER B 2 71 ? 141.87043 115.64999 127.57054 1.000 125.79278 71 SER B CA 1
ATOM 5772 C C . SER B 2 71 ? 143.27163 116.05390 127.99741 1.000 128.10406 71 SER B C 1
ATOM 5773 O O . SER B 2 71 ? 144.25415 115.37616 127.68867 1.000 130.01783 71 SER B O 1
ATOM 5781 N N . GLY B 2 72 ? 143.34783 117.16709 128.71968 1.000 129.38681 72 GLY B N 1
ATOM 5782 C CA . GLY B 2 72 ? 144.62097 117.67759 129.18423 1.000 131.07811 72 GLY B CA 1
ATOM 5783 C C . GLY B 2 72 ? 145.37809 118.41832 128.10407 1.000 129.60742 72 GLY B C 1
ATOM 5784 O O . GLY B 2 72 ? 144.96105 119.49708 127.67679 1.000 132.22747 72 GLY B O 1
ATOM 5788 N N . THR B 2 73 ? 146.49635 117.85126 127.65545 1.000 128.92712 73 THR B N 1
ATOM 5789 C CA . THR B 2 73 ? 147.30177 118.45115 126.60438 1.000 131.57395 73 THR B CA 1
ATOM 5790 C C . THR B 2 73 ? 147.24721 117.68603 125.29240 1.000 137.53234 73 THR B C 1
ATOM 5791 O O . THR B 2 73 ? 147.69713 118.21524 124.27169 1.000 142.14641 73 THR B O 1
ATOM 5802 N N . ASP B 2 74 ? 146.71613 116.46833 125.28700 1.000 134.66119 74 ASP B N 1
ATOM 5803 C CA . ASP B 2 74 ? 146.68006 115.62623 124.10069 1.000 132.96510 74 ASP B CA 1
ATOM 5804 C C . ASP B 2 74 ? 145.23948 115.43173 123.65455 1.000 132.91412 74 ASP B C 1
ATOM 5805 O O . ASP B 2 74 ? 144.38442 115.04608 124.45714 1.000 134.76368 74 ASP B O 1
ATOM 5814 N N . PHE B 2 75 ? 144.97982 115.68733 122.37479 1.000 120.19213 75 PHE B N 1
ATOM 5815 C CA . PHE B 2 75 ? 143.64880 115.55245 121.80520 1.000 116.68403 75 PHE B CA 1
ATOM 5816 C C . PHE B 2 75 ? 143.75252 114.86980 120.45237 1.000 119.39054 75 PHE B C 1
ATOM 5817 O O . PHE B 2 75 ? 144.81769 114.83369 119.83420 1.000 126.24906 75 PHE B O 1
ATOM 5834 N N . SER B 2 76 ? 142.63003 114.32053 119.99650 1.000 101.72259 76 SER B N 1
ATOM 5835 C CA . SER B 2 76 ? 142.60160 113.63622 118.71505 1.000 106.14223 76 SER B CA 1
ATOM 5836 C C . SER B 2 76 ? 141.21536 113.74990 118.10206 1.000 108.37074 76 SER B C 1
ATOM 5837 O O . SER B 2 76 ? 140.20971 113.81525 118.81183 1.000 114.41190 76 SER B O 1
ATOM 5845 N N . LEU B 2 77 ? 141.17878 113.77013 116.77230 1.000 106.96945 77 LEU B N 1
ATOM 5846 C CA . LEU B 2 77 ? 139.94516 113.78839 115.99848 1.000 102.26039 77 LEU B CA 1
ATOM 5847 C C . LEU B 2 77 ? 139.86445 112.49751 115.20159 1.000 114.27977 77 LEU B C 1
ATOM 5848 O O . LEU B 2 77 ? 140.84523 112.09809 114.56785 1.000 123.64936 77 LEU B O 1
ATOM 5864 N N . ASN B 2 78 ? 138.70639 111.84678 115.23512 1.000 118.12214 78 ASN B N 1
ATOM 5865 C CA . ASN B 2 78 ? 138.52661 110.53889 114.62286 1.000 110.74170 78 ASN B CA 1
ATOM 5866 C C . ASN B 2 78 ? 137.36107 110.58243 113.64619 1.000 110.81454 78 ASN B C 1
ATOM 5867 O O . ASN B 2 78 ? 136.28488 111.08619 113.97985 1.000 117.51459 78 ASN B O 1
ATOM 5878 N N . ILE B 2 79 ? 137.58183 110.05973 112.44427 1.000 111.16729 79 ILE B N 1
ATOM 5879 C CA . ILE B 2 79 ? 136.54136 109.88166 111.43668 1.000 117.99204 79 ILE B CA 1
ATOM 5880 C C . ILE B 2 79 ? 136.49125 108.39522 111.12612 1.000 121.43648 79 ILE B C 1
ATOM 5881 O O . ILE B 2 79 ? 137.38861 107.86987 110.45738 1.000 127.27722 79 ILE B O 1
ATOM 5897 N N . HIS B 2 80 ? 135.45054 107.70369 111.61062 1.000 129.47608 80 HIS B N 1
ATOM 5898 C CA . HIS B 2 80 ? 135.43874 106.24810 111.46243 1.000 134.08091 80 HIS B CA 1
ATOM 5899 C C . HIS B 2 80 ? 135.25948 105.83581 110.00784 1.000 136.54648 80 HIS B C 1
ATOM 5900 O O . HIS B 2 80 ? 136.16668 105.19368 109.45092 1.000 146.70338 80 HIS B O 1
ATOM 5914 N N . PRO B 2 81 ? 134.14020 106.13961 109.33656 1.000 126.11786 81 PRO B N 1
ATOM 5915 C CA . PRO B 2 81 ? 134.11601 105.98618 107.87781 1.000 127.07988 81 PRO B CA 1
ATOM 5916 C C . PRO B 2 81 ? 134.53372 107.27218 107.18914 1.000 130.32633 81 PRO B C 1
ATOM 5917 O O . PRO B 2 81 ? 133.99289 108.33656 107.49908 1.000 141.03756 81 PRO B O 1
ATOM 5928 N N . VAL B 2 82 ? 135.48389 107.20140 106.26299 1.000 120.19273 82 VAL B N 1
ATOM 5929 C CA . VAL B 2 82 ? 135.97324 108.37205 105.54490 1.000 122.02090 82 VAL B CA 1
ATOM 5930 C C . VAL B 2 82 ? 135.47802 108.30016 104.11038 1.000 126.11734 82 VAL B C 1
ATOM 5931 O O . VAL B 2 82 ? 135.67980 107.29011 103.42611 1.000 125.67388 82 VAL B O 1
ATOM 5944 N N . GLU B 2 83 ? 134.82759 109.36643 103.66119 1.000 132.26368 83 GLU B N 1
ATOM 5945 C CA . GLU B 2 83 ? 134.33196 109.47866 102.30009 1.000 130.92745 83 GLU B CA 1
ATOM 5946 C C . GLU B 2 83 ? 135.08585 110.58158 101.57351 1.000 129.34828 83 GLU B C 1
ATOM 5947 O O . GLU B 2 83 ? 135.78983 111.39194 102.17767 1.000 134.82569 83 GLU B O 1
ATOM 5959 N N . GLU B 2 84 ? 134.91539 110.61545 100.25326 1.000 128.04547 84 GLU B N 1
ATOM 5960 C CA . GLU B 2 84 ? 135.57959 111.63649 99.45645 1.000 129.34345 84 GLU B CA 1
ATOM 5961 C C . GLU B 2 84 ? 135.17397 113.03975 99.87915 1.000 131.72701 84 GLU B C 1
ATOM 5962 O O . GLU B 2 84 ? 135.90506 113.99530 99.60331 1.000 136.33239 84 GLU B O 1
ATOM 5974 N N . ASP B 2 85 ? 134.02918 113.18618 100.54458 1.000 129.42961 85 ASP B N 1
ATOM 5975 C CA . ASP B 2 85 ? 133.57325 114.51122 100.94653 1.000 132.31154 85 ASP B CA 1
ATOM 5976 C C . ASP B 2 85 ? 134.51668 115.14476 101.95940 1.000 131.86416 85 ASP B C 1
ATOM 5977 O O . ASP B 2 85 ? 134.76881 116.35332 101.90864 1.000 133.53838 85 ASP B O 1
ATOM 5986 N N . ASP B 2 86 ? 135.04308 114.35193 102.88978 1.000 119.26412 86 ASP B N 1
ATOM 5987 C CA . ASP B 2 86 ? 135.79808 114.87032 104.02999 1.000 116.61175 86 ASP B CA 1
ATOM 5988 C C . ASP B 2 86 ? 137.30223 114.68542 103.87329 1.000 111.52312 86 ASP B C 1
ATOM 5989 O O . ASP B 2 86 ? 138.00361 114.39728 104.84398 1.000 108.60602 86 ASP B O 1
ATOM 5998 N N 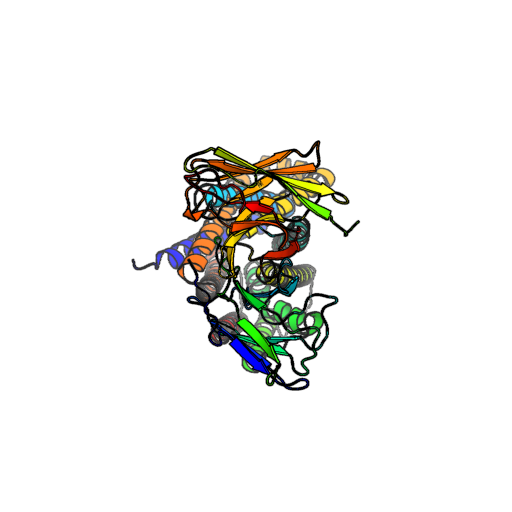. ILE B 2 87 ? 137.82230 114.84735 102.66336 1.000 105.98199 87 ILE B N 1
ATOM 5999 C CA . ILE B 2 87 ? 139.25729 114.89669 102.41556 1.000 106.04393 87 ILE B CA 1
ATOM 6000 C C . ILE B 2 87 ? 139.63784 116.36932 102.34687 1.000 111.32732 87 ILE B C 1
ATOM 6001 O O . ILE B 2 87 ? 139.28815 117.06370 101.38768 1.000 119.62716 87 ILE B O 1
ATOM 6017 N N . ALA B 2 88 ? 140.34356 116.85867 103.35644 1.000 103.98744 88 ALA B N 1
ATOM 6018 C CA . ALA B 2 88 ? 140.65319 118.28185 103.45485 1.000 100.91754 88 ALA B CA 1
ATOM 6019 C C . ALA B 2 88 ? 141.72764 118.47275 104.51791 1.000 104.39660 88 ALA B C 1
ATOM 6020 O O . ALA B 2 88 ? 142.29122 117.50303 105.03728 1.000 118.06562 88 ALA B O 1
ATOM 6027 N N . MET B 2 89 ? 142.01077 119.73193 104.83918 1.000 105.96599 89 MET B N 1
ATOM 6028 C CA . MET B 2 89 ? 142.93171 120.08397 105.90917 1.000 110.83867 89 MET B CA 1
ATOM 6029 C C . MET B 2 89 ? 142.15572 120.29187 107.20047 1.000 111.79792 89 MET B C 1
ATOM 6030 O O . MET B 2 89 ? 141.08526 120.90303 107.19989 1.000 118.52592 89 MET B O 1
ATOM 6044 N N . TYR B 2 90 ? 142.70072 119.78596 108.30174 1.000 97.68894 90 TYR B N 1
ATOM 6045 C CA . TYR B 2 90 ? 142.06750 119.88788 109.60839 1.000 100.04947 90 TYR B CA 1
ATOM 6046 C C . TYR B 2 90 ? 142.96094 120.68013 110.54830 1.000 101.86936 90 TYR B C 1
ATOM 6047 O O . TYR B 2 90 ? 144.16138 120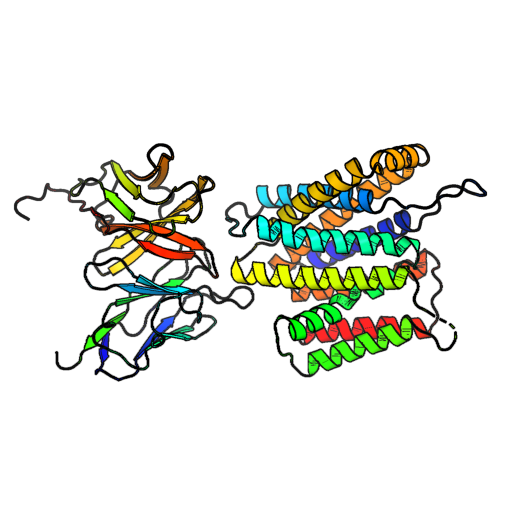.40875 110.64491 1.000 105.54714 90 TYR B O 1
ATOM 6065 N N . PHE B 2 91 ? 142.36999 121.64863 111.24299 1.000 94.36009 91 PHE B N 1
ATOM 6066 C CA . PHE B 2 91 ? 143.08432 122.52878 112.15495 1.000 95.44996 91 PHE B CA 1
ATOM 6067 C C . PHE B 2 91 ? 142.50593 122.40236 113.55371 1.000 97.32118 91 PHE B C 1
ATOM 6068 O O . PHE B 2 91 ? 141.28930 122.30166 113.72410 1.000 107.74034 91 PHE B O 1
ATOM 6085 N N . CYS B 2 92 ? 143.38396 122.40681 114.55030 1.000 111.06059 92 CYS B N 1
ATOM 6086 C CA . CYS B 2 92 ? 142.99477 122.41059 115.95211 1.000 109.86198 92 CYS B CA 1
ATOM 6087 C C . CYS B 2 92 ? 143.45923 123.71224 116.57883 1.000 112.00170 92 CYS B C 1
ATOM 6088 O O . CYS B 2 92 ? 144.62063 124.09768 116.41917 1.000 124.08215 92 CYS B O 1
ATOM 6095 N N . GLN B 2 93 ? 142.55728 124.39087 117.27911 1.000 100.93888 93 GLN B N 1
ATOM 6096 C CA . GLN B 2 93 ? 142.88404 125.64309 117.94051 1.000 109.65268 93 GLN B CA 1
ATOM 6097 C C . GLN B 2 93 ? 142.36103 125.62123 119.36434 1.000 107.77992 93 GLN B C 1
ATOM 6098 O O . GLN B 2 93 ? 141.22713 125.20697 119.61367 1.000 113.16936 93 GLN B O 1
ATOM 6112 N N . GLN B 2 94 ? 143.19752 126.06470 120.29123 1.000 109.93724 94 GLN B N 1
ATOM 6113 C CA . GLN B 2 94 ? 142.81637 126.18487 121.68660 1.000 112.04956 94 GLN B CA 1
ATOM 6114 C C . GLN B 2 94 ? 142.20527 127.55267 121.94834 1.000 116.45520 94 GLN B C 1
ATOM 6115 O O . GLN B 2 94 ? 142.34714 128.48594 121.15800 1.000 124.31964 94 GLN B O 1
ATOM 6129 N N . SER B 2 95 ? 141.51717 127.66190 123.08128 1.000 118.69674 95 SER B N 1
ATOM 6130 C CA . SER B 2 95 ? 140.95055 128.93330 123.50538 1.000 118.71203 95 SER B CA 1
ATOM 6131 C C . SER B 2 95 ? 141.15525 129.15018 124.99731 1.000 118.93923 95 SER B C 1
ATOM 6132 O O . SER B 2 95 ? 140.33427 129.79911 125.65291 1.000 117.00769 95 SER B O 1
ATOM 6140 N N . ARG B 2 96 ? 142.24056 128.60919 125.55013 1.000 126.08446 96 ARG B N 1
ATOM 6141 C CA . ARG B 2 96 ? 142.49855 128.75684 126.97625 1.000 123.54210 96 ARG B CA 1
ATOM 6142 C C . ARG B 2 96 ? 143.02155 130.14657 127.31453 1.000 124.69903 96 ARG B C 1
ATOM 6143 O O . ARG B 2 96 ? 142.64775 130.71501 128.34520 1.000 126.98100 96 ARG B O 1
ATOM 6164 N N . LYS B 2 97 ? 143.88267 130.70668 126.46998 1.000 120.29037 97 LYS B N 1
ATOM 6165 C CA . LYS B 2 97 ? 144.49332 132.00255 126.71760 1.000 121.49506 97 LYS B CA 1
ATOM 6166 C C . LYS B 2 97 ? 144.10144 132.97878 125.61849 1.000 121.79838 97 LYS B C 1
ATOM 6167 O O . LYS B 2 97 ? 143.71585 132.58301 124.51712 1.000 124.66480 97 LYS B O 1
ATOM 6186 N N . VAL B 2 98 ? 144.22372 134.27300 125.92855 1.000 125.65104 98 VAL B N 1
ATOM 6187 C CA . VAL B 2 98 ? 143.67729 135.29942 125.03794 1.000 122.95436 98 VAL B CA 1
ATOM 6188 C C . VAL B 2 98 ? 144.24823 135.21739 123.63101 1.000 124.59315 98 VAL B C 1
ATOM 6189 O O . VAL B 2 98 ? 143.48788 135.41720 122.67445 1.000 131.62791 98 VAL B O 1
ATOM 6202 N N . PRO B 2 99 ? 145.54323 134.94899 123.40707 1.000 117.76952 99 PRO B N 1
ATOM 6203 C CA . PRO B 2 99 ? 145.97767 134.78161 122.01734 1.000 112.56398 99 PRO B CA 1
ATOM 6204 C C . PRO B 2 99 ? 145.59194 133.40880 121.50025 1.000 119.74266 99 PRO B C 1
ATOM 6205 O O . PRO B 2 99 ? 146.23130 132.41273 121.84767 1.000 124.62124 99 PRO B O 1
ATOM 6216 N N . TYR B 2 100 ? 144.55578 133.33797 120.67249 1.000 113.72278 100 TYR B N 1
ATOM 6217 C CA . TYR B 2 100 ? 144.08163 132.05859 120.16877 1.000 106.63399 100 TYR B CA 1
ATOM 6218 C C . TYR B 2 100 ? 144.99782 131.57776 119.05558 1.000 108.14986 100 TYR B C 1
ATOM 6219 O O . TYR B 2 100 ? 145.30932 132.32914 118.12790 1.000 113.86298 100 TYR B O 1
ATOM 6237 N N . THR B 2 101 ? 145.43166 130.32749 119.15146 1.000 99.62533 101 THR B N 1
ATOM 6238 C CA . THR B 2 101 ? 146.40923 129.76593 118.23618 1.000 102.21232 101 THR B CA 1
ATOM 6239 C C . THR B 2 101 ? 145.83867 128.53456 117.55098 1.000 106.34056 101 THR B C 1
ATOM 6240 O O . THR B 2 101 ? 145.04845 127.79039 118.13431 1.000 109.45618 101 THR B O 1
ATOM 6251 N N . PHE B 2 102 ? 146.24638 128.33236 116.30317 1.000 105.64369 102 PHE B N 1
ATOM 6252 C CA . PHE B 2 102 ? 145.81510 127.20242 115.49827 1.000 100.97474 102 PHE B CA 1
ATOM 6253 C C . PHE B 2 102 ? 146.98289 126.25673 115.26111 1.000 103.36530 102 PHE B C 1
ATOM 6254 O O . PHE B 2 102 ? 148.14673 126.66229 115.28588 1.000 111.55510 102 PHE B O 1
ATOM 6271 N N . GLY B 2 103 ? 146.66202 124.99173 115.03062 1.000 101.22819 103 GLY B N 1
ATOM 6272 C CA . GLY B 2 103 ? 147.67731 124.02029 114.69432 1.000 95.71137 103 GLY B CA 1
ATOM 6273 C C . GLY B 2 103 ? 148.18841 124.20532 113.28047 1.000 97.96048 103 GLY B C 1
ATOM 6274 O O . GLY B 2 103 ? 147.59982 124.89536 112.44981 1.000 100.30360 103 GLY B O 1
ATOM 6278 N N . SER B 2 104 ? 149.32276 123.56396 113.00227 1.000 107.79258 104 SER B N 1
ATOM 6279 C CA . SER B 2 104 ? 149.92014 123.67084 111.67810 1.000 109.92515 104 SER B CA 1
ATOM 6280 C C . SER B 2 104 ? 149.02005 123.09935 110.59399 1.000 111.16954 104 SER B C 1
ATOM 6281 O O . SER B 2 104 ? 149.15136 123.48687 109.42940 1.000 109.99985 104 SER B O 1
ATOM 6289 N N . GLY B 2 105 ? 148.11678 122.18965 110.94449 1.000 109.64462 105 GLY B N 1
ATOM 6290 C CA . GLY B 2 105 ? 147.19562 121.62584 109.97919 1.000 106.67603 105 GLY B CA 1
ATOM 6291 C C . GLY B 2 105 ? 147.60154 120.25046 109.49663 1.000 105.39560 105 GLY B C 1
ATOM 6292 O O . GLY B 2 105 ? 148.78263 119.99646 109.24880 1.000 108.92465 105 GLY B O 1
ATOM 6296 N N . THR B 2 106 ? 146.62740 119.35512 109.36110 1.000 108.05118 106 THR B N 1
ATOM 6297 C CA . THR B 2 106 ? 146.84815 118.00041 108.87552 1.000 109.41686 106 THR B CA 1
ATOM 6298 C C . THR B 2 106 ? 146.05538 117.80172 107.59505 1.000 109.26617 106 THR B C 1
ATOM 6299 O O . THR B 2 106 ? 144.87031 118.13920 107.54044 1.000 115.80559 106 THR B O 1
ATOM 6310 N N . LYS B 2 107 ? 146.70149 117.24741 106.57620 1.000 110.05614 107 LYS B N 1
ATOM 6311 C CA . LYS B 2 107 ? 146.09604 117.06090 105.26587 1.000 111.37551 107 LYS B CA 1
ATOM 6312 C C . LYS B 2 107 ? 145.80832 115.58627 105.03404 1.000 120.33649 107 LYS B C 1
ATOM 6313 O O . LYS B 2 107 ? 146.68366 114.74031 105.23799 1.000 129.90473 107 LYS B O 1
ATOM 6332 N N . LEU B 2 108 ? 144.58846 115.28548 104.60196 1.000 109.30067 108 LEU B N 1
ATOM 6333 C CA . LEU B 2 108 ? 144.19618 113.93655 104.22438 1.000 107.77777 108 LEU B CA 1
ATOM 6334 C C . LEU B 2 108 ? 144.17707 113.81652 102.70940 1.000 111.90410 108 LEU B C 1
ATOM 6335 O O . LEU B 2 108 ? 143.83889 114.77121 102.00591 1.000 122.00856 108 LEU B O 1
ATOM 6351 N N . GLU B 2 109 ? 144.55683 112.64488 102.21009 1.000 124.63315 109 GLU B N 1
ATOM 6352 C CA . GLU B 2 109 ? 144.51510 112.38422 100.78060 1.000 127.74789 109 GLU B CA 1
ATOM 6353 C C . GLU B 2 109 ? 144.24004 110.90669 100.55920 1.000 127.63209 109 GLU B C 1
ATOM 6354 O O . GLU B 2 109 ? 144.49854 110.06945 101.42546 1.000 135.66970 109 GLU B O 1
ATOM 6366 N N . ILE B 2 110 ? 143.70725 110.59622 99.38504 1.000 116.37670 110 ILE B N 1
ATOM 6367 C CA . ILE B 2 110 ? 143.35016 109.22877 99.03286 1.000 119.63128 110 ILE B CA 1
ATOM 6368 C C . ILE B 2 110 ? 144.57872 108.54297 98.45562 1.000 123.91809 110 ILE B C 1
ATOM 6369 O O . ILE B 2 110 ? 145.17532 109.02866 97.48900 1.000 124.53040 110 ILE B O 1
ATOM 6385 N N . LYS B 2 111 ? 144.95761 107.41556 99.04742 1.000 135.30826 111 LYS B N 1
ATOM 6386 C CA . LYS B 2 111 ? 146.09681 106.66134 98.55144 1.000 135.90092 111 LYS B CA 1
ATOM 6387 C C . LYS B 2 111 ? 145.79515 106.08843 97.17139 1.000 135.13189 111 LYS B C 1
ATOM 6388 O O . LYS B 2 111 ? 144.65718 105.73526 96.85328 1.000 132.97135 111 LYS B O 1
ATOM 6407 N N . GLY B 2 112 ? 146.83346 106.00424 96.34569 1.000 142.85387 112 GLY B N 1
ATOM 6408 C CA . GLY B 2 112 ? 146.68060 105.56996 94.97617 1.000 141.36261 112 GLY B CA 1
ATOM 6409 C C . GLY B 2 112 ? 146.21455 106.64288 94.02085 1.000 142.94244 112 GLY B C 1
ATOM 6410 O O . GLY B 2 112 ? 146.00500 106.34595 92.83843 1.000 144.21935 112 GLY B O 1
ATOM 6414 N N . SER B 2 113 ? 146.04556 107.87425 94.48724 1.000 143.07001 113 SER B N 1
ATOM 6415 C CA . SER B 2 113 ? 145.60561 108.96416 93.63033 1.000 143.67184 113 SER B CA 1
ATOM 6416 C C . SER B 2 113 ? 146.77763 109.53579 92.84099 1.000 140.42446 113 SER B C 1
ATOM 6417 O O . SER B 2 113 ? 147.35429 108.85889 91.99004 1.000 135.99456 113 SER B O 1
ATOM 6425 N N . SER B 2 485 ? 118.29277 136.35412 109.87035 1.000 174.61710 485 SER B N 1
ATOM 6426 C CA . SER B 2 485 ? 117.70840 135.57769 110.95764 1.000 178.23825 485 SER B CA 1
ATOM 6427 C C . SER B 2 485 ? 118.51294 134.30597 111.20791 1.000 181.07026 485 SER B C 1
ATOM 6428 O O . SER B 2 485 ? 117.98135 133.19852 111.12750 1.000 179.27969 485 SER B O 1
ATOM 6436 N N . GLY B 2 486 ? 119.79798 134.47622 111.51264 1.000 163.07755 486 GLY B N 1
ATOM 6437 C CA . GLY B 2 486 ? 120.68999 133.35314 111.72759 1.000 156.90372 486 GLY B CA 1
ATOM 6438 C C . GLY B 2 486 ? 121.69847 133.21237 110.60755 1.000 156.06801 486 GLY B C 1
ATOM 6439 O O . GLY B 2 486 ? 122.87575 132.93369 110.84843 1.000 150.68994 486 GLY B O 1
ATOM 6443 N N . GLU B 2 487 ? 121.24089 133.40441 109.37424 1.000 144.17048 487 GLU B N 1
ATOM 6444 C CA . GLU B 2 487 ? 122.12545 133.40050 108.21982 1.000 139.17845 487 GLU B CA 1
ATOM 6445 C C . GLU B 2 487 ? 122.80395 134.75780 108.10261 1.000 138.89475 487 GLU B C 1
ATOM 6446 O O . GLU B 2 487 ? 122.14150 135.79740 108.15696 1.000 133.63328 487 GLU B O 1
ATOM 6458 N N . VAL B 2 488 ? 124.12518 134.74680 107.95515 1.000 120.64940 488 VAL B N 1
ATOM 6459 C CA . VAL B 2 488 ? 124.92112 135.96166 107.85472 1.000 111.07678 488 VAL B CA 1
ATOM 6460 C C . VAL B 2 488 ? 125.81819 135.85723 106.63343 1.000 113.54937 488 VAL B C 1
ATOM 6461 O O . VAL B 2 488 ? 126.32157 134.77563 106.31322 1.000 119.69872 488 VAL B O 1
ATOM 6474 N N . GLN B 2 489 ? 126.01310 136.97879 105.94901 1.000 112.67269 489 GLN B N 1
ATOM 6475 C CA . GLN B 2 489 ? 126.87125 137.05148 104.76941 1.000 116.13695 489 GLN B CA 1
ATOM 6476 C C . GLN B 2 489 ? 128.01499 138.01523 105.06479 1.000 120.72659 489 GLN B C 1
ATOM 6477 O O . GLN B 2 489 ? 127.83730 139.23461 105.00244 1.000 123.73503 489 GLN B O 1
ATOM 6491 N N . LEU B 2 490 ? 129.18440 137.47315 105.38564 1.000 104.63713 490 LEU B N 1
ATOM 6492 C CA . LEU B 2 490 ? 130.38377 138.27622 105.56249 1.000 97.46830 490 LEU B CA 1
ATOM 6493 C C . LEU B 2 490 ? 131.05376 138.49895 104.21428 1.000 102.17200 490 LEU B C 1
ATOM 6494 O O . LEU B 2 490 ? 131.07883 137.60366 103.36748 1.000 110.36018 490 LEU B O 1
ATOM 6510 N N . GLN B 2 491 ? 131.59825 139.69687 104.01784 1.000 111.58746 491 GLN B N 1
ATOM 6511 C CA . GLN B 2 491 ? 132.24508 140.03699 102.75299 1.000 109.83294 491 GLN B CA 1
ATOM 6512 C C . GLN B 2 491 ? 133.38566 141.00422 103.03207 1.000 116.17743 491 GLN B C 1
ATOM 6513 O O . GLN B 2 491 ? 133.14353 142.13800 103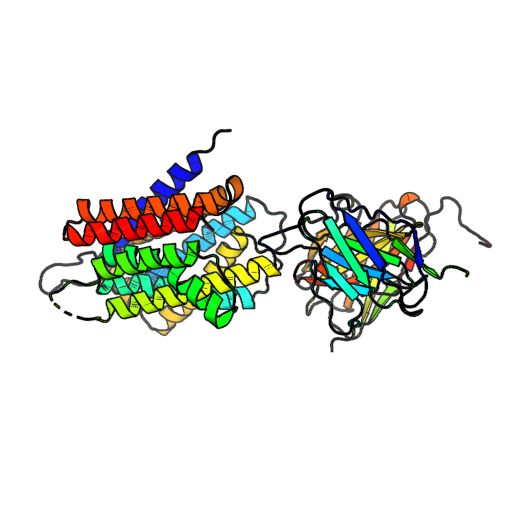.45205 1.000 118.61527 491 GLN B O 1
ATOM 6527 N N . GLU B 2 492 ? 134.61681 140.56769 102.78887 1.000 116.83909 492 GLU B N 1
ATOM 6528 C CA . GLU B 2 492 ? 135.77905 141.42185 102.96928 1.000 115.90701 492 GLU B CA 1
ATOM 6529 C C . GLU B 2 492 ? 136.03106 142.25587 101.72165 1.000 117.70427 492 GLU B C 1
ATOM 6530 O O . GLU B 2 492 ? 135.61663 141.90959 100.61453 1.000 121.86860 492 GLU B O 1
ATOM 6542 N N . SER B 2 493 ? 136.72960 143.36834 101.91739 1.000 112.62982 493 SER B N 1
ATOM 6543 C CA . SER B 2 493 ? 137.15930 144.20642 100.81004 1.000 112.76872 493 SER B CA 1
ATOM 6544 C C . SER B 2 493 ? 138.38637 144.98398 101.25165 1.000 121.41296 493 SER B C 1
ATOM 6545 O O . SER B 2 493 ? 138.63910 145.15252 102.44594 1.000 129.00243 493 SER B O 1
ATOM 6553 N N . GLY B 2 494 ? 139.14986 145.44880 100.27116 1.000 125.73954 494 GLY B N 1
ATOM 6554 C CA . GLY B 2 494 ? 140.34535 146.20837 100.53765 1.000 121.76834 494 GLY B CA 1
ATOM 6555 C C . GLY B 2 494 ? 141.33973 146.10354 99.40364 1.000 123.07892 494 GLY B C 1
ATOM 6556 O O . GLY B 2 494 ? 141.17441 145.31026 98.47301 1.000 125.47433 494 GLY B O 1
ATOM 6560 N N . PRO B 2 495 ? 142.40006 146.90314 99.46157 1.000 123.63918 495 PRO B N 1
ATOM 6561 C CA . PRO B 2 495 ? 143.40130 146.86511 98.39414 1.000 124.37659 495 PRO B CA 1
ATOM 6562 C C . PRO B 2 495 ? 144.08068 145.50903 98.32857 1.000 128.31499 495 PRO B C 1
ATOM 6563 O O . PRO B 2 495 ? 144.26552 144.83205 99.34109 1.000 124.15481 495 PRO B O 1
ATOM 6574 N N . GLY B 2 496 ? 144.44837 145.11310 97.11510 1.000 140.89076 496 GLY B N 1
ATOM 6575 C CA . GLY B 2 496 ? 145.10474 143.83883 96.91157 1.000 138.08017 496 GLY B CA 1
ATOM 6576 C C . GLY B 2 496 ? 146.61281 143.93591 96.98167 1.000 138.02623 496 GLY B C 1
ATOM 6577 O O . GLY B 2 496 ? 147.25974 143.15243 97.68069 1.000 138.14721 496 GLY B O 1
ATOM 6581 N N . LEU B 2 497 ? 147.18299 144.89885 96.26622 1.000 137.32625 497 LEU B N 1
ATOM 6582 C CA . LEU B 2 497 ? 148.62421 145.08552 96.19127 1.000 132.91330 497 LEU B CA 1
ATOM 6583 C C . LEU B 2 497 ? 149.00170 146.36832 96.91443 1.000 135.48432 497 LEU B C 1
ATOM 6584 O O . LEU B 2 497 ? 148.46429 147.43724 96.61035 1.000 138.30418 497 LEU B O 1
ATOM 6600 N N . VAL B 2 498 ? 149.92543 146.25961 97.86749 1.000 129.68614 498 VAL B N 1
ATOM 6601 C CA . VAL B 2 498 ? 150.35508 147.38794 98.67895 1.000 126.25282 498 VAL B CA 1
ATOM 6602 C C . VAL B 2 498 ? 151.87515 147.38910 98.75538 1.000 131.25385 498 VAL B C 1
ATOM 6603 O O . VAL B 2 498 ? 152.53216 146.36263 98.57530 1.000 138.62549 498 VAL B O 1
ATOM 6616 N N . LYS B 2 499 ? 152.42962 148.56480 99.01471 1.000 139.12823 499 LYS B N 1
ATOM 6617 C CA . LYS B 2 499 ? 153.86415 148.72340 99.17741 1.000 140.39783 499 LYS B CA 1
ATOM 6618 C C . LYS B 2 499 ? 154.24006 148.63768 100.64886 1.000 138.77820 499 LYS B C 1
ATOM 6619 O O . LYS B 2 499 ? 153.41782 148.90539 101.52731 1.000 144.94712 499 LYS B O 1
ATOM 6638 N N . PRO B 2 500 ? 155.47909 148.26610 100.95872 1.000 129.68793 500 PRO B N 1
ATOM 6639 C CA . PRO B 2 500 ? 155.87455 148.15634 102.36530 1.000 129.64728 500 PRO B CA 1
ATOM 6640 C C . PRO B 2 500 ? 155.80100 149.49773 103.07551 1.000 135.92748 500 PRO B C 1
ATOM 6641 O O . PRO B 2 500 ? 156.05785 150.55104 102.49103 1.000 141.01996 500 PRO B O 1
ATOM 6652 N N . SER B 2 501 ? 155.45056 149.44640 104.35726 1.000 140.00803 501 SER B N 1
ATOM 6653 C CA . SER B 2 501 ? 155.39291 150.58163 105.27153 1.000 140.23566 501 SER B CA 1
ATOM 6654 C C . SER B 2 501 ? 154.16068 151.45132 105.04682 1.000 143.30603 501 SER B C 1
ATOM 6655 O O . SER B 2 501 ? 154.01469 152.46584 105.73601 1.000 143.47639 501 SER B O 1
ATOM 6663 N N . GLN B 2 502 ? 153.27861 151.10389 104.11625 1.000 143.17315 502 GLN B N 1
ATOM 6664 C CA . GLN B 2 502 ? 152.07989 151.89085 103.88181 1.000 137.07432 502 GLN B CA 1
ATOM 6665 C C . GLN B 2 502 ? 151.00236 151.55001 104.90628 1.000 135.65850 502 GLN B C 1
ATOM 6666 O O . GLN B 2 502 ? 151.05430 150.52362 105.58620 1.000 139.91947 502 GLN B O 1
ATOM 6680 N N . SER B 2 503 ? 150.01307 152.43149 105.00665 1.000 139.69836 503 SER B N 1
ATOM 6681 C CA . SER B 2 503 ? 148.87347 152.22408 105.88878 1.000 144.71530 503 SER B CA 1
ATOM 6682 C C . SER B 2 503 ? 147.73694 151.58800 105.10115 1.000 144.65043 503 SER B C 1
ATOM 6683 O O . SER B 2 503 ? 147.42805 152.01945 103.98648 1.000 144.14104 503 SER B O 1
ATOM 6691 N N . LEU B 2 504 ? 147.12013 150.56436 105.68158 1.000 127.21042 504 LEU B N 1
ATOM 6692 C CA . LEU B 2 504 ? 146.10750 149.77405 105.00205 1.000 120.58304 504 LEU B CA 1
ATOM 6693 C C . LEU B 2 504 ? 144.90310 149.58526 105.91141 1.000 119.85401 504 LEU B C 1
ATOM 6694 O O . LEU B 2 504 ? 145.03741 149.49934 107.13398 1.000 125.19489 504 LEU B O 1
ATOM 6710 N N . SER B 2 505 ? 143.72041 149.52822 105.30128 1.000 113.02405 505 SER B N 1
ATOM 6711 C CA . SER B 2 505 ? 142.47295 149.34955 106.03255 1.000 115.89340 505 SER B CA 1
ATOM 6712 C C . SER B 2 505 ? 141.59828 148.34444 105.30164 1.000 116.87852 505 SER B C 1
ATOM 6713 O O . SER B 2 505 ? 141.34630 148.49604 104.10381 1.000 120.32203 505 SER B O 1
ATOM 6721 N N . LEU B 2 506 ? 141.12764 147.33289 106.02399 1.000 105.65692 506 LEU B N 1
ATOM 6722 C CA . LEU B 2 506 ? 140.27799 146.29069 105.46876 1.000 102.52912 506 LEU B CA 1
ATOM 6723 C C . LEU B 2 506 ? 138.86535 146.43262 106.01278 1.000 108.83679 506 LEU B C 1
ATOM 6724 O O . LEU B 2 506 ? 138.67302 146.66048 107.20984 1.000 120.56105 506 LEU B O 1
ATOM 6740 N N . THR B 2 507 ? 137.88075 146.28984 105.13018 1.000 102.01847 507 THR B N 1
ATOM 6741 C CA . THR B 2 507 ? 136.47545 146.44954 105.47571 1.000 96.97856 507 THR B CA 1
ATOM 6742 C C . THR B 2 507 ? 135.75222 145.12531 105.30085 1.000 100.37424 507 THR B C 1
ATOM 6743 O O . THR B 2 507 ? 135.89839 144.46818 104.26640 1.000 109.18452 507 THR B O 1
ATOM 6754 N N . CYS B 2 508 ? 134.97793 144.73696 106.30975 1.000 103.79992 508 CYS B N 1
ATOM 6755 C CA . CYS B 2 508 ? 134.12434 143.55733 106.24535 1.000 108.97587 508 CYS B CA 1
ATOM 6756 C C . CYS B 2 508 ? 132.67950 144.00949 106.37567 1.000 112.32650 508 CYS B C 1
ATOM 6757 O O . CYS B 2 508 ? 132.30769 144.61923 107.38225 1.000 119.91950 508 CYS B O 1
ATOM 6764 N N . SER B 2 509 ? 131.87042 143.70759 105.36713 1.000 104.82908 509 SER B N 1
ATOM 6765 C CA . SER B 2 509 ? 130.47732 144.12568 105.32552 1.000 102.76757 509 SER B CA 1
ATOM 6766 C C . SER B 2 509 ? 129.58238 142.94648 105.67516 1.000 107.58580 509 SER B C 1
ATOM 6767 O O . SER B 2 509 ? 129.70616 141.87154 105.08190 1.000 118.23891 509 SER B O 1
ATOM 6775 N N . VAL B 2 510 ? 128.68081 143.15273 106.63000 1.000 107.98156 510 VAL B N 1
ATOM 6776 C CA . VAL B 2 510 ? 127.78943 142.11178 107.12705 1.000 109.22960 510 VAL B CA 1
ATOM 6777 C C . VAL B 2 510 ? 126.37853 142.41681 106.65244 1.000 106.94375 510 VAL B C 1
ATOM 6778 O O . VAL B 2 510 ? 125.88725 143.53787 106.82498 1.000 109.11766 510 VAL B O 1
ATOM 6791 N N . THR B 2 511 ? 125.72944 141.42240 106.05834 1.000 111.05593 511 THR B N 1
ATOM 6792 C CA . THR B 2 511 ? 124.35886 141.55060 105.59492 1.000 114.55677 511 THR B CA 1
ATOM 6793 C C . THR B 2 511 ? 123.54250 140.37611 106.10916 1.000 116.02688 511 THR B C 1
ATOM 6794 O O . THR B 2 511 ? 124.04864 139.26101 106.24780 1.000 119.94496 511 THR B O 1
ATOM 6805 N N . GLY B 2 512 ? 122.26995 140.63808 106.38850 1.000 107.12199 512 GLY B N 1
ATOM 6806 C CA . GLY B 2 512 ? 121.39819 139.64283 106.96793 1.000 106.32827 512 GLY B CA 1
ATOM 6807 C C . GLY B 2 512 ? 121.46779 139.53933 108.47299 1.000 107.85118 512 GLY B C 1
ATOM 6808 O O . GLY B 2 512 ? 120.74154 138.72520 109.05418 1.000 113.40329 512 GLY B O 1
ATOM 6812 N N . TYR B 2 513 ? 122.31795 140.32689 109.12203 1.000 106.19064 513 TYR B N 1
ATOM 6813 C CA . TYR B 2 513 ? 122.41731 140.32395 110.57226 1.000 105.74353 513 TYR B CA 1
ATOM 6814 C C . TYR B 2 513 ? 122.99672 141.65800 111.00898 1.000 112.88915 513 TYR B C 1
ATOM 6815 O O . TYR B 2 513 ? 123.64139 142.35769 110.22578 1.000 120.78105 513 TYR B O 1
ATOM 6833 N N . SER B 2 514 ? 122.76154 142.00293 112.26919 1.000 104.48665 514 SER B N 1
ATOM 6834 C CA . SER B 2 514 ? 123.22293 143.26204 112.83458 1.000 102.45490 514 SER B CA 1
ATOM 6835 C C . SER B 2 514 ? 124.40727 142.99979 113.74975 1.000 108.18828 514 SER B C 1
ATOM 6836 O O . SER B 2 514 ? 124.31616 142.18248 114.66969 1.000 112.99866 514 SER B O 1
ATOM 6844 N N . ILE B 2 515 ? 125.51421 143.70263 113.50310 1.000 111.64671 515 ILE B N 1
ATOM 6845 C CA . ILE B 2 515 ? 126.71534 143.50723 114.30355 1.000 111.10586 515 ILE B CA 1
ATOM 6846 C C . ILE B 2 515 ? 126.55844 144.01290 115.72545 1.000 115.34510 515 ILE B C 1
ATOM 6847 O O . ILE B 2 515 ? 127.41545 143.73233 116.56795 1.000 122.24452 515 ILE B O 1
ATOM 6863 N N . THR B 2 516 ? 125.49736 144.75795 116.01337 1.000 112.83194 516 THR B N 1
ATOM 6864 C CA . THR B 2 516 ? 125.21194 145.21086 117.36605 1.000 112.29677 516 THR B CA 1
ATOM 6865 C C . THR B 2 516 ? 124.27098 144.27669 118.10950 1.000 114.24934 516 THR B C 1
ATOM 6866 O O . THR B 2 516 ? 123.88258 144.58417 119.23959 1.000 115.84114 516 THR B O 1
ATOM 6877 N N . SER B 2 517 ? 123.89846 143.14921 117.50916 1.000 116.69225 517 SER B N 1
ATOM 6878 C CA . SER B 2 517 ? 122.91414 142.25595 118.10259 1.000 116.55090 517 SER B CA 1
ATOM 6879 C C . SER B 2 517 ? 123.55365 141.22359 119.02462 1.000 119.75142 517 SER B C 1
ATOM 6880 O O . SER B 2 517 ? 123.12203 141.06644 120.16956 1.000 123.67193 517 SER B O 1
ATOM 6888 N N . ASP B 2 518 ? 124.56803 140.50898 118.55055 1.000 119.14017 518 ASP B N 1
ATOM 6889 C CA . ASP B 2 518 ? 125.19109 139.45328 119.34229 1.000 118.07794 518 ASP B CA 1
ATOM 6890 C C . ASP B 2 518 ? 126.44103 138.97148 118.61455 1.000 116.66410 518 ASP B C 1
ATOM 6891 O O . ASP B 2 518 ? 126.78844 139.46584 117.53857 1.000 117.78192 518 ASP B O 1
ATOM 6900 N N . TYR B 2 519 ? 127.12598 138.00825 119.23119 1.000 112.18315 519 TYR B N 1
ATOM 6901 C CA . TYR B 2 519 ? 128.24607 137.30113 118.62043 1.000 105.11116 519 TYR B CA 1
ATOM 6902 C C . TYR B 2 519 ? 129.49926 138.16169 118.53820 1.000 104.86269 519 TYR B C 1
ATOM 6903 O O . TYR B 2 519 ? 129.42740 139.39104 118.60854 1.000 111.66945 519 TYR B O 1
ATOM 6921 N N . TYR B 2 520 ? 130.64946 137.51152 118.38949 1.000 102.14946 520 TYR B N 1
ATOM 6922 C CA . TYR B 2 520 ? 131.93913 138.17243 118.26122 1.000 93.55422 520 TYR B CA 1
ATOM 6923 C C . TYR B 2 520 ? 132.31689 138.25737 116.79099 1.000 101.47853 520 TYR B C 1
ATOM 6924 O O . TYR B 2 520 ? 132.11580 137.30453 116.03474 1.000 117.27348 520 TYR B O 1
ATOM 6942 N N . TRP B 2 521 ? 132.87598 139.39251 116.39266 1.000 94.40532 521 TRP B N 1
ATOM 6943 C CA . TRP B 2 521 ? 133.25730 139.64628 115.00792 1.000 102.76993 521 TRP B CA 1
ATOM 6944 C C . TRP B 2 521 ? 134.77276 139.77603 114.94371 1.000 106.35313 521 TRP B C 1
ATOM 6945 O O . TRP B 2 521 ? 135.33200 140.79086 115.36866 1.000 112.08941 521 TRP B O 1
ATOM 6966 N N . ASN B 2 522 ? 135.42994 138.75250 114.40622 1.000 95.53669 522 ASN B N 1
ATOM 6967 C CA . ASN B 2 522 ? 136.87562 138.61568 114.46658 1.000 94.72352 522 ASN B CA 1
ATOM 6968 C C . ASN B 2 522 ? 137.50881 138.84363 113.10334 1.000 96.84128 522 ASN B C 1
ATOM 6969 O O . ASN B 2 522 ? 136.85116 138.77250 112.06406 1.000 102.63664 522 ASN B O 1
ATOM 6980 N N . TRP B 2 523 ? 138.80951 139.11761 113.12924 1.000 95.52870 523 TRP B N 1
ATOM 6981 C CA . TRP B 2 523 ? 139.63933 139.17784 111.93616 1.000 90.89947 523 TRP B CA 1
ATOM 6982 C C . TRP B 2 523 ? 140.71609 138.11342 112.05541 1.000 95.70033 523 TRP B C 1
ATOM 6983 O O . TRP B 2 523 ? 141.42601 138.05761 113.06258 1.000 107.41364 523 TRP B O 1
ATOM 7004 N N . ILE B 2 524 ? 140.83385 137.27343 111.03558 1.000 98.05758 524 ILE B N 1
ATOM 7005 C CA . ILE B 2 524 ? 141.79234 136.17807 111.02072 1.000 96.24616 524 ILE B CA 1
ATOM 7006 C C . ILE B 2 524 ? 142.49319 136.17811 109.67421 1.000 104.45236 524 ILE B C 1
ATOM 7007 O O . ILE B 2 524 ? 141.87557 136.47271 108.64609 1.000 114.72212 524 ILE B O 1
ATOM 7023 N N . ARG B 2 525 ? 143.78301 135.86022 109.67853 1.000 99.83941 525 ARG B N 1
ATOM 7024 C CA . ARG B 2 525 ? 144.56165 135.78429 108.45443 1.000 99.37396 525 ARG B CA 1
ATOM 7025 C C . ARG B 2 525 ? 145.25602 134.43694 108.37395 1.000 103.18736 525 ARG B C 1
ATOM 7026 O O . ARG B 2 525 ? 145.57776 133.82439 109.39346 1.000 111.17655 525 ARG B O 1
ATOM 7047 N N . GLN B 2 526 ? 145.47864 133.98162 107.14609 1.000 96.74135 526 GLN B N 1
ATOM 7048 C CA . GLN B 2 526 ? 146.13549 132.70948 106.87370 1.000 92.98781 526 GLN B CA 1
ATOM 7049 C C . GLN B 2 526 ? 147.32503 132.97284 105.96391 1.000 97.51040 526 GLN B C 1
ATOM 7050 O O . GLN B 2 526 ? 147.14992 133.29597 104.78574 1.000 105.34546 526 GLN B O 1
ATOM 7064 N N . PHE B 2 527 ? 148.52899 132.82272 106.50124 1.000 97.96773 527 PHE B N 1
ATOM 7065 C CA . PHE B 2 527 ? 149.72382 133.05388 105.71778 1.000 95.80709 527 PHE B CA 1
ATOM 7066 C C . PHE B 2 527 ? 149.89608 131.95056 104.68338 1.000 102.97871 527 PHE B C 1
ATOM 7067 O O . PHE B 2 527 ? 149.28232 130.88831 104.78804 1.000 113.26018 527 PHE B O 1
ATOM 7084 N N . PRO B 2 528 ? 150.71733 132.18185 103.66350 1.000 115.20227 528 PRO B N 1
ATOM 7085 C CA . PRO B 2 528 ? 151.08341 131.08183 102.76910 1.000 117.52857 528 PRO B CA 1
ATOM 7086 C C . PRO B 2 528 ? 151.69795 129.94430 103.56823 1.000 121.82227 528 PRO B C 1
ATOM 7087 O O . PRO B 2 528 ? 152.50648 130.16145 104.47232 1.000 121.50283 528 PRO B O 1
ATOM 7098 N N . GLY B 2 529 ? 151.30974 128.72244 103.22419 1.000 119.70500 529 GLY B N 1
ATOM 7099 C CA . GLY B 2 529 ? 151.62168 127.56561 104.03218 1.000 117.52618 529 GLY B CA 1
ATOM 7100 C C . GLY B 2 529 ? 150.50956 127.13816 104.96241 1.000 119.49968 529 GLY B C 1
ATOM 7101 O O . GLY B 2 529 ? 150.68503 126.16331 105.70106 1.000 120.36245 529 GLY B O 1
ATOM 7105 N N . ASN B 2 530 ? 149.37597 127.83875 104.95553 1.000 119.94105 530 ASN B N 1
ATOM 7106 C CA . ASN B 2 530 ? 148.18991 127.43899 105.70391 1.000 120.81157 530 ASN B CA 1
ATOM 7107 C C . ASN B 2 530 ? 148.36547 127.61343 107.20716 1.000 121.83056 530 ASN B C 1
ATOM 7108 O O . ASN B 2 530 ? 147.78173 126.86779 107.99290 1.000 127.20892 530 ASN B O 1
ATOM 7119 N N . LYS B 2 531 ? 149.15675 128.59330 107.62700 1.000 112.70390 531 LYS B N 1
ATOM 7120 C CA . LYS B 2 531 ? 149.36611 128.86426 109.04672 1.000 110.90182 531 LYS B CA 1
ATOM 7121 C C . LYS B 2 531 ? 148.36765 129.92916 109.47797 1.000 120.10550 531 LYS B C 1
ATOM 7122 O O . LYS B 2 531 ? 148.56126 131.11784 109.22279 1.000 126.48674 531 LYS B O 1
ATOM 7141 N N . LEU B 2 532 ? 147.29594 129.50416 110.13800 1.000 110.31225 532 LEU B N 1
ATOM 7142 C CA . LEU B 2 532 ? 146.26979 130.43891 110.57030 1.000 104.26394 532 LEU B CA 1
ATOM 7143 C C . LEU B 2 532 ? 146.76152 131.25986 111.75497 1.000 106.97254 532 LEU B C 1
ATOM 7144 O O . LEU B 2 532 ? 147.60827 130.82011 112.53497 1.000 115.58385 532 LEU B O 1
ATOM 7160 N N . GLU B 2 533 ? 146.21674 132.46651 111.88817 1.000 107.03207 533 GLU B N 1
ATOM 7161 C CA . GLU B 2 533 ? 146.58569 133.35579 112.98450 1.000 114.01657 533 GLU B CA 1
ATOM 7162 C C . GLU B 2 533 ? 145.40709 134.25204 113.31603 1.000 115.62802 533 GLU B C 1
ATOM 7163 O O . GLU B 2 533 ? 144.94309 135.00649 112.45741 1.000 119.44392 533 GLU B O 1
ATOM 7175 N N . TRP B 2 534 ? 144.93383 134.17768 114.55383 1.000 106.90862 534 TRP B N 1
ATOM 7176 C CA . TRP B 2 534 ? 143.86930 135.05737 115.00537 1.000 103.14415 534 TRP B CA 1
ATOM 7177 C C . TRP B 2 534 ? 144.44213 136.42507 115.33526 1.000 106.31256 534 TRP B C 1
ATOM 7178 O O . TRP B 2 534 ? 145.51565 136.53373 115.93056 1.000 113.99487 534 TRP B O 1
ATOM 7199 N N . MET B 2 535 ? 143.72487 137.47141 114.94106 1.000 107.43654 535 MET B N 1
ATOM 7200 C CA . MET B 2 535 ? 144.23303 138.83101 115.03093 1.000 104.33187 535 MET B CA 1
ATOM 7201 C C . MET B 2 535 ? 143.51091 139.68407 116.06114 1.000 107.72519 535 MET B C 1
ATOM 7202 O O . MET B 2 535 ? 144.15951 140.26824 116.93075 1.000 113.08217 535 MET B O 1
ATOM 7216 N N . ALA B 2 536 ? 142.19121 139.78871 115.99091 1.000 107.74378 536 ALA B N 1
ATOM 7217 C CA . ALA B 2 536 ? 141.45165 140.59403 116.95345 1.000 102.94696 536 ALA B CA 1
ATOM 7218 C C . ALA B 2 536 ? 139.96780 140.41071 116.67976 1.000 106.16027 536 ALA B C 1
ATOM 7219 O O . ALA B 2 536 ? 139.57123 139.84656 115.65691 1.000 120.90194 536 ALA B O 1
ATOM 7226 N N . TYR B 2 537 ? 139.15065 140.89317 117.61112 1.000 101.63036 537 TYR B N 1
ATOM 7227 C CA . TYR B 2 537 ? 137.70832 140.87719 117.43684 1.000 104.99196 537 TYR B CA 1
ATOM 7228 C C . TYR B 2 537 ? 137.10299 142.06195 118.16626 1.000 108.43895 537 TYR B C 1
ATOM 7229 O O . TYR B 2 537 ? 137.70707 142.63277 119.07581 1.000 119.48136 537 TYR B O 1
ATOM 7247 N N . ILE B 2 538 ? 135.89264 142.42027 117.75447 1.000 105.88882 538 ILE B N 1
ATOM 7248 C CA . ILE B 2 538 ? 135.09901 143.44378 118.41689 1.000 105.42470 538 ILE B CA 1
ATOM 7249 C C . ILE B 2 538 ? 133.73912 142.83617 118.71644 1.000 103.06013 538 ILE B C 1
ATOM 7250 O O . ILE B 2 538 ? 133.05113 142.36761 117.80331 1.000 113.14886 538 ILE B O 1
ATOM 7266 N N . ARG B 2 539 ? 133.35614 142.83376 119.98659 1.000 101.40634 539 ARG B N 1
ATOM 7267 C CA . ARG B 2 539 ? 132.09386 142.23989 120.38470 1.000 103.00048 539 ARG B CA 1
ATOM 7268 C C . ARG B 2 539 ? 130.94243 143.20178 120.11035 1.000 113.07131 539 ARG B C 1
ATOM 7269 O O . ARG B 2 539 ? 131.13444 144.39502 119.87070 1.000 126.08970 539 ARG B O 1
ATOM 7290 N N . TYR B 2 540 ? 129.72242 142.66505 120.14610 1.000 116.03297 540 TYR B N 1
ATOM 7291 C CA . TYR B 2 540 ? 128.55357 143.50167 119.90414 1.000 115.93010 540 TYR B CA 1
ATOM 7292 C C . TYR B 2 540 ? 128.42008 144.59184 120.95792 1.000 117.52186 540 TYR B C 1
ATOM 7293 O O . TYR B 2 540 ? 127.85942 145.65662 120.67979 1.000 121.10091 540 TYR B O 1
ATOM 7311 N N . ASP B 2 541 ? 128.92971 144.35282 122.16685 1.000 125.26434 541 ASP B N 1
ATOM 7312 C CA . ASP B 2 541 ? 128.93250 145.39093 123.18917 1.000 124.97426 541 ASP B CA 1
ATOM 7313 C C . ASP B 2 541 ? 129.82434 146.56195 122.81684 1.000 128.05501 541 ASP B C 1
ATOM 7314 O O . ASP B 2 541 ? 129.64430 147.65830 123.35527 1.000 132.98314 541 ASP B O 1
ATOM 7323 N N . GLY B 2 542 ? 130.77415 146.35666 121.91184 1.000 113.33276 542 GLY B N 1
ATOM 7324 C CA . GLY B 2 542 ? 131.80168 147.32228 121.62132 1.000 108.14629 542 GLY B CA 1
ATOM 7325 C C . GLY B 2 542 ? 133.14065 146.99561 122.24475 1.000 107.33584 542 GLY B C 1
ATOM 7326 O O . GLY B 2 542 ? 134.15241 147.57967 121.84525 1.000 113.28824 542 GLY B O 1
ATOM 7330 N N . THR B 2 543 ? 133.17272 146.08116 123.20980 1.000 115.39645 543 THR B N 1
ATOM 7331 C CA . THR B 2 543 ? 134.43781 145.64866 123.78271 1.000 121.51291 543 THR B CA 1
ATOM 7332 C C . THR B 2 543 ? 135.24405 144.89327 122.73861 1.000 118.65807 543 THR B C 1
ATOM 7333 O O . THR B 2 543 ? 134.70770 144.06662 121.99805 1.000 122.85685 543 THR B O 1
ATOM 7344 N N . SER B 2 544 ? 136.54107 145.17363 122.68649 1.000 114.48552 544 SER B N 1
ATOM 7345 C CA . SER B 2 544 ? 137.42356 144.58033 121.69747 1.000 114.00124 544 SER B CA 1
ATOM 7346 C C . SER B 2 544 ? 138.62187 143.95129 122.38653 1.000 112.24741 544 SER B C 1
ATOM 7347 O O . SER B 2 544 ? 139.04803 144.39279 123.45533 1.000 119.30727 544 SER B O 1
ATOM 7355 N N . ASP B 2 545 ? 139.15620 142.90887 121.76065 1.000 108.51108 545 ASP B N 1
ATOM 7356 C CA . ASP B 2 545 ? 140.34936 142.22990 122.23484 1.000 111.42992 545 ASP B CA 1
ATOM 7357 C C . ASP B 2 545 ? 141.32452 142.08276 121.07943 1.000 115.32346 545 ASP B C 1
ATOM 7358 O O . ASP B 2 545 ? 140.92138 141.91338 119.92712 1.000 123.74921 545 ASP B O 1
ATOM 7367 N N . TYR B 2 546 ? 142.61206 142.14953 121.39644 1.000 106.89091 546 TYR B N 1
ATOM 7368 C CA . TYR B 2 546 ? 143.66450 142.15520 120.39493 1.000 103.10095 546 TYR B CA 1
ATOM 7369 C C . TYR B 2 546 ? 144.65553 141.03474 120.65956 1.000 107.47500 546 TYR B C 1
ATOM 7370 O O . TYR B 2 546 ? 144.83118 140.59235 121.79704 1.000 110.38737 546 TYR B O 1
ATOM 7388 N N . ASN B 2 547 ? 145.29942 140.58430 119.59897 1.000 112.74060 547 ASN B N 1
ATOM 7389 C CA . ASN B 2 547 ? 146.42176 139.67452 119.73936 1.000 110.72135 547 ASN B CA 1
ATOM 7390 C C . ASN B 2 547 ? 147.59574 140.44575 120.32703 1.000 113.09739 547 ASN B C 1
ATOM 7391 O O . ASN B 2 547 ? 148.00450 141.45879 119.74680 1.000 119.71644 547 ASN B O 1
ATOM 7402 N N . PRO B 2 548 ? 148.16720 140.02175 121.45600 1.000 115.59686 548 PRO B N 1
ATOM 7403 C CA . PRO B 2 548 ? 149.23992 140.82371 122.06310 1.000 113.76083 548 PRO B CA 1
ATOM 7404 C C . PRO B 2 548 ? 150.40150 141.08793 121.12802 1.000 113.98649 548 PRO B C 1
ATOM 7405 O O . PRO B 2 548 ? 151.00625 142.16389 121.19560 1.000 116.41967 548 PRO B O 1
ATOM 7416 N N . SER B 2 549 ? 150.73632 140.14182 120.25385 1.000 114.77755 549 SER B N 1
ATOM 7417 C CA . SER B 2 549 ? 151.83603 140.35540 119.32450 1.000 116.29955 549 SER B CA 1
ATOM 7418 C C . SER B 2 549 ? 151.55112 141.47363 118.33331 1.000 115.80170 549 SER B C 1
ATOM 7419 O O . SER B 2 549 ? 152.49545 142.05898 117.79471 1.000 117.13294 549 SER B O 1
ATOM 7427 N N . LEU B 2 550 ? 150.27997 141.78507 118.08337 1.000 115.84318 550 LEU B N 1
ATOM 7428 C CA . LEU B 2 550 ? 149.90049 142.77067 117.08266 1.000 113.30077 550 LEU B CA 1
ATOM 7429 C C . LEU B 2 550 ? 149.18105 143.97790 117.66101 1.000 116.12416 550 LEU B C 1
ATOM 7430 O O . LEU B 2 550 ? 148.83620 144.89029 116.90354 1.000 120.44281 550 LEU B O 1
ATOM 7446 N N . LYS B 2 551 ? 148.95497 144.02273 118.97408 1.000 121.08071 551 LYS B N 1
ATOM 7447 C CA . LYS B 2 551 ? 148.19638 145.12684 119.54925 1.000 119.32290 551 LYS B CA 1
ATOM 7448 C C . LYS B 2 551 ? 148.83319 146.46941 119.23100 1.000 120.80609 551 LYS B C 1
ATOM 7449 O O . LYS B 2 551 ? 148.13866 147.48939 119.17845 1.000 119.22571 551 LYS B O 1
ATOM 7468 N N . ASN B 2 552 ? 150.14384 146.49162 119.01544 1.000 122.49081 552 ASN B N 1
ATOM 7469 C CA . ASN B 2 552 ? 150.85073 147.72943 118.72881 1.000 124.39451 552 ASN B CA 1
ATOM 7470 C C . ASN B 2 552 ? 150.78277 148.13304 117.26238 1.000 124.77444 552 ASN B C 1
ATOM 7471 O O . ASN B 2 552 ? 151.22386 149.23552 116.92374 1.000 127.85616 552 ASN B O 1
ATOM 7482 N N . ARG B 2 553 ? 150.24141 147.28330 116.38830 1.000 115.26630 553 ARG B N 1
ATOM 7483 C CA . ARG B 2 553 ? 150.25564 147.53849 114.95641 1.000 113.72805 553 ARG B CA 1
ATOM 7484 C C . ARG B 2 553 ? 148.88100 147.69481 114.32795 1.000 120.83707 553 ARG B C 1
ATOM 7485 O O . ARG B 2 553 ? 148.78503 148.31078 113.26215 1.000 123.54661 553 ARG B O 1
ATOM 7506 N N . ILE B 2 554 ? 147.82222 147.16976 114.94329 1.000 115.55078 554 ILE B N 1
ATOM 7507 C CA . ILE B 2 554 ? 146.50394 147.14342 114.32864 1.000 109.65473 554 ILE B CA 1
ATOM 7508 C C . ILE B 2 554 ? 145.48145 147.74300 115.28158 1.000 112.92158 554 ILE B C 1
ATOM 7509 O O . ILE B 2 554 ? 145.69035 147.81841 116.49294 1.000 119.41069 554 ILE B O 1
ATOM 7525 N N . SER B 2 555 ? 144.36190 148.17539 114.70846 1.000 113.75009 555 SER B N 1
ATOM 7526 C CA . SER B 2 555 ? 143.23082 148.68048 115.46934 1.000 112.86538 555 SER B CA 1
ATOM 7527 C C . SER B 2 555 ? 141.95015 148.27179 114.76290 1.000 107.87938 555 SER B C 1
ATOM 7528 O O . SER B 2 555 ? 141.85687 148.36575 113.53716 1.000 112.13401 555 SER B O 1
ATOM 7536 N N . ILE B 2 556 ? 140.96609 147.82416 115.53683 1.000 108.55411 556 ILE B N 1
ATOM 7537 C CA . ILE B 2 556 ? 139.69379 147.34779 115.00828 1.000 111.36064 556 ILE B CA 1
ATOM 7538 C C . ILE B 2 556 ? 138.60002 148.31292 115.43963 1.000 115.54702 556 ILE B C 1
ATOM 7539 O O . ILE B 2 556 ? 138.48827 148.64731 116.62442 1.000 117.57303 556 ILE B O 1
ATOM 7555 N N . THR B 2 557 ? 137.79979 148.76321 114.47676 1.000 106.23189 557 THR B N 1
ATOM 7556 C CA . THR B 2 557 ? 136.69515 149.67436 114.73059 1.000 107.27732 557 THR B CA 1
ATOM 7557 C C . THR B 2 557 ? 135.47497 149.18754 113.96566 1.000 111.04380 557 THR B C 1
ATOM 7558 O O . THR B 2 557 ? 135.56482 148.30284 113.11204 1.000 113.79507 557 THR B O 1
ATOM 7569 N N . ARG B 2 558 ? 134.32168 149.77433 114.27812 1.000 111.95845 558 ARG B N 1
ATOM 7570 C CA . ARG B 2 558 ? 133.07334 149.39209 113.63870 1.000 103.65618 558 ARG B CA 1
ATOM 7571 C C . ARG B 2 558 ? 132.23761 150.62729 113.34671 1.000 109.78584 558 ARG B C 1
ATOM 7572 O O . ARG B 2 558 ? 132.40078 151.67887 113.96802 1.000 114.48521 558 ARG B O 1
ATOM 7593 N N . ASP B 2 559 ? 131.33883 150.48178 112.37641 1.000 120.76781 559 ASP B N 1
ATOM 7594 C CA . ASP B 2 559 ? 130.39149 151.52691 111.99506 1.000 125.54892 559 ASP B CA 1
ATOM 7595 C C . ASP B 2 559 ? 129.00616 150.89439 111.95522 1.000 125.16865 559 ASP B C 1
ATOM 7596 O O . ASP B 2 559 ? 128.60913 150.31921 110.93891 1.000 129.53168 559 ASP B O 1
ATOM 7605 N N . THR B 2 560 ? 128.26898 151.01503 113.05875 1.000 121.63684 560 THR B N 1
ATOM 7606 C CA . THR B 2 560 ? 126.98461 150.33493 113.16728 1.000 121.40296 560 THR B CA 1
ATOM 7607 C C . THR B 2 560 ? 125.99037 150.82906 112.12674 1.000 124.91894 560 THR B C 1
ATOM 7608 O O . THR B 2 560 ? 125.12039 150.06758 111.69269 1.000 124.95955 560 THR B O 1
ATOM 7619 N N . SER B 2 561 ? 126.09942 152.09128 111.71189 1.000 127.91651 561 SER B N 1
ATOM 7620 C CA . SER B 2 561 ? 125.13426 152.64135 110.76623 1.000 127.29700 561 SER B CA 1
ATOM 7621 C C . SER B 2 561 ? 125.12203 151.84787 109.46675 1.000 127.35278 561 SER B C 1
ATOM 7622 O O . SER B 2 561 ? 124.05626 151.49022 108.95507 1.000 126.06143 561 SER B O 1
ATOM 7630 N N . LYS B 2 562 ? 126.29898 151.56473 108.91626 1.000 128.28312 562 LYS B N 1
ATOM 7631 C CA . LYS B 2 562 ? 126.41181 150.78054 107.69525 1.000 124.04500 562 LYS B CA 1
ATOM 7632 C C . LYS B 2 562 ? 126.53010 149.28677 107.95679 1.000 126.10906 562 LYS B C 1
ATOM 7633 O O . LYS B 2 562 ? 126.52553 148.50605 107.00043 1.000 123.58508 562 LYS B O 1
ATOM 7652 N N . ASN B 2 563 ? 126.63180 148.87044 109.21746 1.000 121.78583 563 ASN B N 1
ATOM 7653 C CA . ASN B 2 563 ? 126.75718 147.45760 109.56356 1.000 115.25216 563 ASN B CA 1
ATOM 7654 C C . ASN B 2 563 ? 128.05836 146.87516 109.01569 1.000 114.94663 563 ASN B C 1
ATOM 7655 O O . ASN B 2 563 ? 128.06896 145.85843 108.32227 1.000 118.49423 563 ASN B O 1
ATOM 7666 N N . GLN B 2 564 ? 129.16680 147.54140 109.32888 1.000 110.57631 564 GLN B N 1
ATOM 7667 C CA . GLN B 2 564 ? 130.48784 147.10637 108.90573 1.000 105.30576 564 GLN B CA 1
ATOM 7668 C C . GLN B 2 564 ? 131.46497 147.28738 110.05336 1.000 108.78582 564 GLN B C 1
ATOM 7669 O O . GLN B 2 564 ? 131.29347 148.16895 110.89692 1.000 119.34040 564 GLN B O 1
ATOM 7683 N N . PHE B 2 565 ? 132.49399 146.44488 110.07924 1.000 97.71272 565 PHE B N 1
ATOM 7684 C CA . PHE B 2 565 ? 133.60201 146.60308 111.00947 1.000 104.18305 565 PHE B CA 1
ATOM 7685 C C . PHE B 2 565 ? 134.90384 146.49632 110.23579 1.000 108.85792 565 PHE B C 1
ATOM 7686 O O . PHE B 2 565 ? 135.06145 145.59999 109.40320 1.000 116.33587 565 PHE B O 1
ATOM 7703 N N . PHE B 2 566 ? 135.82385 147.41671 110.50228 1.000 104.32920 566 PHE B N 1
ATOM 7704 C CA . PHE B 2 566 ? 137.05748 147.54652 109.74585 1.000 100.63301 566 PHE B CA 1
ATOM 7705 C C . PHE B 2 566 ? 138.25324 147.11270 110.57942 1.000 95.83323 566 PHE B C 1
ATOM 7706 O O . PHE B 2 566 ? 138.20122 147.06496 111.80951 1.000 103.08281 566 PHE B O 1
ATOM 7723 N N . LEU B 2 567 ? 139.33908 146.79431 109.88130 1.000 101.62079 567 LEU B N 1
ATOM 7724 C CA . LEU B 2 567 ? 140.63201 146.52649 110.49385 1.000 106.18763 567 LEU B CA 1
ATOM 7725 C C . LEU B 2 567 ? 141.66989 147.40822 109.82498 1.000 109.65424 567 LEU B C 1
ATOM 7726 O O . LEU B 2 567 ? 141.73271 147.46780 108.59419 1.000 114.83257 567 LEU B O 1
ATOM 7742 N N . LYS B 2 568 ? 142.47938 148.08625 110.62882 1.000 116.92124 568 LYS B N 1
ATOM 7743 C CA . LYS B 2 568 ? 143.49400 149.00082 110.12964 1.000 114.31213 568 LYS B CA 1
ATOM 7744 C C . LYS B 2 568 ? 144.87331 148.45378 110.45511 1.000 114.07394 568 LYS B C 1
ATOM 7745 O O . LYS B 2 568 ? 145.16720 148.15040 111.61430 1.000 119.84838 568 LYS B O 1
ATOM 7764 N N . LEU B 2 569 ? 145.71143 148.33348 109.43255 1.000 120.18430 569 LEU B N 1
ATOM 7765 C CA . LEU B 2 569 ? 147.10270 147.93860 109.58615 1.000 116.76479 569 LEU B CA 1
ATOM 7766 C C . LEU B 2 569 ? 147.98564 149.10194 109.16956 1.000 116.50165 569 LEU B C 1
ATOM 7767 O O . LEU B 2 569 ? 147.85206 149.61673 108.05519 1.000 126.22594 569 LEU B O 1
ATOM 7783 N N . ASN B 2 570 ? 148.88127 149.51198 110.05730 1.000 110.75888 570 ASN B N 1
ATOM 7784 C CA . ASN B 2 570 ? 149.78806 150.61769 109.79665 1.000 121.41484 570 ASN B CA 1
ATOM 7785 C C . ASN B 2 570 ? 151.21916 150.10429 109.75451 1.000 127.43589 570 ASN B C 1
ATOM 7786 O O . ASN B 2 570 ? 151.62880 149.30453 110.60043 1.000 125.43700 570 ASN B O 1
ATOM 7797 N N . SER B 2 571 ? 151.97318 150.56394 108.75861 1.000 138.50990 571 SER B N 1
ATOM 7798 C CA . SER B 2 571 ? 153.35241 150.13448 108.55576 1.000 133.73542 571 SER B CA 1
ATOM 7799 C C . SER B 2 571 ? 153.41675 148.63050 108.28918 1.000 134.02060 571 SER B C 1
ATOM 7800 O O . SER B 2 571 ? 154.04305 147.86473 109.02144 1.000 140.12701 571 SER B O 1
ATOM 7808 N N . VAL B 2 572 ? 152.73958 148.21724 107.21863 1.000 121.74293 572 VAL B N 1
ATOM 7809 C CA . VAL B 2 572 ? 152.74230 146.81485 106.82853 1.000 123.27686 572 VAL B CA 1
ATOM 7810 C C . VAL B 2 572 ? 154.10545 146.44736 106.26409 1.000 124.71505 572 VAL B C 1
ATOM 7811 O O . VAL B 2 572 ? 154.75957 147.25454 105.59092 1.000 124.07160 572 VAL B O 1
ATOM 7824 N N . ALA B 2 573 ? 154.53887 145.22191 106.53537 1.000 123.87598 573 ALA B N 1
ATOM 7825 C CA . ALA B 2 573 ? 155.80451 144.69774 106.05064 1.000 123.34741 573 ALA B CA 1
ATOM 7826 C C . ALA B 2 573 ? 155.54442 143.50063 105.14778 1.000 126.62827 573 ALA B C 1
ATOM 7827 O O . ALA B 2 573 ? 154.42990 142.98103 105.06854 1.000 131.12148 573 ALA B O 1
ATOM 7834 N N . THR B 2 574 ? 156.60082 143.05201 104.47027 1.000 125.09321 574 THR B N 1
ATOM 7835 C CA . THR B 2 574 ? 156.45937 141.92743 103.55343 1.000 126.32221 574 THR B CA 1
ATOM 7836 C C . THR B 2 574 ? 155.91902 140.69335 104.25991 1.000 128.30610 574 THR B C 1
ATOM 7837 O O . THR B 2 574 ? 155.30796 139.83051 103.62152 1.000 128.27519 574 THR B O 1
ATOM 7848 N N . GLU B 2 575 ? 156.13146 140.58958 105.57024 1.000 132.87976 575 GLU B N 1
ATOM 7849 C CA . GLU B 2 575 ? 155.64456 139.44702 106.32917 1.000 126.93409 575 GLU B CA 1
ATOM 7850 C C . GLU B 2 575 ? 154.13278 139.44549 106.49840 1.000 132.98180 575 GLU B C 1
ATOM 7851 O O . GLU B 2 575 ? 153.58887 138.45133 106.98821 1.000 135.81676 575 GLU B O 1
ATOM 7863 N N . ASP B 2 576 ? 153.44592 140.52183 106.12601 1.000 123.87515 576 ASP B N 1
ATOM 7864 C CA . ASP B 2 576 ? 152.00013 140.60562 106.27761 1.000 116.10338 576 ASP B CA 1
ATOM 7865 C C . ASP B 2 576 ? 151.23788 140.01205 105.10081 1.000 115.34466 576 ASP B C 1
ATOM 7866 O O . ASP B 2 576 ? 150.00447 140.00741 105.12390 1.000 117.16453 576 ASP B O 1
ATOM 7875 N N . THR B 2 577 ? 151.92912 139.51849 104.07935 1.000 110.37598 577 THR B N 1
ATOM 7876 C CA . THR B 2 577 ? 151.25359 138.88857 102.95398 1.000 107.10642 577 THR B CA 1
ATOM 7877 C C . THR B 2 577 ? 150.48017 137.67059 103.43360 1.000 111.51181 577 THR B C 1
ATOM 7878 O O . THR B 2 577 ? 151.06227 136.74382 104.00223 1.000 119.03990 577 THR B O 1
ATOM 7889 N N . ALA B 2 578 ? 149.17058 137.66781 103.20626 1.000 97.10048 578 ALA B N 1
ATOM 7890 C CA . ALA B 2 578 ? 148.32266 136.57546 103.66385 1.000 93.36460 578 ALA B CA 1
ATOM 7891 C C . ALA B 2 578 ? 146.90648 136.82199 103.16472 1.000 96.11326 578 ALA B C 1
ATOM 7892 O O . ALA B 2 578 ? 146.60638 137.86268 102.57450 1.000 106.97027 578 ALA B O 1
ATOM 7899 N N . THR B 2 579 ? 146.04016 135.84433 103.40917 1.000 98.79714 579 THR B N 1
ATOM 7900 C CA . THR B 2 579 ? 144.62056 135.93946 103.09780 1.000 101.22415 579 THR B CA 1
ATOM 7901 C C . THR B 2 579 ? 143.87391 136.27573 104.38000 1.000 101.83414 579 THR B C 1
ATOM 7902 O O . THR B 2 579 ? 143.97917 135.54481 105.36824 1.000 113.38265 579 THR B O 1
ATOM 7913 N N . TYR B 2 580 ? 143.12173 137.37001 104.36330 1.000 93.73574 580 TYR B N 1
ATOM 7914 C CA . TYR B 2 580 ? 142.46413 137.88511 105.55547 1.000 95.14014 580 TYR B CA 1
ATOM 7915 C C . TYR B 2 580 ? 140.98558 137.52895 105.53411 1.000 101.26922 580 TYR B C 1
ATOM 7916 O O . TYR B 2 580 ? 140.27971 137.85335 104.57585 1.000 107.53311 580 TYR B O 1
ATOM 7934 N N . TYR B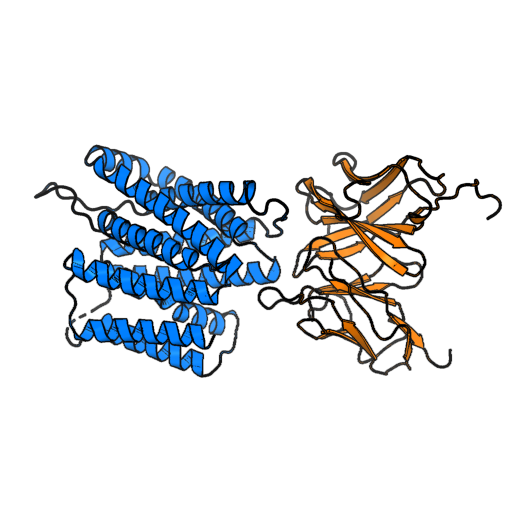 2 581 ? 140.52249 136.87252 106.59407 1.000 101.05330 581 TYR B N 1
ATOM 7935 C CA . TYR B 2 581 ? 139.12494 136.50028 106.75581 1.000 100.20442 581 TYR B CA 1
ATOM 7936 C C . TYR B 2 581 ? 138.49994 137.31047 107.87990 1.000 99.69432 581 TYR B C 1
ATOM 7937 O O . TYR B 2 581 ? 139.15148 137.58792 108.88959 1.000 105.02055 581 TYR B O 1
ATOM 7955 N N . CYS B 2 582 ? 137.23690 137.68453 107.70492 1.000 101.52896 582 CYS B N 1
ATOM 7956 C CA . CYS B 2 582 ? 136.42234 138.23364 108.78076 1.000 99.79339 582 CYS B CA 1
ATOM 7957 C C . CYS B 2 582 ? 135.35499 137.20533 109.11950 1.000 99.05912 582 CYS B C 1
ATOM 7958 O O . CYS B 2 582 ? 134.56624 136.82091 108.25193 1.000 113.36110 582 CYS B O 1
ATOM 7965 N N . ALA B 2 583 ? 135.34092 136.75053 110.36887 1.000 92.09427 583 ALA B N 1
ATOM 7966 C CA . ALA B 2 583 ? 134.50028 135.63804 110.78159 1.000 94.38986 583 ALA B CA 1
ATOM 7967 C C . ALA B 2 583 ? 133.69614 136.00939 112.01498 1.000 103.00554 583 ALA B C 1
ATOM 7968 O O . ALA B 2 583 ? 134.20673 136.66519 112.92526 1.000 108.27739 583 ALA B O 1
ATOM 7975 N N . ARG B 2 584 ? 132.43862 135.58441 112.03816 1.000 111.10388 584 ARG B N 1
ATOM 7976 C CA . ARG B 2 584 ? 131.59617 135.71622 113.21459 1.000 101.76858 584 ARG B CA 1
ATOM 7977 C C . ARG B 2 584 ? 131.80656 134.51835 114.12698 1.000 102.74792 584 ARG B C 1
ATOM 7978 O O . ARG B 2 584 ? 132.08120 133.40894 113.66771 1.000 113.61490 584 ARG B O 1
ATOM 7999 N N . ALA B 2 585 ? 131.67682 134.74796 115.42979 1.000 96.90033 585 ALA B N 1
ATOM 8000 C CA . ALA B 2 585 ? 131.93867 133.69500 116.39607 1.000 99.09294 585 ALA B CA 1
ATOM 8001 C C . ALA B 2 585 ? 131.04970 133.87819 117.61300 1.000 105.56502 585 ALA B C 1
ATOM 8002 O O . ALA B 2 585 ? 130.57586 134.97744 117.90485 1.000 119.89773 585 ALA B O 1
ATOM 8009 N N . TYR B 2 586 ? 130.83053 132.77527 118.31912 1.000 102.48154 586 TYR B N 1
ATOM 8010 C CA . TYR B 2 586 ? 130.11931 132.76771 119.58535 1.000 102.81036 586 TYR B CA 1
ATOM 8011 C C . TYR B 2 586 ? 130.93113 131.96732 120.58803 1.000 105.57942 586 TYR B C 1
ATOM 8012 O O . TYR B 2 586 ? 131.62936 131.02036 120.22204 1.000 115.95525 586 TYR B O 1
ATOM 8030 N N . TYR B 2 587 ? 130.83797 132.34826 121.85606 1.000 101.72031 587 TYR B N 1
ATOM 8031 C CA . TYR B 2 587 ? 131.63198 131.72846 122.90669 1.000 99.90100 587 TYR B CA 1
ATOM 8032 C C . TYR B 2 587 ? 130.81636 130.64786 123.59976 1.000 107.53311 587 TYR B C 1
ATOM 8033 O O . TYR B 2 587 ? 129.76868 130.93302 124.18670 1.000 113.77276 587 TYR B O 1
ATOM 8051 N N . TYR B 2 588 ? 131.30002 129.41155 123.52296 1.000 111.55839 588 TYR B N 1
ATOM 8052 C CA . TYR B 2 588 ? 130.72345 128.30459 124.27932 1.000 105.58792 588 TYR B CA 1
ATOM 8053 C C . TYR B 2 588 ? 131.78545 127.21755 124.34091 1.000 107.86186 588 TYR B C 1
ATOM 8054 O O . TYR B 2 588 ? 132.13055 126.63976 123.30760 1.000 120.43800 588 TYR B O 1
ATOM 8072 N N . ASP B 2 589 ? 132.30798 126.94901 125.53442 1.000 112.52211 589 ASP B N 1
ATOM 8073 C CA . ASP B 2 589 ? 133.45713 126.06045 125.68545 1.000 117.92530 589 ASP B CA 1
ATOM 8074 C C . ASP B 2 589 ? 134.62597 126.55831 124.84393 1.000 118.34324 589 ASP B C 1
ATOM 8075 O O . ASP B 2 589 ? 135.37355 125.77452 124.25894 1.000 117.02632 589 ASP B O 1
ATOM 8084 N N . GLY B 2 590 ? 134.78132 127.87001 124.78230 1.000 117.24625 590 GLY B N 1
ATOM 8085 C CA . GLY B 2 590 ? 135.76461 128.50528 123.92992 1.000 117.85032 590 GLY B CA 1
ATOM 8086 C C . GLY B 2 590 ? 135.09370 129.29802 122.82311 1.000 119.58767 590 GLY B C 1
ATOM 8087 O O . GLY B 2 590 ? 133.87184 129.30378 122.66962 1.000 122.09021 590 GLY B O 1
ATOM 8091 N N . ILE B 2 591 ? 135.92643 129.97202 122.04485 1.000 107.06675 591 ILE B N 1
ATOM 8092 C CA . ILE B 2 591 ? 135.45707 130.79858 120.94160 1.000 110.63691 591 ILE B CA 1
ATOM 8093 C C . ILE B 2 591 ? 135.42432 129.95374 119.67703 1.000 107.90529 591 ILE B C 1
ATOM 8094 O O . ILE B 2 591 ? 136.41048 129.29213 119.33577 1.000 114.46694 591 ILE B O 1
ATOM 8110 N N . ASN B 2 592 ? 134.28858 129.96645 118.98464 1.000 93.49485 592 ASN B N 1
ATOM 8111 C CA . ASN B 2 592 ? 134.07678 129.15100 117.79557 1.000 96.06377 592 ASN B CA 1
ATOM 8112 C C . ASN B 2 592 ? 133.76844 130.06148 116.61842 1.000 102.37013 592 ASN B C 1
ATOM 8113 O O . ASN B 2 592 ? 132.79309 130.81600 116.65686 1.000 106.51392 592 ASN B O 1
ATOM 8124 N N . PHE B 2 593 ? 134.58996 129.98244 115.57098 1.000 97.23648 593 PHE B N 1
ATOM 8125 C CA . PHE B 2 593 ? 134.39492 130.78995 114.36693 1.000 97.30258 593 PHE B CA 1
ATOM 8126 C C . PHE B 2 593 ? 133.52856 130.00318 113.38969 1.000 99.91888 593 PHE B C 1
ATOM 8127 O O . PHE B 2 593 ? 133.99937 129.42909 112.40740 1.000 105.65177 593 PHE B O 1
ATOM 8144 N N . ASP B 2 594 ? 132.22618 129.98848 113.66943 1.000 112.98247 594 ASP B N 1
ATOM 8145 C CA . ASP B 2 594 ? 131.31296 129.18117 112.86711 1.000 117.10267 594 ASP B CA 1
ATOM 8146 C C . ASP B 2 594 ? 131.13189 129.75322 111.46549 1.000 119.42193 594 ASP B C 1
ATOM 8147 O O . ASP B 2 594 ? 131.08283 128.99875 110.48811 1.000 122.07759 594 ASP B O 1
ATOM 8156 N N . TYR B 2 595 ? 131.02128 131.07258 111.34199 1.000 105.43417 595 TYR B N 1
ATOM 8157 C CA . TYR B 2 595 ? 130.73331 131.72333 110.07005 1.000 101.51323 595 TYR B CA 1
ATOM 8158 C C . TYR B 2 595 ? 131.95262 132.49883 109.59714 1.000 107.61933 595 TYR B C 1
ATOM 8159 O O . TYR B 2 595 ? 132.52436 133.28470 110.35731 1.000 117.69058 595 TYR B O 1
ATOM 8177 N N . TRP B 2 596 ? 132.33509 132.28980 108.34013 1.000 97.92936 596 TRP B N 1
ATOM 8178 C CA . TRP B 2 596 ? 133.51059 132.91993 107.76137 1.000 94.30912 596 TRP B CA 1
ATOM 8179 C C . TRP B 2 596 ? 133.14229 133.61985 106.46425 1.000 98.23432 596 TRP B C 1
ATOM 8180 O O . TRP B 2 596 ? 132.23170 133.19814 105.74914 1.000 109.37636 596 TRP B O 1
ATOM 8201 N N . GLY B 2 597 ? 133.86024 134.69440 106.16784 1.000 92.58907 597 GLY B N 1
ATOM 8202 C CA . GLY B 2 597 ? 133.78154 135.29932 104.85886 1.000 89.71750 597 GLY B CA 1
ATOM 8203 C C . GLY B 2 597 ? 134.69403 134.60223 103.87310 1.000 97.22810 597 GLY B C 1
ATOM 8204 O O . GLY B 2 597 ? 135.51511 133.76178 104.22889 1.000 109.60414 597 GLY B O 1
ATOM 8208 N N . GLN B 2 598 ? 134.54751 134.96384 102.59955 1.000 106.22063 598 GLN B N 1
ATOM 8209 C CA . GLN B 2 598 ? 135.36546 134.34031 101.56697 1.000 107.01835 598 GLN B CA 1
ATOM 8210 C C . GLN B 2 598 ? 136.83023 134.73916 101.66456 1.000 110.22583 598 GLN B C 1
ATOM 8211 O O . GLN B 2 598 ? 137.68469 134.04692 101.10427 1.000 106.26196 598 GLN B O 1
ATOM 8225 N N . GLY B 2 599 ? 137.13755 135.82917 102.34522 1.000 111.36386 599 GLY B N 1
ATOM 8226 C CA . GLY B 2 599 ? 138.52277 136.23380 102.51589 1.000 107.00704 599 GLY B CA 1
ATOM 8227 C C . GLY B 2 599 ? 139.01404 137.10648 101.38063 1.000 109.29170 599 GLY B C 1
ATOM 8228 O O . GLY B 2 599 ? 138.55713 137.02066 100.24258 1.000 111.79709 599 GLY B O 1
ATOM 8232 N N . THR B 2 600 ? 139.97535 137.96638 101.70368 1.000 113.50334 600 THR B N 1
ATOM 8233 C CA . THR B 2 600 ? 140.58306 138.87529 100.74247 1.000 113.78948 600 THR B CA 1
ATOM 8234 C C . THR B 2 600 ? 142.08845 138.66676 100.74991 1.000 114.61013 600 THR B C 1
ATOM 8235 O O . THR B 2 600 ? 142.70149 138.57923 101.81759 1.000 116.67996 600 THR B O 1
ATOM 8246 N N . THR B 2 601 ? 142.67739 138.58830 99.56341 1.000 115.78865 601 THR B N 1
ATOM 8247 C CA . THR B 2 601 ? 144.10834 138.36768 99.41931 1.000 111.95294 601 THR B CA 1
ATOM 8248 C C . THR B 2 601 ? 144.83665 139.70279 99.47235 1.000 117.09337 601 THR B C 1
ATOM 8249 O O . THR B 2 601 ? 144.52697 140.61494 98.70004 1.000 120.44824 601 THR B O 1
ATOM 8260 N N . LEU B 2 602 ? 145.80021 139.81443 100.38033 1.000 115.65004 602 LEU B N 1
ATOM 8261 C CA . LEU B 2 602 ? 146.62460 141.00514 100.51928 1.000 116.60163 602 LEU B CA 1
ATOM 8262 C C . LEU B 2 602 ? 148.06157 140.64399 100.18528 1.000 112.15278 602 LEU B C 1
ATOM 8263 O O . LEU B 2 602 ? 148.61899 139.70823 100.76516 1.000 115.86887 602 LEU B O 1
ATOM 8279 N N . THR B 2 603 ? 148.65324 141.37861 99.25081 1.000 120.84038 603 THR B N 1
ATOM 8280 C CA . THR B 2 603 ? 150.03007 141.16565 98.83193 1.000 123.00304 603 THR B CA 1
ATOM 8281 C C . THR B 2 603 ? 150.82477 142.43658 99.07690 1.000 125.13640 603 THR B C 1
ATOM 8282 O O . THR B 2 603 ? 150.44016 143.51155 98.60807 1.000 131.45723 603 THR B O 1
ATOM 8293 N N . VAL B 2 604 ? 151.93157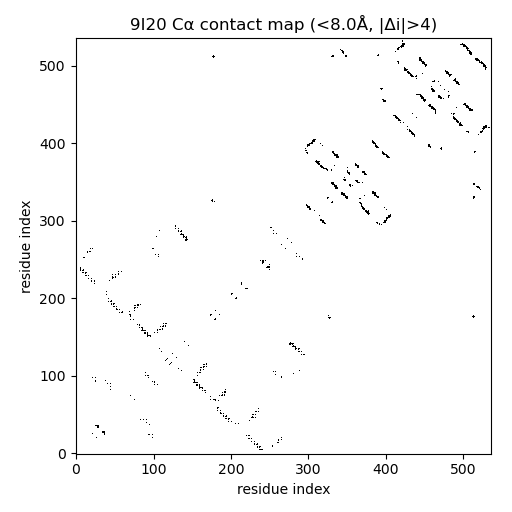 142.31050 99.80020 1.000 123.69012 604 VAL B N 1
ATOM 8294 C CA . VAL B 2 604 ? 152.82203 143.42635 100.09063 1.000 121.96042 604 VAL B CA 1
ATOM 8295 C C . VAL B 2 604 ? 154.11721 143.18952 99.33265 1.000 121.75099 604 VAL B C 1
ATOM 8296 O O . VAL B 2 604 ? 154.82692 142.21185 99.59431 1.000 128.73668 604 VAL B O 1
ATOM 8309 N N . SER B 2 605 ? 154.42977 144.08323 98.39982 1.000 142.46019 605 SER B N 1
ATOM 8310 C CA . SER B 2 605 ? 155.59998 143.93357 97.54998 1.000 148.85741 605 SER B CA 1
ATOM 8311 C C . SER B 2 605 ? 156.29143 145.27574 97.38711 1.000 151.51147 605 SER B C 1
ATOM 8312 O O . SER B 2 605 ? 155.63639 146.29880 97.17386 1.000 152.99150 605 SER B O 1
ATOM 8320 N N . SER B 2 606 ? 157.62252 145.26071 97.47303 1.000 160.49582 606 SER B N 1
ATOM 8321 C CA . SER B 2 606 ? 158.38598 146.48884 97.28338 1.000 160.86862 606 SER B CA 1
ATOM 8322 C C . SER B 2 606 ? 158.20138 147.03559 95.87529 1.000 162.04821 606 SER B C 1
ATOM 8323 O O . SER B 2 606 ? 158.09206 148.25173 95.68212 1.000 160.54773 606 SER B O 1
ATOM 8331 N N . GLU B 2 607 ? 158.17191 146.15600 94.88070 1.000 177.05138 607 GLU B N 1
ATOM 8332 C CA . GLU B 2 607 ? 157.98336 146.54624 93.49220 1.000 177.64205 607 GLU B CA 1
ATOM 8333 C C . GLU B 2 607 ? 156.55277 146.24893 93.06484 1.000 180.07761 607 GLU B C 1
ATOM 8334 O O . GLU B 2 607 ? 155.99131 145.20789 93.41810 1.000 178.50280 607 GLU B O 1
ATOM 8346 N N . ASN B 2 608 ? 155.96574 147.17223 92.30735 1.000 188.11848 608 ASN B N 1
ATOM 8347 C CA . ASN B 2 608 ? 154.59010 147.01879 91.84549 1.000 186.46336 608 ASN B CA 1
ATOM 8348 C C . ASN B 2 608 ? 154.51170 145.84799 90.87399 1.000 187.45210 608 ASN B C 1
ATOM 8349 O O . ASN B 2 608 ? 154.99176 145.93794 89.73951 1.000 186.71007 608 ASN B O 1
ATOM 8360 N N . LEU B 2 609 ? 153.90567 144.74876 91.31621 1.000 187.27379 609 LEU B N 1
ATOM 8361 C CA . LEU B 2 609 ? 153.79307 143.56584 90.47456 1.000 186.23172 609 LEU B CA 1
ATOM 8362 C C . LEU B 2 609 ? 152.95618 143.86958 89.23943 1.000 186.29870 609 LEU B C 1
ATOM 8363 O O . LEU B 2 609 ? 151.89827 144.49956 89.32837 1.000 183.38592 609 LEU B O 1
ATOM 8379 N N . TYR B 2 610 ? 153.43860 143.42048 88.08298 1.000 212.51880 610 TYR B N 1
ATOM 8380 C CA . TYR B 2 610 ? 152.71803 143.56415 86.82801 1.000 213.27644 610 TYR B CA 1
ATOM 8381 C C . TYR B 2 610 ? 152.89589 142.29542 86.00903 1.000 213.67809 610 TYR B C 1
ATOM 8382 O O . TYR B 2 610 ? 153.94376 141.64626 86.06155 1.000 212.43201 610 TYR B O 1
ATOM 8400 N N . PHE B 2 611 ? 151.85817 141.94840 85.24844 1.000 223.51588 611 PHE B N 1
ATOM 8401 C CA . PHE B 2 611 ? 151.85435 140.72141 84.45380 1.000 222.42216 611 PHE B CA 1
ATOM 8402 C C . PHE B 2 611 ? 152.10495 139.50243 85.33826 1.000 222.01937 611 PHE B C 1
ATOM 8403 O O . PHE B 2 611 ? 152.78210 138.55148 84.94217 1.000 220.58154 611 PHE B O 1
ATOM 8420 N N . GLN B 2 612 ? 151.55424 139.53233 86.54773 1.000 220.06444 612 GLN B N 1
ATOM 8421 C CA . GLN B 2 612 ? 151.74212 138.44939 87.50570 1.000 219.51397 612 GLN B CA 1
ATOM 8422 C C . GLN B 2 612 ? 150.55837 138.36552 88.46313 1.000 218.29761 612 GLN B C 1
ATOM 8423 O O . GLN B 2 612 ? 149.80430 139.32540 88.62270 1.000 217.02742 612 GLN B O 1
#

Radius of gyration: 28.84 Å; Cα contacts (8 Å, |Δi|>4): 1001; chains: 2; bounding box: 51×52×94 Å

Sequence (536 aa):
LRLPLCFLGVFVCYFYYGILQEKITRGKYGEGAKQETFTFALTLVFIQCVINAVFAKILIQFFDTARVDHTRSWLYAACSISYLGAMVSSNSALQFVNYPTQVLGKSCKPIPVMLLGVTLLKKKYPLAKYLCVLLIVAGVALFMYKPKTVGYGELLLLLSLTLDGLTGVSQDHMRAHYQTGSNHMMLNINLWSTLLLGMGILFTGELWEFLSFAERYPAIIYNILLFGLTSALGQSFIFMTVVYFGPLTCSIITTTRKFFTILASVILFANPISPMQWVGTVLVFLGLGLDAKFGDIVMTQSPASLTVSLGQSVTISCRASENVEYYGTSLMQWYQQKPGQPPKFLIYGASNIESGVPARFSGSGSGTDFSLNIHPVEEDDIAMYFCQQSRKVPYTFGSGTKLEIKGSSGEVQLQESGPGLVKPSQSLSLTCSVTGYSITSDYYWNWIRQFPGNKLEWMAYIRYDGTSDYNPSLKNRISITRDTSKNQFFLKLNSVATEDTATYYCARAYYYDGINFDYWGQGTTLTVSSENLYFQ

Solvent-accessible surface area: 25882 Å² total; per-residue (Å²): 211,176,46,79,88,2,91,110,11,0,40,85,14,30,55,100,34,1,34,6,8,10,111,0,10,97,25,154,26,17,121,63,116,162,86,55,74,10,66,19,8,56,3,1,0,48,42,7,0,49,30,4,7,79,56,6,111,102,30,20,103,146,111,96,100,90,121,33,32,22,14,64,73,156,11,5,20,57,1,0,101,14,36,29,17,0,22,24,6,2,6,31,0,0,76,110,11,60,6,8,21,6,9,2,2,45,5,5,95,15,38,12,52,12,104,38,2,60,108,98,108,172,118,187,50,79,129,34,20,96,98,3,20,103,38,0,70,42,0,30,56,56,16,69,152,128,146,197,176,112,33,166,2,42,97,47,1,103,94,0,22,68,39,19,2,70,10,25,26,27,34,80,76,0,50,18,49,21,17,2,6,36,18,26,12,30,19,32,4,2,89,82,0,20,92,52,6,18,109,28,5,108,178,99,29,24,43,151,101,10,89,50,2,12,134,120,49,86,66,3,68,152,44,1,72,72,0,0,67,11,3,1,71,0,39,21,49,28,15,48,0,35,89,137,92,20,89,80,42,22,42,83,11,29,24,40,18,43,62,92,5,3,62,14,6,16,120,110,73,85,19,118,37,50,110,128,51,72,66,0,1,73,51,0,16,91,0,21,30,65,12,20,153,105,66,124,1,83,10,74,9,85,33,76,60,49,88,5,35,93,54,92,64,10,72,0,38,0,126,6,76,80,89,0,64,40,112,69,17,11,1,0,0,1,0,15,14,72,114,75,84,24,4,102,8,1,0,46,2,13,68,68,53,40,99,83,17,49,104,39,7,49,10,60,38,74,16,53,61,1,22,0,45,0,119,52,3,80,145,87,2,38,5,35,0,0,0,0,0,5,83,88,63,15,12,31,19,1,55,10,0,86,1,62,44,127,82,129,141,35,106,10,90,18,114,17,52,38,63,40,70,9,70,47,87,85,79,4,57,0,32,0,29,3,77,52,49,52,2,60,61,40,58,12,2,0,0,0,11,15,46,107,55,60,112,11,45,0,0,0,1,11,29,52,70,32,64,46,21,30,14,80,92,14,128,144,58,8,43,8,76,70,46,68,107,140,27,37,0,51,0,89,0,54,62,2,34,84,139,5,40,4,36,0,12,0,0,7,0,54,18,64,4,0,0,0,0,30,76,29,1,120,23,20,90,1,37,5,18,85,100,68,54,163,217,192

Nearest PDB structures (foldseek):
  4nkd-assembly4_D  TM=9.160E-01  e=5.584E-31  Mus musculus
  4nkm-assembly4_D  TM=9.257E-01  e=1.138E-29  Mus musculus
  3nn8-assembly3_C  TM=9.028E-01  e=4.272E-29  Mus musculus
  1it9-assembly1_L  TM=5.578E-01  e=6.081E-19  Mus musculus
  6w9g-assembly1_L  TM=5.238E-01  e=6.081E-19  Homo sapiens

Secondary structure (DSSP, 8-state):
----HHHHHHHHHHHHHHHHHHHHHT--BS-GGG-B----HHHHHHHHHHHHHHHHHHHHHHSS-S------HHHHHHHHHHHHHHHHHHHHHTTTS-HHHHHHHHT-THHHHHHHIIIII-----HHHHHHHHHHHHHHHHHH-------HHHHHHHHHHHHHHHHHHHHHHHHHHH---HHHHHHHHHHHHHHHHHHHHHHHTHHHHHHHHHHHSTHHHHHHHHHHHHHHHHHHHHHHHHHHHHHHHHHHHHHHHHHHHHHHHHHHTT----HHHHHHHHHHHHHHHHHHHT-/---EE-S-SEEEE-TT--EEEEEEESS--EETTEE-EEEEEE-TTS--EEEEESSS-B-TTS-TTEEEEEETTEEEEEESS--GGG-SEEEEEE-SSSS--B---EEEEETT-----EEEEE--SEE-TT--EEEEEEEESS-TTTSSEEEEEEEETTTEEEEEEEEETTS-EEE-TTTTTTEEEEEETTTTEEEEEE-S--GGG-EEEEEEEEEESSSEEEEEE---EEEEE-SS-----

Organism: Homo sapiens (NCBI:txid9606)